Protein 9KHA (pdb70)

Foldseek 3Di:
DEFEEEDAPPCCVLCVVLQVVLCVVQVYHYHYDYDHQDCLVVVCVVCVLPRGQKYKHWLLQVLVCVVVVQFDFDPPVVVVVQVVFFFPLLQLSQDDPHTGGWHFWFKKWKWKKFFQVQDPPVQQQEPVSQLVRAAEEDAQLQDQCQFLVQQLVQLPFDCLPPSLHNLLRGDLLDVQVLQSLVVLQCLLVRNRYDHDDPVCPLQCLLVRNHGMYIDIPVCVVSNCVSPHVVGMDIAGQHWYQTPNRTTGRAGAMITMTMGGGCVNVPPVVSVSVSSVVSRCSCRDLVNSLSCCVPPVGQGRGPVSCPDPVQCVDNNSVRRCVQSNDPSHHDHNRNDPLVVLSRVLVSVSSNCSNVVVDDSVCSSVSRVVSSVSSSD/DEFEEEDAPPCCVLCVVLQVVLVVVAVYHYHYDYDDCVDGQKYKHWLLQVQVCVVVVQFDFDPPVVVVVQVVFFFPLLQLSQDDPHTGGWHFWFKKWKWKKFFQVQDDPVQQQEPVSQLVRAAEEDAQLQHFCQFLVQVLVQLPFDCLPPSLHNLLRGDLLDVQVLQSLVVLQVLLVRNRYDHDHPVCPLQCLLVRNHGMYIDIPVCVVSNCVSPHVVGIDIAGQHWYATPNRTTGRAGAMMTMTMGGRCVVVVPVVSVSVSSVVSRCSCRDLVNSLSCCVPPVGQGRGPVSCPDPVQCVDRNSVRRCVQSNDPSHHDHNRNDPLVVLSRVLVSVSSNCSNVVVDDSVCSSVSRVVSSVSSSD

Secondary structure (DSSP, 8-state):
-EEEEEE-TT-HHHHHHHHHHHHHHH--EEEEEE--GGGHHHHHHH-STT--SEEEEEGGGHHHHHHTTSS-PPPHHHHHHHHHHB-HHHHHHHEETTEE--EEEEEEE-EEEEETTT--GGGSSBHHHHHHHS-EEE-TTTT-HHHHTTHHHHTT--SSTTTT--TT----SSHHHHHHHHHHHHGGG-TTEEE--GGGHHHHHHTTS-SEEEE-GGGHHHHHHHH-GGGEEEE---EEEETTEEEEPPEEEEEEEEEE--GGGTT-HHHHHHHHHHHHHHTSHHHHHHHHHHH-PPPSBHHHHTSHHHHT-HHHHHHHHHHT-TTTEEEPP--TTHHHHHHHHHHHHHHHHHTSS-GGGHHHHHHHHHHHHH-/-EEEEEE-TT-HHHHHHHHHHHHHHSS-EEEEEE------SEEEEEGGGHHHHHHTTSS-PPPHHHHHHHHHHB-HHHHHHHEETTEE--EEEEEEE-EEEEETTT--GGGSSBHHHHHHHS-EEE-TTTT-HHHHTTHHHHTT--SSTTTT--TT-----SHHHHHHHHHHHHHTT-TTEEE--GGGHHHHHHTTS-SEEEE-GGGHHHHHHHH-GGGEEEE---EEEETTEEEEPPEEEEEEEEEE--GGGTT-HHHHHHHHHHHHHHTSHHHHHHHHHHH-PPPSBHHHHTSHHHHT-HHHHHHHHHHT-TTTEEEPP--TTHHHHHHHHHHHHHHHHHTSS-GGGHHHHHHHHHHHHH-

Sequence (738 aa):
KTIKLWVPTGSKKSYADTIAKKFEKDDSGYTVKVVESEDPKAQEKIKKDASTAADVFSLPHDQLGQLVESGTIQEVPEKYNKEEIAATSTDQALIGAQYKGKTYAFPFGIESQVLFYNKSKLAAEDVTSYDTITTKATFGGTFKQANSYATGPLFMSVGNTLFGENGEDVKGTNWGNEKGAAVLKWIADQASNKGFVSLDANNVISKFGDGSVASFESGPWDYEAAQKAIGKENLGVAIYPKVTIGGETVQQKAFLGVKLYAVNQAPAKGDTKRIAASYKLASYLTNAESQENQFKTRNIVPANKEVQSSEAVQSNELAKTVITMGSSSDYTVVMPKLSQMGTFWTESAAILSDAFNGKIKESDYLTKLQQFDKDIAAKTIKLWVPTGSKKSYADTIAKFEKDSGYTVKVVESEDTAADVFSLPHDQLGQLVESGTIQEVPEKYNKEIAATSTDQALIGAQYKGKTYAFPFGIESQVLFYNKSKLAAEDVTSYDTITTKATFGGTFKQANSYATGPLFMSVGNTLFGENGEDVKGTNWGNEKGAAVLKWIADQASNKGFVSLDANNVISKFGDGSVASFESGPWDYEAAQKAIGKENLGVAIYPKVTIGGETVQQKAFLGVKLYAVNQAPAKGDTKRIAASYKLASYLTNAESQENQFKTRNIVPANKEVQSSEAVQSNELAKTVITMGSSSDYTVVMPKLSQMGTFWTESAAILSDAFNGKIKESDYLTKLQQFDKDIAA

Nearest PDB structures (foldseek):
  4uac-assembly1_A  TM=8.247E-01  e=3.970E-28  Agathobacter rectalis DSM 17629
  2zyo-assembly1_A  TM=8.683E-01  e=1.286E-25  Thermoactinomyces vulgaris
  6eg3-assembly1_A  TM=8.532E-01  e=5.539E-21  Escherichia coli O157:H7
  1mdp-assembly2_2  TM=7.257E-01  e=2.912E-22  Escherichia coli
  1elj-assembly1_A  TM=7.142E-01  e=8.173E-21  Pyrococcus furiosus

Solvent-accessible surface area: 31478 Å² total; per-residue (Å²): 167,66,0,43,0,9,0,15,84,59,0,95,187,18,0,52,119,16,11,54,101,0,53,192,90,30,44,16,76,11,117,19,51,66,15,83,17,90,101,3,23,105,74,10,132,144,68,62,104,65,2,0,1,0,0,2,2,30,1,55,32,0,0,57,1,25,106,59,51,23,4,63,89,8,54,106,144,21,41,133,66,5,48,71,59,6,11,114,9,0,32,82,0,0,44,7,118,68,99,3,23,0,1,4,4,0,5,54,0,9,0,0,0,16,8,87,52,38,4,31,68,148,24,6,90,29,4,66,42,0,12,71,74,12,22,11,2,10,30,9,98,149,16,62,6,43,21,15,0,0,2,0,6,9,12,52,9,16,5,0,14,164,100,9,47,71,49,159,16,9,58,0,19,48,131,100,0,15,19,0,0,84,22,2,28,58,7,66,96,39,85,4,15,10,41,2,77,92,140,34,23,46,68,46,0,33,52,15,1,0,4,0,2,31,9,0,39,136,36,58,139,43,0,32,180,31,27,23,157,131,40,12,0,10,19,62,1,2,100,2,44,3,52,69,98,86,34,32,10,39,2,1,0,7,2,61,0,0,0,2,3,54,65,21,6,187,59,68,102,161,54,24,56,5,1,3,55,0,0,13,34,1,14,52,26,97,2,6,85,46,4,21,174,75,57,113,22,11,1,0,6,110,119,1,14,81,36,146,67,1,62,87,59,99,22,2,98,10,0,15,43,0,2,63,33,72,92,48,1,29,17,16,8,14,10,76,42,14,43,44,0,88,92,65,0,25,50,14,1,14,43,1,18,56,58,158,15,142,106,99,35,10,65,76,94,0,95,93,6,27,152,56,1,19,108,145,76,2,54,0,75,0,20,105,57,0,101,172,16,0,44,120,17,11,55,91,0,55,184,88,19,77,28,74,12,125,18,48,68,37,95,78,159,40,0,1,0,22,8,4,34,1,54,75,0,3,108,46,22,121,82,55,47,4,58,92,7,53,107,148,24,41,137,99,8,46,69,49,6,11,114,8,0,32,82,0,0,40,14,118,65,101,3,24,0,3,4,4,0,4,55,0,9,0,0,0,13,8,86,52,39,3,31,68,142,21,5,88,30,3,66,41,0,11,71,75,12,22,11,2,11,28,9,125,157,14,62,6,43,21,15,0,0,2,0,6,9,16,52,10,15,4,0,16,163,97,8,44,69,52,161,16,9,59,1,16,47,134,117,0,15,20,0,0,77,21,2,28,60,8,67,97,41,84,4,15,10,54,2,70,88,147,35,26,47,69,49,0,34,50,14,2,0,3,0,2,29,8,0,38,133,37,62,132,43,0,19,161,31,28,22,144,133,44,11,1,11,20,61,1,2,103,2,44,4,55,70,111,89,33,30,9,40,2,1,0,7,3,65,0,0,0,2,10,56,71,24,5,190,60,52,102,158,27,24,56,7,2,6,58,0,0,24,27,1,14,50,27,102,2,4,76,47,3,18,120,76,58,110,21,12,0,0,6,105,128,6,14,80,39,148,44,1,67,89,58,80,23,2,76,7,0,16,43,0,2,65,34,72,93,48,0,30,17,19,7,16,13,75,43,13,43,47,0,88,89,53,0,24,48,16,2,17,45,1,24,58,33,160,13,131,106,111,52,9,65,91,90,0,89,92,2,30,146,60,1,19,112

Organism: Streptococcus pyogenes serotype M3 (strain ATCC BAA-595 / MGAS315) (NCBI:txid198466)

Radius of gyration: 36.6 Å; Cα contacts (8 Å, |Δi|>4): 1564; chains: 2; bounding box: 61×49×122 Å

B-factor: mean 42.84, std 13.48, range [20.12, 101.12]

InterPro domains:
  IPR006059 Bacterial-type extracellular solute-binding protein [PF13416] (57-355)

Structure (mmCIF, N/CA/C/O backbone):
data_9KHA
#
_entry.id   9KHA
#
_cell.length_a   118.189
_cell.length_b   118.189
_cell.length_c   353.944
_cell.angle_alpha   90.000
_cell.angle_beta   90.000
_cell.angle_gamma   120.000
#
_symmetry.space_group_name_H-M   'H 3 2'
#
loop_
_entity.id
_entity.type
_entity.pdbx_description
1 polymer 'Extracellular solute-binding protein'
2 water water
#
loop_
_atom_site.group_PDB
_atom_site.id
_atom_site.type_symbol
_atom_site.label_atom_id
_atom_site.label_alt_id
_atom_site.label_comp_id
_atom_site.label_asym_id
_atom_site.label_entity_id
_atom_site.label_seq_id
_atom_site.pdbx_PDB_ins_code
_atom_site.Cartn_x
_atom_site.Cartn_y
_atom_site.Cartn_z
_atom_site.occupancy
_atom_site.B_iso_or_equiv
_atom_site.auth_seq_id
_atom_site.auth_comp_id
_atom_site.auth_asym_id
_atom_site.auth_atom_id
_atom_site.pdbx_PDB_model_num
ATOM 1 N N . LYS A 1 13 ? 0.161 -19.157 -27.942 1.000 64.693 39 LYS A N 1
ATOM 2 C CA . LYS A 1 13 ? 0.980 -20.201 -27.269 1.000 63.986 39 LYS A CA 1
ATOM 3 C C . LYS A 1 13 ? 0.733 -20.163 -25.761 1.000 60.758 39 LYS A C 1
ATOM 4 O O . LYS A 1 13 ? 1.676 -20.029 -24.978 1.000 54.787 39 LYS A O 1
ATOM 10 N N . THR A 1 14 ? -0.545 -20.295 -25.377 1.000 61.745 40 THR A N 1
ATOM 11 C CA . THR A 1 14 ? -0.962 -20.361 -23.983 1.000 60.873 40 THR A CA 1
ATOM 12 C C . THR A 1 14 ? -1.714 -21.675 -23.768 1.000 61.057 40 THR A C 1
ATOM 13 O O . THR A 1 14 ? -2.529 -22.080 -24.600 1.000 64.345 40 THR A O 1
ATOM 17 N N . ILE A 1 15 ? -1.453 -22.346 -22.643 1.000 56.317 41 ILE A N 1
ATOM 18 C CA . ILE A 1 15 ? -2.236 -23.515 -22.294 1.000 53.807 41 ILE A CA 1
ATOM 19 C C . ILE A 1 15 ? -2.893 -23.245 -20.948 1.000 52.076 41 ILE A C 1
ATOM 20 O O . ILE A 1 15 ? -2.386 -22.445 -20.164 1.000 51.946 41 ILE A O 1
ATOM 25 N N . LYS A 1 16 ? -4.050 -23.879 -20.727 1.000 49.956 42 LYS A N 1
ATOM 26 C CA . LYS A 1 16 ? -4.779 -23.707 -19.485 1.000 49.918 42 LYS A CA 1
ATOM 27 C C . LYS A 1 16 ? -4.591 -24.939 -18.601 1.000 45.835 42 LYS A C 1
ATOM 28 O O . LYS A 1 16 ? -4.764 -26.072 -19.066 1.000 45.019 42 LYS A O 1
ATOM 34 N N . LEU A 1 17 ? -4.273 -24.673 -17.323 1.000 44.240 43 LEU A N 1
ATOM 35 C CA . LEU A 1 17 ? -4.055 -25.693 -16.312 1.000 44.329 43 LEU A CA 1
ATOM 36 C C . LEU A 1 17 ? -5.057 -25.512 -15.177 1.000 42.689 43 LEU A C 1
ATOM 37 O O . LEU A 1 17 ? -5.198 -24.404 -14.656 1.000 43.171 43 LEU A O 1
ATOM 42 N N . TRP A 1 18 ? -5.712 -26.615 -14.788 1.000 41.413 44 TRP A N 1
ATOM 43 C CA . TRP A 1 18 ? -6.482 -26.671 -13.552 1.000 42.464 44 TRP A CA 1
ATOM 44 C C . TRP A 1 18 ? -5.674 -27.387 -12.468 1.000 42.145 44 TRP A C 1
ATOM 45 O O . TRP A 1 18 ? -5.296 -28.552 -12.644 1.000 40.912 44 TRP A O 1
ATOM 56 N N . VAL A 1 19 ? -5.461 -26.698 -11.337 1.000 40.914 45 VAL A N 1
ATOM 57 C CA . VAL A 1 19 ? -4.737 -27.258 -10.205 1.000 40.614 45 VAL A CA 1
ATOM 58 C C . VAL A 1 19 ? -5.715 -27.379 -9.047 1.000 41.849 45 VAL A C 1
ATOM 59 O O . VAL A 1 19 ? -6.712 -26.675 -9.037 1.000 44.208 45 VAL A O 1
ATOM 63 N N . PRO A 1 20 ? -5.477 -28.276 -8.059 1.000 41.295 46 PRO A N 1
ATOM 64 C CA . PRO A 1 20 ? -6.333 -28.372 -6.875 1.000 43.902 46 PRO A CA 1
ATOM 65 C C . PRO A 1 20 ? -6.429 -27.056 -6.116 1.000 45.667 46 PRO A C 1
ATOM 66 O O . PRO A 1 20 ? -5.533 -26.203 -6.197 1.000 43.995 46 PRO A O 1
ATOM 70 N N . THR A 1 21 ? -7.537 -26.926 -5.374 1.000 48.043 47 THR A N 1
ATOM 71 C CA . THR A 1 21 ? -7.817 -25.725 -4.612 1.000 51.506 47 THR A CA 1
ATOM 72 C C . THR A 1 21 ? -6.672 -25.513 -3.632 1.000 49.847 47 THR A C 1
ATOM 73 O O . THR A 1 21 ? -6.154 -26.481 -3.087 1.000 45.925 47 THR A O 1
ATOM 77 N N . GLY A 1 22 ? -6.273 -24.250 -3.443 1.000 50.143 48 GLY A N 1
ATOM 78 C CA . GLY A 1 22 ? -5.237 -23.894 -2.486 1.000 48.274 48 GLY A CA 1
ATOM 79 C C . GLY A 1 22 ? -3.822 -24.012 -3.053 1.000 48.651 48 GLY A C 1
ATOM 80 O O . GLY A 1 22 ? -2.893 -23.469 -2.455 1.000 48.769 48 GLY A O 1
ATOM 81 N N . SER A 1 23 ? -3.659 -24.652 -4.226 1.000 45.664 49 SER A N 1
ATOM 82 C CA . SER A 1 23 ? -2.356 -25.170 -4.614 1.000 43.723 49 SER A CA 1
ATOM 83 C C . SER A 1 23 ? -1.575 -24.204 -5.503 1.000 45.275 49 SER A C 1
ATOM 84 O O . SER A 1 23 ? -0.369 -24.372 -5.666 1.000 44.220 49 SER A O 1
ATOM 87 N N . LYS A 1 24 ? -2.248 -23.186 -6.053 1.000 46.664 50 LYS A N 1
ATOM 88 C CA . LYS A 1 24 ? -1.656 -22.376 -7.108 1.000 48.327 50 LYS A CA 1
ATOM 89 C C . LYS A 1 24 ? -0.265 -21.867 -6.722 1.000 48.180 50 LYS A C 1
ATOM 90 O O . LYS A 1 24 ? 0.680 -21.982 -7.507 1.000 48.307 50 LYS A O 1
ATOM 96 N N . LYS A 1 25 ? -0.137 -21.271 -5.533 1.000 49.995 51 LYS A N 1
ATOM 97 C CA . LYS A 1 25 ? 1.143 -20.720 -5.118 1.000 53.118 51 LYS A CA 1
ATOM 98 C C . LYS A 1 25 ? 2.177 -21.838 -5.003 1.000 49.223 51 LYS A C 1
ATOM 99 O O . LYS A 1 25 ? 3.327 -21.637 -5.396 1.000 46.837 51 LYS A O 1
ATOM 105 N N . SER A 1 26 ? 1.745 -23.018 -4.523 1.000 44.834 52 SER A N 1
ATOM 106 C CA . SER A 1 26 ? 2.649 -24.150 -4.344 1.000 43.066 52 SER A CA 1
ATOM 107 C C . SER A 1 26 ? 3.343 -24.497 -5.660 1.000 43.357 52 SER A C 1
ATOM 108 O O . SER A 1 26 ? 4.527 -24.851 -5.657 1.000 43.161 52 SER A O 1
ATOM 111 N N . TYR A 1 27 ? 2.621 -24.331 -6.785 1.000 41.372 53 TYR A N 1
ATOM 112 C CA . TYR A 1 27 ? 3.090 -24.771 -8.094 1.000 40.455 53 TYR A CA 1
ATOM 113 C C . TYR A 1 27 ? 3.823 -23.669 -8.865 1.000 42.060 53 TYR A C 1
ATOM 114 O O . TYR A 1 27 ? 4.351 -23.934 -9.947 1.000 41.681 53 TYR A O 1
ATOM 123 N N . ALA A 1 28 ? 3.885 -22.451 -8.312 1.000 43.828 54 ALA A N 1
ATOM 124 C CA . ALA A 1 28 ? 4.356 -21.304 -9.079 1.000 45.857 54 ALA A CA 1
ATOM 125 C C . ALA A 1 28 ? 5.738 -21.573 -9.669 1.000 46.098 54 ALA A C 1
ATOM 126 O O . ALA A 1 28 ? 5.969 -21.340 -10.851 1.000 44.303 54 ALA A O 1
ATOM 128 N N . ASP A 1 29 ? 6.665 -22.064 -8.843 1.000 46.128 55 ASP A N 1
ATOM 129 C CA . ASP A 1 29 ? 8.039 -22.256 -9.284 1.000 47.562 55 ASP A CA 1
ATOM 130 C C . ASP A 1 29 ? 8.105 -23.337 -10.364 1.000 44.237 55 ASP A C 1
ATOM 131 O O . ASP A 1 29 ? 8.857 -23.190 -11.325 1.000 42.405 55 ASP A O 1
ATOM 136 N N . THR A 1 30 ? 7.334 -24.426 -10.183 1.000 42.227 56 THR A N 1
ATOM 137 C CA . THR A 1 30 ? 7.291 -25.508 -11.157 1.000 42.375 56 THR A CA 1
ATOM 138 C C . THR A 1 30 ? 6.838 -24.961 -12.515 1.000 42.010 56 THR A C 1
ATOM 139 O O . THR A 1 30 ? 7.423 -25.251 -13.559 1.000 39.590 56 THR A O 1
ATOM 143 N N . ILE A 1 31 ? 5.773 -24.163 -12.480 1.000 41.656 57 ILE A N 1
ATOM 144 C CA . ILE A 1 31 ? 5.185 -23.593 -13.681 1.000 45.084 57 ILE A CA 1
ATOM 145 C C . ILE A 1 31 ? 6.168 -22.649 -14.387 1.000 45.848 57 ILE A C 1
ATOM 146 O O . ILE A 1 31 ? 6.328 -22.741 -15.605 1.000 43.846 57 ILE A O 1
ATOM 151 N N . ALA A 1 32 ? 6.836 -21.772 -13.622 1.000 45.796 58 ALA A N 1
ATOM 152 C CA . ALA A 1 32 ? 7.833 -20.864 -14.168 1.000 47.529 58 ALA A CA 1
ATOM 153 C C . ALA A 1 32 ? 8.932 -21.650 -14.870 1.000 48.955 58 ALA A C 1
ATOM 154 O O . ALA A 1 32 ? 9.373 -21.251 -15.930 1.000 50.650 58 ALA A O 1
ATOM 156 N N . LYS A 1 33 ? 9.352 -22.776 -14.288 1.000 50.989 59 LYS A N 1
ATOM 157 C CA A LYS A 1 33 ? 10.383 -23.615 -14.880 0.500 53.392 59 LYS A CA 1
ATOM 158 C CA B LYS A 1 33 ? 10.388 -23.601 -14.889 0.500 53.200 59 LYS A CA 1
ATOM 159 C C . LYS A 1 33 ? 9.889 -24.172 -16.218 1.000 52.569 59 LYS A C 1
ATOM 160 O O . LYS A 1 33 ? 10.622 -24.175 -17.211 1.000 52.234 59 LYS A O 1
ATOM 171 N N . PHE A 1 34 ? 8.633 -24.647 -16.250 1.000 49.719 60 PHE A N 1
ATOM 172 C CA . PHE A 1 34 ? 8.046 -25.149 -17.486 1.000 47.733 60 PHE A CA 1
ATOM 173 C C . PHE A 1 34 ? 7.938 -24.034 -18.535 1.000 49.038 60 PHE A C 1
ATOM 174 O O . PHE A 1 34 ? 8.214 -24.268 -19.706 1.000 46.501 60 PHE A O 1
ATOM 182 N N . GLU A 1 35 ? 7.500 -22.841 -18.111 1.000 50.441 61 GLU A N 1
ATOM 183 C CA . GLU A 1 35 ? 7.319 -21.700 -18.997 1.000 54.059 61 GLU A CA 1
ATOM 184 C C . GLU A 1 35 ? 8.648 -21.298 -19.636 1.000 57.316 61 GLU A C 1
ATOM 185 O O . GLU A 1 35 ? 8.697 -21.062 -20.836 1.000 55.260 61 GLU A O 1
ATOM 191 N N . LYS A 1 36 ? 9.716 -21.248 -18.832 1.000 60.597 62 LYS A N 1
ATOM 192 C CA . LYS A 1 36 ? 11.037 -20.874 -19.310 1.000 63.836 62 LYS A CA 1
ATOM 193 C C . LYS A 1 36 ? 11.600 -21.932 -20.262 1.000 61.025 62 LYS A C 1
ATOM 194 O O . LYS A 1 36 ? 12.359 -21.597 -21.163 1.000 66.112 62 LYS A O 1
ATOM 200 N N . ASP A 1 37 ? 11.240 -23.205 -20.079 1.000 58.881 63 ASP A N 1
ATOM 201 C CA A ASP A 1 37 ? 11.825 -24.277 -20.868 0.500 59.766 63 ASP A CA 1
ATOM 202 C CA B ASP A 1 37 ? 11.824 -24.282 -20.862 0.500 57.863 63 ASP A CA 1
ATOM 203 C C . ASP A 1 37 ? 11.046 -24.465 -22.169 1.000 59.538 63 ASP A C 1
ATOM 204 O O . ASP A 1 37 ? 11.625 -24.814 -23.192 1.000 61.030 63 ASP A O 1
ATOM 213 N N . SER A 1 38 ? 9.727 -24.244 -22.137 1.000 58.263 64 SER A N 1
ATOM 214 C CA . SER A 1 38 ? 8.908 -24.531 -23.308 1.000 56.530 64 SER A CA 1
ATOM 215 C C . SER A 1 38 ? 8.629 -23.291 -24.148 1.000 56.708 64 SER A C 1
ATOM 216 O O . SER A 1 38 ? 8.267 -23.433 -25.311 1.000 59.874 64 SER A O 1
ATOM 219 N N . GLY A 1 39 ? 8.666 -22.096 -23.551 1.000 56.667 65 GLY A N 1
ATOM 220 C CA . GLY A 1 39 ? 8.253 -20.900 -24.266 1.000 56.527 65 GLY A CA 1
ATOM 221 C C . GLY A 1 39 ? 6.732 -20.764 -24.373 1.000 57.010 65 GLY A C 1
ATOM 222 O O . GLY A 1 39 ? 6.252 -19.796 -24.951 1.000 55.968 65 GLY A O 1
ATOM 223 N N . TYR A 1 40 ? 5.961 -21.692 -23.783 1.000 54.569 66 TYR A N 1
ATOM 224 C CA . TYR A 1 40 ? 4.527 -21.487 -23.632 1.000 56.457 66 TYR A CA 1
ATOM 225 C C . TYR A 1 40 ? 4.253 -20.696 -22.354 1.000 57.714 66 TYR A C 1
ATOM 226 O O . TYR A 1 40 ? 5.062 -20.707 -21.428 1.000 63.996 66 TYR A O 1
ATOM 235 N N . THR A 1 41 ? 3.112 -20.000 -22.331 1.000 55.524 67 THR A N 1
ATOM 236 C CA . THR A 1 41 ? 2.588 -19.391 -21.121 1.000 55.261 67 THR A CA 1
ATOM 237 C C . THR A 1 41 ? 1.494 -20.304 -20.570 1.000 54.250 67 THR A C 1
ATOM 238 O O . THR A 1 41 ? 0.775 -20.939 -21.339 1.000 56.544 67 THR A O 1
ATOM 242 N N . VAL A 1 42 ? 1.388 -20.380 -19.238 1.000 52.794 68 VAL A N 1
ATOM 243 C CA . VAL A 1 42 ? 0.395 -21.223 -18.591 1.000 51.449 68 VAL A CA 1
ATOM 244 C C . VAL A 1 42 ? -0.596 -20.335 -17.840 1.000 51.372 68 VAL A C 1
ATOM 245 O O . VAL A 1 42 ? -0.191 -19.544 -16.991 1.000 50.084 68 VAL A O 1
ATOM 249 N N . LYS A 1 43 ? -1.894 -20.516 -18.124 1.000 50.819 69 LYS A N 1
ATOM 250 C CA . LYS A 1 43 ? -2.948 -19.886 -17.346 1.000 53.551 69 LYS A CA 1
ATOM 251 C C . LYS A 1 43 ? -3.397 -20.872 -16.271 1.000 50.318 69 LYS A C 1
ATOM 252 O O . LYS A 1 43 ? -3.970 -21.913 -16.584 1.000 48.113 69 LYS A O 1
ATOM 258 N N . VAL A 1 44 ? -3.145 -20.509 -15.008 1.000 48.966 70 VAL A N 1
ATOM 259 C CA . VAL A 1 44 ? -3.317 -21.405 -13.880 1.000 48.757 70 VAL A CA 1
ATOM 260 C C . VAL A 1 44 ? -4.614 -21.030 -13.179 1.000 48.277 70 VAL A C 1
ATOM 261 O O . VAL A 1 44 ? -4.763 -19.887 -12.760 1.000 47.838 70 VAL A O 1
ATOM 265 N N . VAL A 1 45 ? -5.506 -22.014 -13.024 1.000 46.697 71 VAL A N 1
ATOM 266 C CA . VAL A 1 45 ? -6.789 -21.801 -12.379 1.000 48.784 71 VAL A CA 1
ATOM 267 C C . VAL A 1 45 ? -7.027 -22.918 -11.362 1.000 49.229 71 VAL A C 1
ATOM 268 O O . VAL A 1 45 ? -6.881 -24.094 -11.696 1.000 45.462 71 VAL A O 1
ATOM 272 N N . GLU A 1 46 ? -7.409 -22.545 -10.130 1.000 51.853 72 GLU A N 1
ATOM 273 C CA . GLU A 1 46 ? -7.798 -23.512 -9.116 1.000 53.905 72 GLU A CA 1
ATOM 274 C C . GLU A 1 46 ? -9.199 -24.045 -9.435 1.000 54.961 72 GLU A C 1
ATOM 275 O O . GLU A 1 46 ? -10.040 -23.304 -9.932 1.000 56.681 72 GLU A O 1
ATOM 281 N N . SER A 1 47 ? -9.436 -25.336 -9.149 1.000 53.174 73 SER A N 1
ATOM 282 C CA . SER A 1 47 ? -10.635 -26.030 -9.592 1.000 53.379 73 SER A CA 1
ATOM 283 C C . SER A 1 47 ? -10.695 -27.376 -8.877 1.000 54.215 73 SER A C 1
ATOM 284 O O . SER A 1 47 ? -9.681 -28.055 -8.762 1.000 54.632 73 SER A O 1
ATOM 287 N N . GLU A 1 48 ? -11.861 -27.719 -8.325 1.000 58.796 74 GLU A N 1
ATOM 288 C CA . GLU A 1 48 ? -11.984 -28.914 -7.504 1.000 61.250 74 GLU A CA 1
ATOM 289 C C . GLU A 1 48 ? -11.829 -30.150 -8.381 1.000 55.514 74 GLU A C 1
ATOM 290 O O . GLU A 1 48 ? -12.574 -30.311 -9.343 1.000 53.250 74 GLU A O 1
ATOM 296 N N . ASP A 1 49 ? -10.855 -31.000 -8.016 1.000 53.630 75 ASP A N 1
ATOM 297 C CA . ASP A 1 49 ? -10.506 -32.212 -8.749 1.000 56.058 75 ASP A CA 1
ATOM 298 C C . ASP A 1 49 ? -11.743 -33.071 -9.026 1.000 51.454 75 ASP A C 1
ATOM 299 O O . ASP A 1 49 ? -11.966 -33.468 -10.171 1.000 49.815 75 ASP A O 1
ATOM 304 N N . PRO A 1 50 ? -12.585 -33.386 -8.011 1.000 49.387 76 PRO A N 1
ATOM 305 C CA . PRO A 1 50 ? -13.770 -34.226 -8.235 1.000 49.759 76 PRO A CA 1
ATOM 306 C C . PRO A 1 50 ? -14.783 -33.747 -9.280 1.000 48.959 76 PRO A C 1
ATOM 307 O O . PRO A 1 50 ? -15.580 -34.555 -9.766 1.000 43.644 76 PRO A O 1
ATOM 311 N N . LYS A 1 51 ? -14.719 -32.453 -9.643 1.000 49.345 77 LYS A N 1
ATOM 312 C CA . LYS A 1 51 ? -15.693 -31.833 -10.537 1.000 56.419 77 LYS A CA 1
ATOM 313 C C . LYS A 1 51 ? -15.174 -31.695 -11.972 1.000 52.170 77 LYS A C 1
ATOM 314 O O . LYS A 1 51 ? -15.927 -31.274 -12.856 1.000 50.207 77 LYS A O 1
ATOM 320 N N . ALA A 1 52 ? -13.903 -32.068 -12.205 1.000 49.744 78 ALA A N 1
ATOM 321 C CA . ALA A 1 52 ? -13.256 -31.866 -13.498 1.000 50.199 78 ALA A CA 1
ATOM 322 C C . ALA A 1 52 ? -14.055 -32.503 -14.631 1.000 47.941 78 ALA A C 1
ATOM 323 O O . ALA A 1 52 ? -14.140 -31.922 -15.710 1.000 49.139 78 ALA A O 1
ATOM 325 N N . GLN A 1 53 ? -14.606 -33.701 -14.378 1.000 48.856 79 GLN A N 1
ATOM 326 C CA . GLN A 1 53 ? -15.354 -34.449 -15.379 1.000 50.407 79 GLN A CA 1
ATOM 327 C C . GLN A 1 53 ? -16.629 -33.701 -15.759 1.000 48.722 79 GLN A C 1
ATOM 328 O O . GLN A 1 53 ? -16.858 -33.478 -16.946 1.000 50.046 79 GLN A O 1
ATOM 334 N N . GLU A 1 54 ? -17.433 -33.321 -14.752 1.000 50.288 80 GLU A N 1
ATOM 335 C CA . GLU A 1 54 ? -18.636 -32.523 -14.963 1.000 50.608 80 GLU A CA 1
ATOM 336 C C . GLU A 1 54 ? -18.298 -31.240 -15.734 1.000 53.474 80 GLU A C 1
ATOM 337 O O . GLU A 1 54 ? -18.947 -30.921 -16.738 1.000 53.220 80 GLU A O 1
ATOM 343 N N . LYS A 1 55 ? -17.262 -30.516 -15.278 1.000 56.200 81 LYS A N 1
ATOM 344 C CA . LYS A 1 55 ? -16.894 -29.229 -15.865 1.000 57.542 81 LYS A CA 1
ATOM 345 C C . LYS A 1 55 ? -16.564 -29.377 -17.352 1.000 55.462 81 LYS A C 1
ATOM 346 O O . LYS A 1 55 ? -16.939 -28.527 -18.160 1.000 52.712 81 LYS A O 1
ATOM 352 N N . ILE A 1 56 ? -15.852 -30.460 -17.702 1.000 53.725 82 ILE A N 1
ATOM 353 C CA . ILE A 1 56 ? -15.463 -30.710 -19.082 1.000 53.975 82 ILE A CA 1
ATOM 354 C C . ILE A 1 56 ? -16.705 -30.991 -19.934 1.000 53.215 82 ILE A C 1
ATOM 355 O O . ILE A 1 56 ? -16.845 -30.414 -21.014 1.000 55.451 82 ILE A O 1
ATOM 360 N N . LYS A 1 57 ? -17.614 -31.849 -19.447 1.000 51.179 83 LYS A N 1
ATOM 361 C CA . LYS A 1 57 ? -18.829 -32.173 -20.184 1.000 54.122 83 LYS A CA 1
ATOM 362 C C . LYS A 1 57 ? -19.672 -30.919 -20.453 1.000 55.600 83 LYS A C 1
ATOM 363 O O . LYS A 1 57 ? -20.215 -30.779 -21.542 1.000 54.218 83 LYS A O 1
ATOM 369 N N . LYS A 1 58 ? -19.762 -30.012 -19.467 1.000 57.082 84 LYS A N 1
ATOM 370 C CA . LYS A 1 58 ? -20.645 -28.853 -19.524 1.000 61.683 84 LYS A CA 1
ATOM 371 C C . LYS A 1 58 ? -20.166 -27.816 -20.540 1.000 63.953 84 LYS A C 1
ATOM 372 O O . LYS A 1 58 ? -20.992 -27.261 -21.258 1.000 60.881 84 LYS A O 1
ATOM 378 N N . ASP A 1 59 ? -18.854 -27.525 -20.557 1.000 66.470 85 ASP A N 1
ATOM 379 C CA . ASP A 1 59 ? -18.305 -26.470 -21.402 1.000 71.535 85 ASP A CA 1
ATOM 380 C C . ASP A 1 59 ? -16.906 -26.874 -21.877 1.000 70.221 85 ASP A C 1
ATOM 381 O O . ASP A 1 59 ? -15.922 -26.654 -21.175 1.000 72.195 85 ASP A O 1
ATOM 386 N N . ALA A 1 60 ? -16.822 -27.470 -23.073 1.000 68.994 86 ALA A N 1
ATOM 387 C CA . ALA A 1 60 ? -15.568 -28.017 -23.572 1.000 69.898 86 ALA A CA 1
ATOM 388 C C . ALA A 1 60 ? -14.672 -26.922 -24.160 1.000 71.874 86 ALA A C 1
ATOM 389 O O . ALA A 1 60 ? -13.464 -27.131 -24.288 1.000 68.584 86 ALA A O 1
ATOM 391 N N . SER A 1 61 ? -15.269 -25.771 -24.527 1.000 76.363 87 SER A N 1
ATOM 392 C CA . SER A 1 61 ? -14.539 -24.586 -24.973 1.000 77.316 87 SER A CA 1
ATOM 393 C C . SER A 1 61 ? -13.599 -24.084 -23.880 1.000 77.595 87 SER A C 1
ATOM 394 O O . SER A 1 61 ? -12.434 -23.796 -24.125 1.000 85.685 87 SER A O 1
ATOM 397 N N . THR A 1 62 ? -14.145 -23.988 -22.667 1.000 75.937 88 THR A N 1
ATOM 398 C CA . THR A 1 62 ? -13.441 -23.516 -21.486 1.000 71.668 88 THR A CA 1
ATOM 399 C C . THR A 1 62 ? -12.543 -24.608 -20.897 1.000 65.499 88 THR A C 1
ATOM 400 O O . THR A 1 62 ? -11.940 -24.403 -19.844 1.000 65.386 88 THR A O 1
ATOM 404 N N . ALA A 1 63 ? -12.459 -25.785 -21.533 1.000 61.541 89 ALA A N 1
ATOM 405 C CA . ALA A 1 63 ? -11.819 -26.916 -20.865 1.000 58.402 89 ALA A CA 1
ATOM 406 C C . ALA A 1 63 ? -10.300 -26.713 -20.832 1.000 53.542 89 ALA A C 1
ATOM 407 O O . ALA A 1 63 ? -9.712 -26.261 -21.809 1.000 52.781 89 ALA A O 1
ATOM 409 N N . ALA A 1 64 ? -9.678 -27.053 -19.696 1.000 50.524 90 ALA A N 1
ATOM 410 C CA . ALA A 1 64 ? -8.242 -26.912 -19.510 1.000 48.285 90 ALA A CA 1
ATOM 411 C C . ALA A 1 64 ? -7.509 -27.918 -20.389 1.000 45.023 90 ALA A C 1
ATOM 412 O O . ALA A 1 64 ? -8.024 -29.006 -20.664 1.000 45.784 90 ALA A O 1
ATOM 414 N N . ASP A 1 65 ? -6.305 -27.530 -20.824 1.000 43.234 91 ASP A N 1
ATOM 415 C CA . ASP A 1 65 ? -5.419 -28.438 -21.542 1.000 43.027 91 ASP A CA 1
ATOM 416 C C . ASP A 1 65 ? -4.931 -29.544 -20.606 1.000 39.029 91 ASP A C 1
ATOM 417 O O . ASP A 1 65 ? -4.854 -30.698 -21.007 1.000 39.513 91 ASP A O 1
ATOM 422 N N . VAL A 1 66 ? -4.642 -29.173 -19.353 1.000 39.432 92 VAL A N 1
ATOM 423 C CA . VAL A 1 66 ? -4.112 -30.069 -18.331 1.000 37.498 92 VAL A CA 1
ATOM 424 C C . VAL A 1 66 ? -4.905 -29.842 -17.048 1.000 36.222 92 VAL A C 1
ATOM 425 O O . VAL A 1 66 ? -5.174 -28.697 -16.683 1.000 38.496 92 VAL A O 1
ATOM 429 N N . PHE A 1 67 ? -5.263 -30.929 -16.353 1.000 35.571 93 PHE A N 1
ATOM 430 C CA . PHE A 1 67 ? -6.045 -30.800 -15.131 1.000 36.188 93 PHE A CA 1
ATOM 431 C C . PHE A 1 67 ? -5.779 -31.959 -14.172 1.000 36.659 93 PHE A C 1
ATOM 432 O O . PHE A 1 67 ? -5.451 -33.073 -14.596 1.000 38.028 93 PHE A O 1
ATOM 440 N N . SER A 1 68 ? -5.967 -31.690 -12.871 1.000 37.506 94 SER A N 1
ATOM 441 C CA . SER A 1 68 ? -5.896 -32.723 -11.846 1.000 36.911 94 SER A CA 1
ATOM 442 C C . SER A 1 68 ? -7.226 -33.461 -11.757 1.000 37.038 94 SER A C 1
ATOM 443 O O . SER A 1 68 ? -8.286 -32.872 -11.950 1.000 39.941 94 SER A O 1
ATOM 446 N N . LEU A 1 69 ? -7.157 -34.750 -11.423 1.000 36.509 95 LEU A N 1
ATOM 447 C CA . LEU A 1 69 ? -8.344 -35.542 -11.177 1.000 36.439 95 LEU A CA 1
ATOM 448 C C . LEU A 1 69 ? -8.007 -36.687 -10.226 1.000 36.010 95 LEU A C 1
ATOM 449 O O . LEU A 1 69 ? -6.839 -37.073 -10.105 1.000 34.713 95 LEU A O 1
ATOM 454 N N . PRO A 1 70 ? -9.028 -37.289 -9.573 1.000 34.953 96 PRO A N 1
ATOM 455 C CA . PRO A 1 70 ? -8.845 -38.518 -8.804 1.000 34.676 96 PRO A CA 1
ATOM 456 C C . PRO A 1 70 ? -8.942 -39.678 -9.781 1.000 31.537 96 PRO A C 1
ATOM 457 O O . PRO A 1 70 ? -9.772 -39.646 -10.685 1.000 31.482 96 PRO A O 1
ATOM 461 N N . HIS A 1 71 ? -8.063 -40.676 -9.635 1.000 32.463 97 HIS A N 1
ATOM 462 C CA . HIS A 1 71 ? -8.008 -41.757 -10.609 1.000 33.502 97 HIS A CA 1
ATOM 463 C C . HIS A 1 71 ? -9.350 -42.488 -10.725 1.000 34.463 97 HIS A C 1
ATOM 464 O O . HIS A 1 71 ? -9.619 -43.120 -11.741 1.000 35.983 97 HIS A O 1
ATOM 471 N N . ASP A 1 72 ? -10.190 -42.431 -9.689 1.000 34.896 98 ASP A N 1
ATOM 472 C CA . ASP A 1 72 ? -11.439 -43.183 -9.695 1.000 36.955 98 ASP A CA 1
ATOM 473 C C . ASP A 1 72 ? -12.382 -42.706 -10.807 1.000 36.745 98 ASP A C 1
ATOM 474 O O . ASP A 1 72 ? -13.308 -43.433 -11.173 1.000 36.440 98 ASP A O 1
ATOM 479 N N . GLN A 1 73 ? -12.143 -41.508 -11.357 1.000 35.863 99 GLN A N 1
ATOM 480 C CA . GLN A 1 73 ? -12.939 -40.994 -12.469 1.000 39.426 99 GLN A CA 1
ATOM 481 C C . GLN A 1 73 ? -12.269 -41.151 -13.840 1.000 39.130 99 GLN A C 1
ATOM 482 O O . GLN A 1 73 ? -12.857 -40.781 -14.858 1.000 44.220 99 GLN A O 1
ATOM 488 N N . LEU A 1 74 ? -11.056 -41.712 -13.885 1.000 38.183 100 LEU A N 1
ATOM 489 C CA . LEU A 1 74 ? -10.276 -41.785 -15.116 1.000 39.313 100 LEU A CA 1
ATOM 490 C C . LEU A 1 74 ? -10.987 -42.660 -16.146 1.000 38.686 100 LEU A C 1
ATOM 491 O O . LEU A 1 74 ? -10.981 -42.348 -17.329 1.000 38.472 100 LEU A O 1
ATOM 496 N N . GLY A 1 75 ? -11.540 -43.789 -15.697 1.000 39.782 101 GLY A N 1
ATOM 497 C CA . GLY A 1 75 ? -12.254 -44.694 -16.581 1.000 41.462 101 GLY A CA 1
ATOM 498 C C . GLY A 1 75 ? -13.400 -44.012 -17.325 1.000 42.265 101 GLY A C 1
ATOM 499 O O . GLY A 1 75 ? -13.595 -44.262 -18.512 1.000 39.659 101 GLY A O 1
ATOM 500 N N . GLN A 1 76 ? -14.138 -43.139 -16.633 1.000 43.466 102 GLN A N 1
ATOM 501 C CA . GLN A 1 76 ? -15.247 -42.429 -17.258 1.000 47.425 102 GLN A CA 1
ATOM 502 C C . GLN A 1 76 ? -14.719 -41.485 -18.343 1.000 45.658 102 GLN A C 1
ATOM 503 O O . GLN A 1 76 ? -15.294 -41.395 -19.424 1.000 47.935 102 GLN A O 1
ATOM 509 N N . LEU A 1 77 ? -13.634 -40.761 -18.042 1.000 42.305 103 LEU A N 1
ATOM 510 C CA . LEU A 1 77 ? -13.099 -39.759 -18.946 1.000 42.053 103 LEU A CA 1
ATOM 511 C C . LEU A 1 77 ? -12.493 -40.421 -20.169 1.000 43.166 103 LEU A C 1
ATOM 512 O O . LEU A 1 77 ? -12.481 -39.818 -21.237 1.000 46.702 103 LEU A O 1
ATOM 517 N N . VAL A 1 78 ? -11.964 -41.640 -20.016 1.000 42.320 104 VAL A N 1
ATOM 518 C CA . VAL A 1 78 ? -11.439 -42.360 -21.164 1.000 43.478 104 VAL A CA 1
ATOM 519 C C . VAL A 1 78 ? -12.603 -42.769 -22.062 1.000 46.391 104 VAL A C 1
ATOM 520 O O . VAL A 1 78 ? -12.558 -42.604 -23.277 1.000 47.813 104 VAL A O 1
ATOM 524 N N . GLU A 1 79 ? -13.656 -43.295 -21.437 1.000 47.352 105 GLU A N 1
ATOM 525 C CA . GLU A 1 79 ? -14.758 -43.927 -22.138 1.000 49.3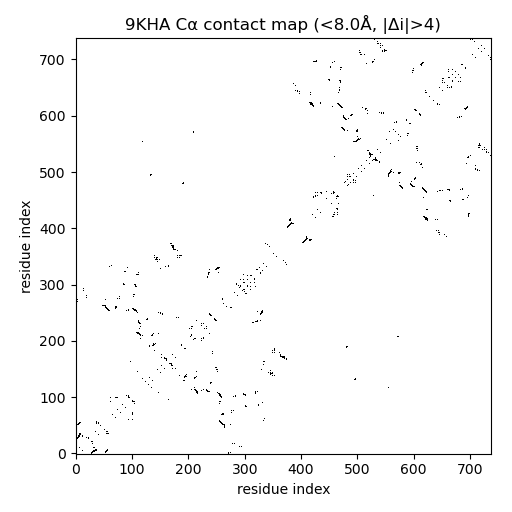22 105 GLU A CA 1
ATOM 526 C C . GLU A 1 79 ? -15.596 -42.909 -22.905 1.000 50.667 105 GLU A C 1
ATOM 527 O O . GLU A 1 79 ? -16.259 -43.272 -23.871 1.000 54.421 105 GLU A O 1
ATOM 533 N N . SER A 1 80 ? -15.597 -41.658 -22.434 1.000 49.321 106 SER A N 1
ATOM 534 C CA . SER A 1 80 ? -16.272 -40.574 -23.128 1.000 52.939 106 SER A CA 1
ATOM 535 C C . SER A 1 80 ? -15.350 -39.921 -24.165 1.000 54.592 106 SER A C 1
ATOM 536 O O . SER A 1 80 ? -15.735 -38.950 -24.798 1.000 57.612 106 SER A O 1
ATOM 539 N N . GLY A 1 81 ? -14.128 -40.434 -24.336 1.000 54.913 107 GLY A N 1
ATOM 540 C CA . GLY A 1 81 ? -13.223 -39.927 -25.361 1.000 53.946 107 GLY A CA 1
ATOM 541 C C . GLY A 1 81 ? -12.527 -38.620 -24.968 1.000 51.436 107 GLY A C 1
ATOM 542 O O . GLY A 1 81 ? -11.881 -37.993 -25.793 1.000 51.615 107 GLY A O 1
ATOM 543 N N . THR A 1 82 ? -12.599 -38.233 -23.697 1.000 50.406 108 THR A N 1
ATOM 544 C CA . THR A 1 82 ? -12.089 -36.941 -23.258 1.000 51.305 108 THR A CA 1
ATOM 545 C C . THR A 1 82 ? -10.577 -37.001 -23.002 1.000 50.904 108 THR A C 1
ATOM 546 O O . THR A 1 82 ? -9.873 -36.015 -23.202 1.000 49.438 108 THR A O 1
ATOM 550 N N . ILE A 1 83 ? -10.072 -38.142 -22.512 1.000 48.687 109 ILE A N 1
ATOM 551 C CA . ILE A 1 83 ? -8.646 -38.294 -22.250 1.000 45.112 109 ILE A CA 1
ATOM 552 C C . ILE A 1 83 ? -8.112 -39.434 -23.105 1.000 46.192 109 ILE A C 1
ATOM 553 O O . ILE A 1 83 ? -8.671 -40.527 -23.098 1.000 50.670 109 ILE A O 1
ATOM 558 N N . GLN A 1 84 ? -7.028 -39.156 -23.835 1.000 47.767 110 GLN A N 1
ATOM 559 C CA . GLN A 1 84 ? -6.462 -40.124 -24.755 1.000 48.561 110 GLN A CA 1
ATOM 560 C C . GLN A 1 84 ? -5.160 -40.682 -24.185 1.000 43.401 110 GLN A C 1
ATOM 561 O O . GLN A 1 84 ? -4.574 -40.115 -23.273 1.000 38.665 110 GLN A O 1
ATOM 567 N N . GLU A 1 85 ? -4.747 -41.822 -24.731 1.000 42.656 111 GLU A N 1
ATOM 568 C CA . GLU A 1 85 ? -3.527 -42.506 -24.340 1.000 42.893 111 GLU A CA 1
ATOM 569 C C . GLU A 1 85 ? -2.359 -41.532 -24.412 1.000 40.824 111 GLU A C 1
ATOM 570 O O . GLU A 1 85 ? -2.240 -40.765 -25.346 1.000 42.526 111 GLU A O 1
ATOM 576 N N . VAL A 1 86 ? -1.505 -41.529 -23.392 1.000 41.954 112 VAL A N 1
ATOM 577 C CA . VAL A 1 86 ? -0.365 -40.628 -23.387 1.000 40.961 112 VAL A CA 1
ATOM 578 C C . VAL A 1 86 ? 0.637 -41.117 -24.432 1.000 39.893 112 VAL A C 1
ATOM 579 O O . VAL A 1 86 ? 0.675 -42.305 -24.741 1.000 40.243 112 VAL A O 1
ATOM 583 N N . PRO A 1 87 ? 1.507 -40.234 -24.967 1.000 39.029 113 PRO A N 1
ATOM 584 C CA . PRO A 1 87 ? 2.620 -40.664 -25.818 1.000 40.906 113 PRO A CA 1
ATOM 585 C C . PRO A 1 87 ? 3.526 -41.666 -25.099 1.000 41.938 113 PRO A C 1
ATOM 586 O O . PRO A 1 87 ? 3.682 -41.595 -23.885 1.000 41.288 113 PRO A O 1
ATOM 590 N N . GLU A 1 88 ? 4.135 -42.577 -25.867 1.000 44.435 114 GLU A N 1
ATOM 591 C CA . GLU A 1 88 ? 4.971 -43.649 -25.345 1.000 48.246 114 GLU A CA 1
ATOM 592 C C . GLU A 1 88 ? 6.134 -43.121 -24.494 1.000 46.935 114 GLU A C 1
ATOM 593 O O . GLU A 1 88 ? 6.503 -43.759 -23.512 1.000 49.371 114 GLU A O 1
ATOM 599 N N . LYS A 1 89 ? 6.701 -41.966 -24.859 1.000 46.934 115 LYS A N 1
ATOM 600 C CA . LYS A 1 89 ? 7.754 -41.311 -24.092 1.000 48.283 115 LYS A CA 1
ATOM 601 C C . LYS A 1 89 ? 7.345 -41.194 -22.623 1.000 45.215 115 LYS A C 1
ATOM 602 O O . LYS A 1 89 ? 8.108 -41.573 -21.731 1.000 43.155 115 LYS A O 1
ATOM 608 N N . TYR A 1 90 ? 6.128 -40.681 -22.387 1.000 41.692 116 TYR A N 1
ATOM 609 C CA . TYR A 1 90 ? 5.634 -40.436 -21.045 1.000 39.904 116 TYR A CA 1
ATOM 610 C C . TYR A 1 90 ? 5.199 -41.747 -20.388 1.000 41.066 116 TYR A C 1
ATOM 611 O O . TYR A 1 90 ? 5.376 -41.940 -19.186 1.000 40.159 116 TYR A O 1
ATOM 620 N N . ASN A 1 91 ? 4.624 -42.663 -21.163 1.000 42.393 117 ASN A N 1
ATOM 621 C CA . ASN A 1 91 ? 4.318 -43.974 -20.625 1.000 43.345 117 ASN A CA 1
ATOM 622 C C . ASN A 1 91 ? 5.558 -44.559 -19.940 1.000 43.898 117 ASN A C 1
ATOM 623 O O . ASN A 1 91 ? 5.482 -45.029 -18.812 1.000 44.049 117 ASN A O 1
ATOM 628 N N . LYS A 1 92 ? 6.718 -44.508 -20.599 1.000 47.870 118 LYS A N 1
ATOM 629 C CA . LYS A 1 92 ? 7.924 -45.104 -20.039 1.000 50.263 118 LYS A CA 1
ATOM 630 C C . LYS A 1 92 ? 8.350 -44.383 -18.759 1.000 43.664 118 LYS A C 1
ATOM 631 O O . LYS A 1 92 ? 8.708 -45.044 -17.797 1.000 41.871 118 LYS A O 1
ATOM 637 N N . GLU A 1 93 ? 8.259 -43.047 -18.740 1.000 42.584 119 GLU A N 1
ATOM 638 C CA A GLU A 1 93 ? 8.702 -42.225 -17.617 0.500 41.224 119 GLU A CA 1
ATOM 639 C CA B GLU A 1 93 ? 8.727 -42.262 -17.608 0.500 41.693 119 GLU A CA 1
ATOM 640 C C . GLU A 1 93 ? 7.814 -42.491 -16.403 1.000 40.190 119 GLU A C 1
ATOM 641 O O . GLU A 1 93 ? 8.295 -42.639 -15.271 1.000 37.536 119 GLU A O 1
ATOM 652 N N . ILE A 1 94 ? 6.500 -42.556 -16.649 1.000 38.641 120 ILE A N 1
ATOM 653 C CA . ILE A 1 94 ? 5.530 -42.780 -15.585 1.000 37.604 120 ILE A CA 1
ATOM 654 C C . ILE A 1 94 ? 5.758 -44.154 -14.955 1.000 36.404 120 ILE A C 1
ATOM 655 O O . ILE A 1 94 ? 5.792 -44.290 -13.734 1.000 36.938 120 ILE A O 1
ATOM 660 N N . ALA A 1 95 ? 5.904 -45.190 -15.782 1.000 38.484 121 ALA A N 1
ATOM 661 C CA . ALA A 1 95 ? 6.075 -46.541 -15.260 1.000 39.236 121 ALA A CA 1
ATOM 662 C C . ALA A 1 95 ? 7.386 -46.643 -14.471 1.000 40.768 121 ALA A C 1
ATOM 663 O O . ALA A 1 95 ? 7.427 -47.243 -13.406 1.000 40.898 121 ALA A O 1
ATOM 665 N N . ALA A 1 96 ? 8.456 -46.024 -14.980 1.000 39.721 122 ALA A N 1
ATOM 666 C CA . ALA A 1 96 ? 9.738 -46.051 -14.295 1.000 42.100 122 ALA A CA 1
ATOM 667 C C . ALA A 1 96 ? 9.701 -45.318 -12.951 1.000 42.063 122 ALA A C 1
ATOM 668 O O . ALA A 1 96 ? 10.345 -45.761 -12.006 1.000 44.304 122 ALA A O 1
ATOM 670 N N . THR A 1 97 ? 8.993 -44.183 -12.853 1.000 39.220 123 THR A N 1
ATOM 671 C CA . THR A 1 97 ? 9.153 -43.314 -11.692 1.000 37.566 123 THR A CA 1
ATOM 672 C C . THR A 1 97 ? 8.070 -43.580 -10.649 1.000 36.270 123 THR A C 1
ATOM 673 O O . THR A 1 97 ? 8.315 -43.356 -9.465 1.000 35.185 123 THR A O 1
ATOM 677 N N . SER A 1 98 ? 6.897 -44.066 -11.077 1.000 35.465 124 SER A N 1
ATOM 678 C CA . SER A 1 98 ? 5.777 -44.274 -10.169 1.000 35.721 124 SER A CA 1
ATOM 679 C C . SER A 1 98 ? 5.817 -45.653 -9.496 1.000 34.165 124 SER A C 1
ATOM 680 O O . SER A 1 98 ? 6.395 -46.596 -10.017 1.000 36.009 124 SER A O 1
ATOM 683 N N . THR A 1 99 ? 5.174 -45.778 -8.333 1.000 33.703 125 THR A N 1
ATOM 684 C CA . THR A 1 99 ? 4.934 -47.095 -7.753 1.000 37.474 125 THR A CA 1
ATOM 685 C C . THR A 1 99 ? 4.030 -47.870 -8.706 1.000 37.196 125 THR A C 1
ATOM 686 O O . THR A 1 99 ? 3.352 -47.269 -9.533 1.000 32.345 125 THR A O 1
ATOM 690 N N . ASP A 1 100 ? 4.039 -49.200 -8.579 1.000 39.379 126 ASP A N 1
ATOM 691 C CA . ASP A 1 100 ? 3.182 -50.053 -9.385 1.000 37.764 126 ASP A CA 1
ATOM 692 C C . ASP A 1 100 ? 1.720 -49.723 -9.110 1.000 33.376 126 ASP A C 1
ATOM 693 O O . ASP A 1 100 ? 0.921 -49.730 -10.041 1.000 30.775 126 ASP A O 1
ATOM 698 N N . GLN A 1 101 ? 1.362 -49.507 -7.834 1.000 32.322 127 GLN A N 1
ATOM 699 C CA . GLN A 1 101 ? -0.020 -49.201 -7.469 1.000 32.324 127 GLN A CA 1
ATOM 700 C C . GLN A 1 101 ? -0.467 -47.881 -8.109 1.000 31.591 127 GLN A C 1
ATOM 701 O O . GLN A 1 101 ? -1.597 -47.796 -8.589 1.000 31.432 127 GLN A O 1
ATOM 707 N N . ALA A 1 102 ? 0.417 -46.863 -8.113 1.000 31.616 128 ALA A N 1
ATOM 708 C CA . ALA A 1 102 ? 0.107 -45.565 -8.688 1.000 32.988 128 ALA A CA 1
ATOM 709 C C . ALA A 1 102 ? -0.144 -45.715 -10.185 1.000 35.533 128 ALA A C 1
ATOM 710 O O . ALA A 1 102 ? -1.085 -45.128 -10.724 1.000 35.555 128 ALA A O 1
ATOM 712 N N . LEU A 1 103 ? 0.689 -46.538 -10.840 1.000 33.923 129 LEU A N 1
ATOM 713 C CA . LEU A 1 103 ? 0.555 -46.776 -12.274 1.000 34.830 129 LEU A CA 1
ATOM 714 C C . LEU A 1 103 ? -0.808 -47.408 -12.574 1.000 34.704 129 LEU A C 1
ATOM 715 O O . LEU A 1 103 ? -1.458 -47.036 -13.541 1.000 35.413 129 LEU A O 1
ATOM 720 N N . ILE A 1 104 ? -1.229 -48.382 -11.756 1.000 33.767 130 ILE A N 1
ATOM 721 C CA . ILE A 1 104 ? -2.529 -49.010 -11.931 1.000 33.751 130 ILE A CA 1
ATOM 722 C C . ILE A 1 104 ? -3.609 -47.927 -11.868 1.000 31.475 130 ILE A C 1
ATOM 723 O O . ILE A 1 104 ? -4.580 -47.987 -12.626 1.000 30.044 130 ILE A O 1
ATOM 728 N N . GLY A 1 105 ? -3.388 -46.911 -11.020 1.000 31.425 131 GLY A N 1
ATOM 729 C CA . GLY A 1 105 ? -4.274 -45.758 -10.933 1.000 31.744 131 GLY A CA 1
ATOM 730 C C . GLY A 1 105 ? -4.365 -45.005 -12.259 1.000 34.836 131 GLY A C 1
ATOM 731 O O . GLY A 1 105 ? -5.447 -44.567 -12.671 1.000 34.504 131 GLY A O 1
ATOM 732 N N . ALA A 1 106 ? -3.225 -44.900 -12.952 1.000 34.664 132 ALA A N 1
ATOM 733 C CA . ALA A 1 106 ? -3.121 -44.105 -14.164 1.000 34.007 132 ALA A CA 1
ATOM 734 C C . ALA A 1 106 ? -3.501 -44.900 -15.413 1.000 34.852 132 ALA A C 1
ATOM 735 O O . ALA A 1 106 ? -3.506 -44.352 -16.521 1.000 34.245 132 ALA A O 1
ATOM 737 N N . GLN A 1 107 ? -3.812 -46.187 -15.253 1.000 36.177 133 GLN A N 1
ATOM 738 C CA . GLN A 1 107 ? -4.068 -47.037 -16.398 1.000 36.148 133 GLN A CA 1
ATOM 739 C C . GLN A 1 107 ? -5.522 -47.486 -16.429 1.000 38.984 133 GLN A C 1
ATOM 740 O O . GLN A 1 107 ? -6.179 -47.591 -15.397 1.000 39.462 133 GLN A O 1
ATOM 746 N N . TYR A 1 108 ? -5.987 -47.782 -17.647 1.000 40.051 134 TYR A N 1
ATOM 747 C CA . TYR A 1 108 ? -7.332 -48.279 -17.887 1.000 40.604 134 TYR A CA 1
ATOM 748 C C . TYR A 1 108 ? -7.279 -49.210 -19.095 1.000 40.918 134 TYR A C 1
ATOM 749 O O . TYR A 1 108 ? -6.826 -48.826 -20.171 1.000 39.485 134 TYR A O 1
ATOM 758 N N . LYS A 1 109 ? -7.702 -50.455 -18.875 1.000 42.978 135 LYS A N 1
ATOM 759 C CA . LYS A 1 109 ? -7.637 -51.505 -19.875 1.000 48.597 135 LYS A CA 1
ATOM 760 C C . LYS A 1 109 ? -6.267 -51.528 -20.554 1.000 48.367 135 LYS A C 1
ATOM 761 O O . LYS A 1 109 ? -6.182 -51.610 -21.774 1.000 49.844 135 LYS A O 1
ATOM 767 N N . GLY A 1 110 ? -5.199 -51.450 -19.751 1.000 48.444 136 GLY A N 1
ATOM 768 C CA . GLY A 1 110 ? -3.851 -51.742 -20.210 1.000 47.368 136 GLY A CA 1
ATOM 769 C C . GLY A 1 110 ? -3.114 -50.527 -20.773 1.000 46.840 136 GLY A C 1
ATOM 770 O O . GLY A 1 110 ? -1.939 -50.636 -21.103 1.000 48.040 136 GLY A O 1
ATOM 771 N N . LYS A 1 111 ? -3.783 -49.374 -20.878 1.000 42.609 137 LYS A N 1
ATOM 772 C CA . LYS A 1 111 ? -3.153 -48.188 -21.436 1.000 42.653 137 LYS A CA 1
ATOM 773 C C . LYS A 1 111 ? -3.012 -47.105 -20.378 1.000 39.364 137 LYS A C 1
ATOM 774 O O . LYS A 1 111 ? -3.861 -46.982 -19.503 1.000 39.016 137 LYS A O 1
ATOM 780 N N . THR A 1 112 ? -1.965 -46.288 -20.519 1.000 37.818 138 THR A N 1
ATOM 781 C CA . THR A 1 112 ? -1.680 -45.210 -19.583 1.000 35.863 138 THR A CA 1
ATOM 782 C C . THR A 1 112 ? -2.297 -43.920 -20.110 1.000 35.301 138 THR A C 1
ATOM 783 O O . THR A 1 112 ? -1.981 -43.524 -21.219 1.000 34.907 138 THR A O 1
ATOM 787 N N . TYR A 1 113 ? -3.127 -43.264 -19.288 1.000 34.666 139 TYR A N 1
ATOM 788 C CA . TYR A 1 113 ? -3.878 -42.083 -19.682 1.000 34.186 139 TYR A CA 1
ATOM 789 C C . TYR A 1 113 ? -3.580 -40.875 -18.802 1.000 34.071 139 TYR A C 1
ATOM 790 O O . TYR A 1 113 ? -4.171 -39.825 -19.020 1.000 34.910 139 TYR A O 1
ATOM 799 N N . ALA A 1 114 ? -2.728 -41.013 -17.780 1.000 33.918 140 ALA A N 1
ATOM 800 C CA . ALA A 1 114 ? -2.504 -39.903 -16.862 1.000 33.980 140 ALA A CA 1
ATOM 801 C C . ALA A 1 114 ? -1.181 -40.056 -16.113 1.000 32.248 140 ALA A C 1
ATOM 802 O O . ALA A 1 114 ? -0.559 -41.116 -16.146 1.000 32.190 140 ALA A O 1
ATOM 804 N N . PHE A 1 115 ? -0.813 -38.979 -15.406 1.000 30.894 141 PHE A N 1
ATOM 805 C CA . PHE A 1 115 ? 0.441 -38.831 -14.694 1.000 29.687 141 PHE A CA 1
ATOM 806 C C . PHE A 1 115 ? 0.198 -38.798 -13.188 1.000 30.190 141 PHE A C 1
ATOM 807 O O . PHE A 1 115 ? -0.354 -37.825 -12.685 1.000 29.809 141 PHE A O 1
ATOM 815 N N . PRO A 1 116 ? 0.550 -39.855 -12.412 1.000 29.362 142 PRO A N 1
ATOM 816 C CA . PRO A 1 116 ? 0.355 -39.828 -10.963 1.000 29.786 142 PRO A CA 1
ATOM 817 C C . PRO A 1 116 ? 1.191 -38.729 -10.319 1.000 31.831 142 PRO A C 1
ATOM 818 O O . PRO A 1 116 ? 2.348 -38.527 -10.712 1.000 34.696 142 PRO A O 1
ATOM 822 N N . PHE A 1 117 ? 0.610 -38.041 -9.323 1.000 30.503 143 PHE A N 1
ATOM 823 C CA . PHE A 1 117 ? 1.383 -37.104 -8.528 1.000 30.994 143 PHE A CA 1
ATOM 824 C C . PHE A 1 117 ? 1.246 -37.370 -7.035 1.000 29.623 143 PHE A C 1
ATOM 825 O O . PHE A 1 117 ? 2.032 -36.831 -6.268 1.000 32.864 143 PHE A O 1
ATOM 833 N N . GLY A 1 118 ? 0.286 -38.194 -6.621 1.000 29.095 144 GLY A N 1
ATOM 834 C CA . GLY A 1 118 ? 0.013 -38.346 -5.202 1.000 28.397 144 GLY A CA 1
ATOM 835 C C . GLY A 1 118 ? -0.794 -39.602 -4.905 1.000 27.635 144 GLY A C 1
ATOM 836 O O . GLY A 1 118 ? -1.395 -40.194 -5.796 1.000 27.892 144 GLY A O 1
ATOM 837 N N . ILE A 1 119 ? -0.748 -40.027 -3.636 1.000 28.501 145 ILE A N 1
ATOM 838 C CA . ILE A 1 119 ? -1.488 -41.184 -3.192 1.000 28.335 145 ILE A CA 1
ATOM 839 C C . ILE A 1 119 ? -2.153 -40.852 -1.866 1.000 27.562 145 ILE A C 1
ATOM 840 O O . ILE A 1 119 ? -1.681 -40.025 -1.092 1.000 27.269 145 ILE A O 1
ATOM 845 N N . GLU A 1 120 ? -3.230 -41.580 -1.589 1.000 30.475 146 GLU A N 1
ATOM 846 C CA . GLU A 1 120 ? -3.847 -41.486 -0.283 1.000 32.655 146 GLU A CA 1
ATOM 847 C C . GLU A 1 120 ? -4.485 -42.821 0.067 1.000 28.936 146 GLU A C 1
ATOM 848 O O . GLU A 1 120 ? -5.086 -43.492 -0.773 1.000 27.995 146 GLU A O 1
ATOM 854 N N . SER A 1 121 ? -4.362 -43.127 1.355 1.000 30.524 147 SER A N 1
ATOM 855 C CA . SER A 1 121 ? -4.842 -44.352 1.959 1.000 30.060 147 SER A CA 1
ATOM 856 C C . SER A 1 121 ? -5.259 -44.024 3.381 1.000 29.470 147 SER A C 1
ATOM 857 O O . SER A 1 121 ? -4.660 -43.153 4.014 1.000 27.003 147 SER A O 1
ATOM 860 N N . GLN A 1 122 ? -6.244 -44.762 3.896 1.000 30.626 148 GLN A N 1
ATOM 861 C CA . GLN A 1 122 ? -6.514 -44.707 5.322 1.000 30.476 148 GLN A CA 1
ATOM 862 C C . GLN A 1 122 ? -5.372 -45.414 6.039 1.000 30.317 148 GLN A C 1
ATOM 863 O O . GLN A 1 122 ? -4.671 -46.229 5.431 1.000 30.865 148 GLN A O 1
ATOM 869 N N . VAL A 1 123 ? -5.232 -45.077 7.328 1.000 29.791 149 VAL A N 1
ATOM 870 C CA . VAL A 1 123 ? -4.244 -45.658 8.226 1.000 27.547 149 VAL A CA 1
ATOM 871 C C . VAL A 1 123 ? -4.938 -45.984 9.549 1.000 29.078 149 VAL A C 1
ATOM 872 O O . VAL A 1 123 ? -6.111 -45.634 9.740 1.000 26.752 149 VAL A O 1
ATOM 876 N N . LEU A 1 124 ? -4.199 -46.627 10.465 1.000 27.196 150 LEU A N 1
ATOM 877 C CA . LEU A 1 124 ? -4.666 -46.815 11.836 1.000 28.290 150 LEU A CA 1
ATOM 878 C C . LEU A 1 124 ? -4.140 -45.684 12.720 1.000 27.942 150 LEU A C 1
ATOM 879 O O . LEU A 1 124 ? -2.935 -45.512 12.848 1.000 27.397 150 LEU A O 1
ATOM 884 N N . PHE A 1 125 ? -5.055 -44.903 13.312 1.000 27.092 151 PHE A N 1
ATOM 885 C CA . PHE A 1 125 ? -4.697 -43.940 14.341 1.000 28.090 151 PHE A CA 1
ATOM 886 C C . PHE A 1 125 ? -4.929 -44.574 15.714 1.000 27.887 151 PHE A C 1
ATOM 887 O O . PHE A 1 125 ? -5.951 -45.225 15.920 1.000 24.804 151 PHE A O 1
ATOM 895 N N . TYR A 1 126 ? -3.998 -44.376 16.663 1.000 26.524 152 TYR A N 1
ATOM 896 C CA . TYR A 1 126 ? -4.216 -44.872 18.010 1.000 28.291 152 TYR A CA 1
ATOM 897 C C . TYR A 1 126 ? -3.668 -43.898 19.042 1.000 31.248 152 TYR A C 1
ATOM 898 O O . TYR A 1 126 ? -2.848 -43.047 18.716 1.000 28.826 152 TYR A O 1
ATOM 907 N N . ASN A 1 127 ? -4.168 -44.060 20.279 1.000 31.022 153 ASN A N 1
ATOM 908 C CA . ASN A 1 127 ? -3.704 -43.336 21.447 1.000 31.491 153 ASN A CA 1
ATOM 909 C C . ASN A 1 127 ? -2.587 -44.120 22.145 1.000 32.343 153 ASN A C 1
ATOM 910 O O . ASN A 1 127 ? -2.812 -45.202 22.683 1.000 33.840 153 ASN A O 1
ATOM 915 N N . LYS A 1 128 ? -1.389 -43.545 22.155 1.000 33.386 154 LYS A N 1
ATOM 916 C CA . LYS A 1 128 ? -0.201 -44.181 22.711 1.000 36.324 154 LYS A CA 1
ATOM 917 C C . LYS A 1 128 ? -0.278 -44.308 24.231 1.000 34.347 154 LYS A C 1
ATOM 918 O O . LYS A 1 128 ? 0.457 -45.085 24.813 1.000 36.410 154 LYS A O 1
ATOM 924 N N . SER A 1 129 ? -1.162 -43.549 24.879 1.000 33.039 155 SER A N 1
ATOM 925 C CA . SER A 1 129 ? -1.380 -43.684 26.300 1.000 32.502 155 SER A CA 1
ATOM 926 C C . SER A 1 129 ? -2.319 -44.860 26.592 1.000 31.197 155 SER A C 1
ATOM 927 O O . SER A 1 129 ? -2.487 -45.195 27.748 1.000 32.199 155 SER A O 1
ATOM 930 N N . LYS A 1 130 ? -2.917 -45.481 25.565 1.000 31.440 156 LYS A N 1
ATOM 931 C CA . LYS A 1 130 ? -3.865 -46.581 25.746 1.000 31.746 156 LYS A CA 1
ATOM 932 C C . LYS A 1 130 ? -3.391 -47.887 25.100 1.000 31.687 156 LYS A C 1
ATOM 933 O O . LYS A 1 130 ? -3.887 -48.951 25.476 1.000 30.982 156 LYS A O 1
ATOM 939 N N . LEU A 1 131 ? -2.556 -47.768 24.049 1.000 32.361 157 LEU A N 1
ATOM 940 C CA . LEU A 1 131 ? -2.060 -48.875 23.240 1.000 31.825 157 LEU A CA 1
ATOM 941 C C . LEU A 1 131 ? -0.573 -48.688 22.949 1.000 31.212 157 LEU A C 1
ATOM 942 O O . LEU A 1 131 ? -0.169 -47.623 22.501 1.000 32.179 157 LEU A O 1
ATOM 947 N N . ALA A 1 132 ? 0.208 -49.745 23.208 1.000 29.857 158 ALA A N 1
ATOM 948 C CA . ALA A 1 132 ? 1.588 -49.871 22.772 1.000 31.964 158 ALA A CA 1
ATOM 949 C C . ALA A 1 132 ? 1.663 -50.280 21.304 1.000 31.211 158 ALA A C 1
ATOM 950 O O . ALA A 1 132 ? 0.804 -50.996 20.795 1.000 30.032 158 ALA A O 1
ATOM 952 N N . ALA A 1 133 ? 2.731 -49.822 20.642 1.000 31.597 159 ALA A N 1
ATOM 953 C CA . ALA A 1 133 ? 2.985 -50.081 19.234 1.000 32.059 159 ALA A CA 1
ATOM 954 C C . ALA A 1 133 ? 2.884 -51.576 18.932 1.000 33.069 159 ALA A C 1
ATOM 955 O O . ALA A 1 133 ? 2.319 -51.981 17.919 1.000 34.964 159 ALA A O 1
ATOM 957 N N . GLU A 1 134 ? 3.460 -52.385 19.825 1.000 34.283 160 GLU A N 1
ATOM 958 C CA . GLU A 1 134 ? 3.463 -53.831 19.721 1.000 38.294 160 GLU A CA 1
ATOM 959 C C . GLU A 1 134 ? 2.056 -54.382 19.567 1.000 34.845 160 GLU A C 1
ATOM 960 O O . GLU A 1 134 ? 1.879 -55.468 19.037 1.000 31.724 160 GLU A O 1
ATOM 966 N N . ASP A 1 135 ? 1.071 -53.671 20.124 1.000 33.517 161 ASP A N 1
ATOM 967 C CA . ASP A 1 135 ? -0.260 -54.233 20.267 1.000 31.810 161 ASP A CA 1
ATOM 968 C C . ASP A 1 135 ? -1.228 -53.765 19.189 1.000 29.091 161 ASP A C 1
ATOM 969 O O . ASP A 1 135 ? -2.399 -54.115 19.279 1.000 30.784 161 ASP A O 1
ATOM 974 N N . VAL A 1 136 ? -0.748 -53.071 18.145 1.000 27.780 162 VAL A N 1
ATOM 975 C CA . VAL A 1 136 ? -1.657 -52.536 17.132 1.000 25.994 162 VAL A CA 1
ATOM 976 C C . VAL A 1 136 ? -1.469 -53.231 15.790 1.000 26.222 162 VAL A C 1
ATOM 977 O O . VAL A 1 136 ? -2.024 -52.759 14.809 1.000 25.984 162 VAL A O 1
ATOM 981 N N . THR A 1 137 ? -0.709 -54.346 15.748 1.000 26.944 163 THR A N 1
ATOM 982 C CA . THR A 1 137 ? -0.498 -55.114 14.527 1.000 25.595 163 THR A CA 1
ATOM 983 C C . THR A 1 137 ? -1.625 -56.115 14.308 1.000 25.555 163 THR A C 1
ATOM 984 O O . THR A 1 137 ? -1.706 -56.680 13.225 1.000 25.986 163 THR A O 1
ATOM 988 N N . SER A 1 138 ? -2.471 -56.333 15.320 1.000 26.444 164 SER A N 1
ATOM 989 C CA . SER A 1 138 ? -3.554 -57.298 15.217 1.000 27.729 164 SER A CA 1
ATOM 990 C C . SER A 1 138 ? -4.864 -56.703 15.734 1.000 26.897 164 SER A C 1
ATOM 991 O O . SER A 1 138 ? -4.902 -56.174 16.840 1.000 26.046 164 SER A O 1
ATOM 994 N N . TYR A 1 139 ? -5.946 -56.849 14.952 1.000 26.303 165 TYR A N 1
ATOM 995 C CA . TYR A 1 139 ? -7.265 -56.379 15.347 1.000 26.542 165 TYR A CA 1
ATOM 996 C C . TYR A 1 139 ? -7.710 -57.097 16.628 1.000 27.545 165 TYR A C 1
ATOM 997 O O . TYR A 1 139 ? -8.290 -56.483 17.524 1.000 26.369 165 TYR A O 1
ATOM 1006 N N . ASP A 1 140 ? -7.455 -58.412 16.704 1.000 26.260 166 ASP A N 1
ATOM 1007 C CA . ASP A 1 140 ? -7.842 -59.197 17.864 1.000 27.789 166 ASP A CA 1
ATOM 1008 C C . ASP A 1 140 ? -7.112 -58.702 19.114 1.000 25.771 166 ASP A C 1
ATOM 1009 O O . ASP A 1 140 ? -7.712 -58.613 20.185 1.000 25.773 166 ASP A O 1
ATOM 1014 N N . THR A 1 141 ? -5.822 -58.380 18.982 1.000 24.473 167 THR A N 1
ATOM 1015 C CA . THR A 1 141 ? -5.067 -57.829 20.092 1.000 26.224 167 THR A CA 1
ATOM 1016 C C . THR A 1 141 ? -5.630 -56.455 20.467 1.000 25.341 167 THR A C 1
ATOM 1017 O O . THR A 1 141 ? -5.825 -56.166 21.645 1.000 27.059 167 THR A O 1
ATOM 1021 N N . ILE A 1 142 ? -5.860 -55.594 19.475 1.000 24.475 168 ILE A N 1
ATOM 1022 C CA . ILE A 1 142 ? -6.364 -54.254 19.756 1.000 25.366 168 ILE A CA 1
ATOM 1023 C C . ILE A 1 142 ? -7.639 -54.338 20.597 1.000 24.018 168 ILE A C 1
ATOM 1024 O O . ILE A 1 142 ? -7.738 -53.650 21.603 1.000 26.389 168 ILE A O 1
ATOM 1029 N N . THR A 1 143 ? -8.590 -55.194 20.206 1.000 23.417 169 THR A N 1
ATOM 1030 C CA . THR A 1 143 ? -9.885 -55.249 20.864 1.000 25.429 169 THR A CA 1
ATOM 1031 C C . THR A 1 143 ? -9.864 -56.137 22.114 1.000 26.380 169 THR A C 1
ATOM 1032 O O . THR A 1 143 ? -10.799 -56.063 22.900 1.000 25.805 169 THR A O 1
ATOM 1036 N N . THR A 1 144 ? -8.793 -56.920 22.335 1.000 26.951 170 THR A N 1
ATOM 1037 C CA . THR A 1 144 ? -8.592 -57.616 23.605 1.000 27.114 170 THR A CA 1
ATOM 1038 C C . THR A 1 144 ? -8.057 -56.625 24.638 1.000 27.976 170 THR A C 1
ATOM 1039 O O . THR A 1 144 ? -8.541 -56.570 25.767 1.000 28.320 170 THR A O 1
ATOM 1043 N N . LYS A 1 145 ? -7.043 -55.841 24.258 1.000 27.979 171 LYS A N 1
ATOM 1044 C CA . LYS A 1 145 ? -6.354 -54.988 25.213 1.000 28.953 171 LYS A CA 1
ATOM 1045 C C . LYS A 1 145 ? -6.945 -53.585 25.315 1.000 29.404 171 LYS A C 1
ATOM 1046 O O . LYS A 1 145 ? -6.766 -52.943 26.338 1.000 32.916 171 LYS A O 1
ATOM 1052 N N . ALA A 1 146 ? -7.601 -53.085 24.268 1.000 28.070 172 ALA A N 1
ATOM 1053 C CA . ALA A 1 146 ? -8.105 -51.718 24.295 1.000 28.619 172 ALA A CA 1
ATOM 1054 C C . ALA A 1 146 ? -9.411 -51.649 23.504 1.000 27.175 172 ALA A C 1
ATOM 1055 O O . ALA A 1 146 ? -10.219 -52.588 23.571 1.000 24.668 172 ALA A O 1
ATOM 1057 N N . THR A 1 147 ? -9.619 -50.555 22.760 1.000 26.495 173 THR A N 1
ATOM 1058 C CA . THR A 1 147 ? -10.802 -50.438 21.928 1.000 25.936 173 THR A CA 1
ATOM 1059 C C . THR A 1 147 ? -10.421 -49.981 20.528 1.000 27.993 173 THR A C 1
ATOM 1060 O O . THR A 1 147 ? -9.423 -49.282 20.314 1.000 29.909 173 THR A O 1
ATOM 1064 N N . PHE A 1 148 ? -11.261 -50.430 19.592 1.000 26.895 174 PHE A N 1
ATOM 1065 C CA . PHE A 1 148 ? -11.293 -49.955 18.226 1.000 26.729 174 PHE A CA 1
ATOM 1066 C C . PHE A 1 148 ? -12.692 -49.403 17.946 1.000 27.231 174 PHE A C 1
ATOM 1067 O O . PHE A 1 148 ? -13.682 -50.051 18.267 1.000 25.646 174 PHE A O 1
ATOM 1075 N N . GLY A 1 149 ? -12.752 -48.209 17.351 1.000 27.774 175 GLY A N 1
ATOM 1076 C CA . GLY A 1 149 ? -14.012 -47.597 16.983 1.000 30.353 175 GLY A CA 1
ATOM 1077 C C . GLY A 1 149 ? -14.194 -47.560 15.465 1.000 28.250 175 GLY A C 1
ATOM 1078 O O . GLY A 1 149 ? -13.251 -47.287 14.723 1.000 28.484 175 GLY A O 1
ATOM 1079 N N . GLY A 1 150 ? -15.427 -47.848 15.027 1.000 28.780 176 GLY A N 1
ATOM 1080 C CA . GLY A 1 150 ? -15.828 -47.771 13.630 1.000 27.824 176 GLY A CA 1
ATOM 1081 C C . GLY A 1 150 ? -17.292 -47.327 13.481 1.000 28.307 176 GLY A C 1
ATOM 1082 O O . GLY A 1 150 ? -18.092 -47.438 14.428 1.000 25.554 176 GLY A O 1
ATOM 1083 N N . THR A 1 151 ? -17.619 -46.823 12.276 1.000 27.690 177 THR A N 1
ATOM 1084 C CA . THR A 1 151 ? -18.986 -46.451 11.927 1.000 30.312 177 THR A CA 1
ATOM 1085 C C . THR A 1 151 ? -19.632 -47.631 11.213 1.000 28.717 177 THR A C 1
ATOM 1086 O O . THR A 1 151 ? -19.653 -47.666 9.987 1.000 29.311 177 THR A O 1
ATOM 1090 N N . PHE A 1 152 ? -20.132 -48.591 12.002 1.000 29.463 178 PHE A N 1
ATOM 1091 C CA . PHE A 1 152 ? -20.698 -49.820 11.482 1.000 28.445 178 PHE A CA 1
ATOM 1092 C C . PHE A 1 152 ? -22.232 -49.755 11.429 1.000 30.535 178 PHE A C 1
ATOM 1093 O O . PHE A 1 152 ? -22.856 -50.500 10.678 1.000 29.988 178 PHE A O 1
ATOM 1101 N N . LYS A 1 153 ? -22.869 -48.930 12.258 1.000 31.131 179 LYS A N 1
ATOM 1102 C CA . LYS A 1 153 ? -24.329 -48.839 12.216 1.000 34.508 179 LYS A CA 1
ATOM 1103 C C . LYS A 1 153 ? -24.760 -48.263 10.868 1.000 32.211 179 LYS A C 1
ATOM 1104 O O . LYS A 1 153 ? -25.702 -48.742 10.256 1.000 32.439 179 LYS A O 1
ATOM 1110 N N . GLN A 1 154 ? -24.057 -47.213 10.435 1.000 32.649 180 GLN A N 1
ATOM 1111 C CA . GLN A 1 154 ? -24.194 -46.653 9.108 1.000 36.443 180 GLN A CA 1
ATOM 1112 C C . GLN A 1 154 ? -22.886 -46.876 8.377 1.000 31.425 180 GLN A C 1
ATOM 1113 O O . GLN A 1 154 ? -22.013 -46.021 8.407 1.000 30.992 180 GLN A O 1
ATOM 1119 N N . ALA A 1 155 ? -22.770 -48.052 7.753 1.000 30.692 181 ALA A N 1
ATOM 1120 C CA . ALA A 1 155 ? -21.506 -48.547 7.258 1.000 29.106 181 ALA A CA 1
ATOM 1121 C C . ALA A 1 155 ? -20.948 -47.588 6.217 1.000 31.272 181 ALA A C 1
ATOM 1122 O O . ALA A 1 155 ? -21.677 -47.056 5.383 1.000 33.054 181 ALA A O 1
ATOM 1124 N N . ASN A 1 156 ? -19.640 -47.386 6.314 1.000 29.692 182 ASN A N 1
ATOM 1125 C CA . ASN A 1 156 ? -18.859 -46.648 5.350 1.000 32.217 182 ASN A CA 1
ATOM 1126 C C . ASN A 1 156 ? -18.147 -47.672 4.473 1.000 32.077 182 ASN A C 1
ATOM 1127 O O . ASN A 1 156 ? -17.209 -48.333 4.930 1.000 28.640 182 ASN A O 1
ATOM 1132 N N . SER A 1 157 ? -18.610 -47.777 3.223 1.000 31.993 183 SER A N 1
ATOM 1133 C CA . SER A 1 157 ? -18.117 -48.735 2.247 1.000 33.954 183 SER A CA 1
ATOM 1134 C C . SER A 1 157 ? -16.665 -48.471 1.870 1.000 30.286 183 SER A C 1
ATOM 1135 O O . SER A 1 157 ? -15.948 -49.407 1.552 1.000 30.359 183 SER A O 1
ATOM 1138 N N . TYR A 1 158 ? -16.261 -47.195 1.851 1.000 29.159 184 TYR A N 1
ATOM 1139 C CA . TYR A 1 158 ? -14.876 -46.829 1.602 1.000 27.567 184 TYR A CA 1
ATOM 1140 C C . TYR A 1 158 ? -13.984 -47.432 2.684 1.000 26.888 184 TYR A C 1
ATOM 1141 O O . TYR A 1 158 ? -12.874 -47.868 2.394 1.000 27.565 184 TYR A O 1
ATOM 1150 N N . ALA A 1 159 ? -14.490 -47.435 3.924 1.000 27.642 185 ALA A N 1
ATOM 1151 C CA . ALA A 1 159 ? -13.769 -47.932 5.085 1.000 27.955 185 ALA A CA 1
ATOM 1152 C C . ALA A 1 159 ? -13.757 -49.463 5.142 1.000 28.512 185 ALA A C 1
ATOM 1153 O O . ALA A 1 159 ? -12.676 -50.044 5.219 1.000 27.106 185 ALA A O 1
ATOM 1155 N N . THR A 1 160 ? -14.928 -50.130 5.085 1.000 28.059 186 THR A N 1
ATOM 1156 C CA . THR A 1 160 ? -14.980 -51.567 5.349 1.000 28.094 186 THR A CA 1
ATOM 1157 C C . THR A 1 160 ? -15.345 -52.412 4.126 1.000 29.180 186 THR A C 1
ATOM 1158 O O . THR A 1 160 ? -15.295 -53.640 4.215 1.000 27.283 186 THR A O 1
ATOM 1162 N N . GLY A 1 161 ? -15.663 -51.787 2.982 1.000 28.682 187 GLY A N 1
ATOM 1163 C CA . GLY A 1 161 ? -15.830 -52.523 1.737 1.000 27.865 187 GLY A CA 1
ATOM 1164 C C . GLY A 1 161 ? -14.621 -53.418 1.450 1.000 27.271 187 GLY A C 1
ATOM 1165 O O . GLY A 1 161 ? -14.784 -54.582 1.072 1.000 28.103 187 GLY A O 1
ATOM 1166 N N . PRO A 1 162 ? -13.374 -52.912 1.605 1.000 27.161 188 PRO A N 1
ATOM 1167 C CA . PRO A 1 162 ? -12.168 -53.728 1.372 1.000 26.895 188 PRO A CA 1
ATOM 1168 C C . PRO A 1 162 ? -11.947 -54.970 2.229 1.000 26.029 188 PRO A C 1
ATOM 1169 O O . PRO A 1 162 ? -11.027 -55.737 1.957 1.000 29.770 188 PRO A O 1
ATOM 1173 N N . LEU A 1 163 ? -12.764 -55.163 3.272 1.000 28.108 189 LEU A N 1
ATOM 1174 C CA . LEU A 1 163 ? -12.713 -56.394 4.049 1.000 27.155 189 LEU A CA 1
ATOM 1175 C C . LEU A 1 163 ? -12.961 -57.586 3.123 1.000 27.739 189 LEU A C 1
ATOM 1176 O O . LEU A 1 163 ? -12.362 -58.641 3.305 1.000 29.953 189 LEU A O 1
ATOM 1181 N N . PHE A 1 164 ? -13.843 -57.420 2.133 1.000 27.941 190 PHE A N 1
ATOM 1182 C CA . PHE A 1 164 ? -14.166 -58.512 1.222 1.000 30.207 190 PHE A CA 1
ATOM 1183 C C . PHE A 1 164 ? -12.954 -58.908 0.388 1.000 31.185 190 PHE A C 1
ATOM 1184 O O . PHE A 1 164 ? -12.801 -60.092 0.080 1.000 31.815 190 PHE A O 1
ATOM 1192 N N . MET A 1 165 ? -12.103 -57.923 0.055 1.000 27.019 191 MET A N 1
ATOM 1193 C CA . MET A 1 165 ? -10.906 -58.180 -0.721 1.000 28.582 191 MET A CA 1
ATOM 1194 C C . MET A 1 165 ? -9.776 -58.665 0.191 1.000 28.086 191 MET A C 1
ATOM 1195 O O . MET A 1 165 ? -8.863 -59.335 -0.277 1.000 30.774 191 MET A O 1
ATOM 1200 N N . SER A 1 166 ? -9.868 -58.340 1.489 1.000 28.768 192 SER A N 1
ATOM 1201 C CA . SER A 1 166 ? -8.910 -58.738 2.503 1.000 26.928 192 SER A CA 1
ATOM 1202 C C . SER A 1 166 ? -8.882 -60.256 2.663 1.000 26.928 192 SER A C 1
ATOM 1203 O O . SER A 1 166 ? -7.814 -60.822 2.880 1.000 27.747 192 SER A O 1
ATOM 1206 N N . VAL A 1 167 ? -10.045 -60.901 2.522 1.000 27.778 193 VAL A N 1
ATOM 1207 C CA . VAL A 1 167 ? -10.156 -62.348 2.610 1.000 30.052 193 VAL A CA 1
ATOM 1208 C C . VAL A 1 167 ? -9.954 -63.031 1.251 1.000 30.512 193 VAL A C 1
ATOM 1209 O O . VAL A 1 167 ? -10.185 -64.224 1.160 1.000 34.465 193 VAL A O 1
ATOM 1213 N N . GLY A 1 168 ? -9.578 -62.310 0.188 1.000 32.528 194 GLY A N 1
ATOM 1214 C CA . GLY A 1 168 ? -9.181 -62.957 -1.063 1.000 31.561 194 GLY A CA 1
ATOM 1215 C C . GLY A 1 168 ? -10.269 -62.939 -2.135 1.000 31.444 194 GLY A C 1
ATOM 1216 O O . GLY A 1 168 ? -10.056 -63.456 -3.221 1.000 33.882 194 GLY A O 1
ATOM 1217 N N . ASN A 1 169 ? -11.425 -62.316 -1.859 1.000 31.231 195 ASN A N 1
ATOM 1218 C CA . ASN A 1 169 ? -12.403 -62.036 -2.902 1.000 31.469 195 ASN A CA 1
ATOM 1219 C C . ASN A 1 169 ? -11.976 -60.779 -3.666 1.000 30.295 195 ASN A C 1
ATOM 1220 O O . ASN A 1 169 ? -11.063 -60.081 -3.238 1.000 30.827 195 ASN A O 1
ATOM 1225 N N . THR A 1 170 ? -12.624 -60.513 -4.805 1.000 32.192 196 THR A N 1
ATOM 1226 C CA . THR A 1 170 ? -12.264 -59.383 -5.645 1.000 32.990 196 THR A CA 1
ATOM 1227 C C . THR A 1 170 ? -13.443 -58.423 -5.792 1.000 34.851 196 THR A C 1
ATOM 1228 O O . THR A 1 170 ? -14.602 -58.806 -5.608 1.000 31.463 196 THR A O 1
ATOM 1232 N N . LEU A 1 171 ? -13.099 -57.186 -6.182 1.000 33.192 197 LEU A N 1
ATOM 1233 C CA . LEU A 1 171 ? -14.042 -56.211 -6.698 1.000 35.365 197 LEU A CA 1
ATOM 1234 C C . LEU A 1 171 ? -13.739 -56.020 -8.185 1.000 36.190 197 LEU A C 1
ATOM 1235 O O . LEU A 1 171 ? -12.730 -55.412 -8.539 1.000 34.380 197 LEU A O 1
ATOM 1240 N N . PHE A 1 172 ? -14.597 -56.616 -9.030 1.000 35.698 198 PHE A N 1
ATOM 1241 C CA . PHE A 1 172 ? -14.435 -56.669 -10.480 1.000 35.426 198 PHE A CA 1
ATOM 1242 C C . PHE A 1 172 ? -13.136 -57.365 -10.892 1.000 36.696 198 PHE A C 1
ATOM 1243 O O . PHE A 1 172 ? -12.401 -56.868 -11.743 1.000 35.527 198 PHE A O 1
ATOM 1251 N N . GLY A 1 173 ? -12.876 -58.544 -10.325 1.000 37.248 199 GLY A N 1
ATOM 1252 C CA . GLY A 1 173 ? -11.717 -59.344 -10.692 1.000 38.041 199 GLY A CA 1
ATOM 1253 C C . GLY A 1 173 ? -10.406 -58.734 -10.191 1.000 39.335 199 GLY A C 1
ATOM 1254 O O . GLY A 1 173 ? -10.356 -57.578 -9.775 1.000 38.784 199 GLY A O 1
ATOM 1255 N N . GLU A 1 174 ? -9.333 -59.527 -10.289 1.000 43.667 200 GLU A N 1
ATOM 1256 C CA . GLU A 1 174 ? -8.017 -59.190 -9.767 1.000 45.601 200 GLU A CA 1
ATOM 1257 C C . GLU A 1 174 ? -7.521 -57.844 -10.285 1.000 43.143 200 GLU A C 1
ATOM 1258 O O . GLU A 1 174 ? -6.808 -57.150 -9.572 1.000 54.215 200 GLU A O 1
ATOM 1264 N N . ASN A 1 175 ? -7.903 -57.466 -11.506 1.000 42.917 201 ASN A N 1
ATOM 1265 C CA . ASN A 1 175 ? -7.442 -56.222 -12.102 1.000 42.869 201 ASN A CA 1
ATOM 1266 C C . ASN A 1 175 ? -8.477 -55.101 -11.962 1.000 40.247 201 ASN A C 1
ATOM 1267 O O . ASN A 1 175 ? -8.229 -53.989 -12.412 1.000 38.516 201 ASN A O 1
ATOM 1272 N N . GLY A 1 176 ? -9.665 -55.403 -11.426 1.000 38.784 202 GLY A N 1
ATOM 1273 C CA . GLY A 1 176 ? -10.659 -54.370 -11.158 1.000 38.914 202 GLY A CA 1
ATOM 1274 C C . GLY A 1 176 ? -11.350 -53.880 -12.426 1.000 40.280 202 GLY A C 1
ATOM 1275 O O . GLY A 1 176 ? -11.950 -52.806 -12.424 1.000 39.055 202 GLY A O 1
ATOM 1276 N N . GLU A 1 177 ? -11.273 -54.676 -13.499 1.000 42.292 203 GLU A N 1
ATOM 1277 C CA . GLU A 1 177 ? -11.785 -54.252 -14.791 1.000 44.373 203 GLU A CA 1
ATOM 1278 C C . GLU A 1 177 ? -12.751 -55.275 -15.381 1.000 44.547 203 GLU A C 1
ATOM 1279 O O . GLU A 1 177 ? -13.262 -55.062 -16.473 1.000 46.126 203 GLU A O 1
ATOM 1285 N N . ASP A 1 178 ? -13.015 -56.374 -14.676 1.000 43.594 204 ASP A N 1
ATOM 1286 C CA . ASP A 1 178 ? -13.982 -57.344 -15.156 1.000 43.270 204 ASP A CA 1
ATOM 1287 C C . ASP A 1 178 ? -15.345 -57.042 -14.541 1.000 41.607 204 ASP A C 1
ATOM 1288 O O . ASP A 1 178 ? -15.548 -57.272 -13.358 1.000 42.649 204 ASP A O 1
ATOM 1293 N 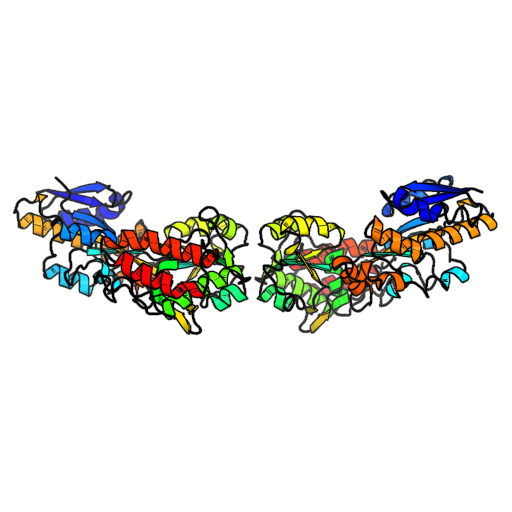N . VAL A 1 179 ? -16.302 -56.592 -15.357 1.000 42.366 205 VAL A N 1
ATOM 1294 C CA . VAL A 1 179 ? -17.603 -56.158 -14.869 1.000 44.737 205 VAL A CA 1
ATOM 1295 C C . VAL A 1 179 ? -18.336 -57.331 -14.201 1.000 44.655 205 VAL A C 1
ATOM 1296 O O . VAL A 1 179 ? -19.242 -57.101 -13.407 1.000 41.023 205 VAL A O 1
ATOM 1300 N N . LYS A 1 180 ? -17.952 -58.578 -14.528 1.000 44.407 206 LYS A N 1
ATOM 1301 C CA . LYS A 1 180 ? -18.605 -59.772 -14.007 1.000 46.785 206 LYS A CA 1
ATOM 1302 C C . LYS A 1 180 ? -17.720 -60.492 -12.985 1.000 45.005 206 LYS A C 1
ATOM 1303 O O . LYS A 1 180 ? -18.053 -61.589 -12.551 1.000 40.112 206 LYS A O 1
ATOM 1309 N N . GLY A 1 181 ? -16.644 -59.842 -12.523 1.000 43.294 207 GLY A N 1
ATOM 1310 C CA . GLY A 1 181 ? -15.645 -60.518 -11.710 1.000 40.555 207 GLY A CA 1
ATOM 1311 C C . GLY A 1 181 ? -15.884 -60.391 -10.206 1.000 39.872 207 GLY A C 1
ATOM 1312 O O . GLY A 1 181 ? -15.264 -61.129 -9.451 1.000 39.712 207 GLY A O 1
ATOM 1313 N N . THR A 1 182 ? -16.747 -59.469 -9.748 1.000 37.457 208 THR A N 1
ATOM 1314 C CA . THR A 1 182 ? -16.993 -59.364 -8.315 1.000 36.418 208 THR A CA 1
ATOM 1315 C C . THR A 1 182 ? -17.565 -60.691 -7.818 1.000 36.443 208 THR A C 1
ATOM 1316 O O . THR A 1 182 ? -18.543 -61.164 -8.380 1.000 34.524 208 THR A O 1
ATOM 1320 N N . ASN A 1 183 ? -16.981 -61.233 -6.733 1.000 35.914 209 ASN A N 1
ATOM 1321 C CA . ASN A 1 183 ? -17.292 -62.577 -6.261 1.000 36.835 209 ASN A CA 1
ATOM 1322 C C . ASN A 1 183 ? -17.326 -62.595 -4.730 1.000 36.549 209 ASN A C 1
ATOM 1323 O O . ASN A 1 183 ? -16.464 -63.195 -4.090 1.000 38.636 209 ASN A O 1
ATOM 1328 N N . TRP A 1 184 ? -18.315 -61.918 -4.126 1.000 35.145 210 TRP A N 1
ATOM 1329 C CA . TRP A 1 184 ? -18.498 -61.926 -2.677 1.000 31.499 210 TRP A CA 1
ATOM 1330 C C . TRP A 1 184 ? -19.433 -63.049 -2.213 1.000 32.058 210 TRP A C 1
ATOM 1331 O O . TRP A 1 184 ? -19.460 -63.391 -1.031 1.000 31.923 210 TRP A O 1
ATOM 1342 N N . GLY A 1 185 ? -20.246 -63.587 -3.119 1.000 31.823 211 GLY A N 1
ATOM 1343 C CA . GLY A 1 185 ? -21.277 -64.542 -2.752 1.000 33.248 211 GLY A CA 1
ATOM 1344 C C . GLY A 1 185 ? -20.673 -65.926 -2.487 1.000 33.706 211 GLY A C 1
ATOM 1345 O O . GLY A 1 185 ? -20.936 -66.865 -3.207 1.000 32.119 211 GLY A O 1
ATOM 1346 N N . ASN A 1 186 ? -19.830 -66.040 -1.465 1.000 33.502 212 ASN A N 1
ATOM 1347 C CA . ASN A 1 186 ? -19.212 -67.312 -1.130 1.000 34.409 212 ASN A CA 1
ATOM 1348 C C . ASN A 1 186 ? -18.998 -67.298 0.370 1.000 34.381 212 ASN A C 1
ATOM 1349 O O . ASN A 1 186 ? -19.319 -66.303 1.016 1.000 34.203 212 ASN A O 1
ATOM 1354 N N . GLU A 1 187 ? -18.439 -68.387 0.907 1.000 37.070 213 GLU A N 1
ATOM 1355 C CA . GLU A 1 187 ? -18.271 -68.544 2.344 1.000 36.888 213 GLU A CA 1
ATOM 1356 C C . GLU A 1 187 ? -17.343 -67.483 2.927 1.000 33.493 213 GLU A C 1
ATOM 1357 O O . GLU A 1 187 ? -17.507 -67.101 4.079 1.000 30.189 213 GLU A O 1
ATOM 1363 N N . LYS A 1 188 ? -16.348 -67.029 2.155 1.000 32.128 214 LYS A N 1
ATOM 1364 C CA . LYS A 1 188 ? -15.442 -65.995 2.624 1.000 33.163 214 LYS A CA 1
ATOM 1365 C C . LYS A 1 188 ? -16.159 -64.652 2.776 1.000 28.813 214 LYS A C 1
ATOM 1366 O O . LYS A 1 188 ? -15.891 -63.921 3.716 1.000 27.273 214 LYS A O 1
ATOM 1372 N N . GLY A 1 189 ? -17.040 -64.324 1.836 1.000 28.783 215 GLY A N 1
ATOM 1373 C CA . GLY A 1 189 ? -17.847 -63.121 1.953 1.000 29.162 215 GLY A CA 1
ATOM 1374 C C . GLY A 1 189 ? -18.773 -63.213 3.152 1.000 27.780 215 GLY A C 1
ATOM 1375 O O . GLY A 1 189 ? -18.851 -62.276 3.936 1.000 28.436 215 GLY A O 1
ATOM 1376 N N . ALA A 1 190 ? -19.416 -64.373 3.319 1.000 28.104 216 ALA A N 1
ATOM 1377 C CA . ALA A 1 190 ? -20.309 -64.624 4.445 1.000 29.083 216 ALA A CA 1
ATOM 1378 C C . ALA A 1 190 ? -19.576 -64.420 5.765 1.000 29.607 216 ALA A C 1
ATOM 1379 O O . ALA A 1 190 ? -20.144 -63.891 6.740 1.000 30.302 216 ALA A O 1
ATOM 1381 N N . ALA A 1 191 ? -18.300 -64.832 5.784 1.000 26.722 217 ALA A N 1
ATOM 1382 C CA . ALA A 1 191 ? -17.499 -64.724 6.984 1.000 26.122 217 ALA A CA 1
ATOM 1383 C C . ALA A 1 191 ? -17.193 -63.256 7.291 1.000 26.188 217 ALA A C 1
ATOM 1384 O O . ALA A 1 191 ? -17.007 -62.896 8.461 1.000 28.824 217 ALA A O 1
ATOM 1386 N N . VAL A 1 192 ? -17.112 -62.412 6.260 1.000 25.865 218 VAL A N 1
ATOM 1387 C CA . VAL A 1 192 ? -16.950 -60.979 6.499 1.000 26.203 218 VAL A CA 1
ATOM 1388 C C . VAL A 1 192 ? -18.193 -60.442 7.217 1.000 24.097 218 VAL A C 1
ATOM 1389 O O . VAL A 1 192 ? -18.054 -59.738 8.222 1.000 22.839 218 VAL A O 1
ATOM 1393 N N . LEU A 1 193 ? -19.384 -60.823 6.749 1.000 24.503 219 LEU A N 1
ATOM 1394 C CA . LEU A 1 193 ? -20.637 -60.389 7.375 1.000 26.186 219 LEU A CA 1
ATOM 1395 C C . LEU A 1 193 ? -20.726 -60.885 8.819 1.000 27.090 219 LEU A C 1
ATOM 1396 O O . LEU A 1 193 ? -21.097 -60.142 9.717 1.000 27.032 219 LEU A O 1
ATOM 1401 N N . LYS A 1 194 ? -20.302 -62.124 9.053 1.000 28.978 220 LYS A N 1
ATOM 1402 C CA . LYS A 1 194 ? -20.240 -62.691 10.392 1.000 30.086 220 LYS A CA 1
ATOM 1403 C C . LYS A 1 194 ? -19.341 -61.862 11.318 1.000 29.735 220 LYS A C 1
ATOM 1404 O O . LYS A 1 194 ? -19.733 -61.556 12.443 1.000 33.877 220 LYS A O 1
ATOM 1410 N N . TRP A 1 195 ? -18.131 -61.523 10.866 1.000 26.080 221 TRP A N 1
ATOM 1411 C CA . TRP A 1 195 ? -17.213 -60.710 11.646 1.000 25.525 221 TRP A CA 1
ATOM 1412 C C . TRP A 1 195 ? -17.832 -59.343 11.937 1.000 26.527 221 TRP A C 1
ATOM 1413 O O . TRP A 1 195 ? -17.725 -58.825 13.047 1.000 23.644 221 TRP A O 1
ATOM 1424 N N . ILE A 1 196 ? -18.495 -58.754 10.939 1.000 28.732 222 ILE A N 1
ATOM 1425 C CA . ILE A 1 196 ? -19.167 -57.479 11.150 1.000 27.562 222 ILE A CA 1
ATOM 1426 C C . ILE A 1 196 ? -20.169 -57.620 12.284 1.000 27.372 222 ILE A C 1
ATOM 1427 O O . ILE A 1 196 ? -20.139 -56.818 13.218 1.000 25.475 222 ILE A O 1
ATOM 1432 N N . ALA A 1 197 ? -21.030 -58.648 12.200 1.000 27.667 223 ALA A N 1
ATOM 1433 C CA . ALA A 1 197 ? -22.080 -58.865 13.189 1.000 26.919 223 ALA A CA 1
ATOM 1434 C C . ALA A 1 197 ? -21.476 -59.126 14.567 1.000 27.561 223 ALA A C 1
ATOM 1435 O O . ALA A 1 197 ? -21.975 -58.615 15.559 1.000 29.084 223 ALA A O 1
ATOM 1437 N N . ASP A 1 198 ? -20.385 -59.902 14.622 1.000 27.962 224 ASP A N 1
ATOM 1438 C CA . ASP A 1 198 ? -19.718 -60.217 15.876 1.000 26.566 224 ASP A CA 1
ATOM 1439 C C . ASP A 1 198 ? -19.182 -58.952 16.558 1.000 26.435 224 ASP A C 1
ATOM 1440 O O . ASP A 1 198 ? -19.011 -58.958 17.775 1.000 26.427 224 ASP A O 1
ATOM 1445 N N . GLN A 1 199 ? -18.845 -57.879 15.811 1.000 26.144 225 GLN A N 1
ATOM 1446 C CA . GLN A 1 199 ? -18.279 -56.699 16.464 1.000 26.081 225 GLN A CA 1
ATOM 1447 C C . GLN A 1 199 ? -19.257 -56.084 17.468 1.000 27.308 225 GLN A C 1
ATOM 1448 O O . GLN A 1 199 ? -18.819 -55.485 18.445 1.000 28.118 225 GLN A O 1
ATOM 1454 N N . ALA A 1 200 ? -20.569 -56.283 17.278 1.000 29.825 226 ALA A N 1
ATOM 1455 C CA . ALA A 1 200 ? -21.562 -55.748 18.203 1.000 31.715 226 ALA A CA 1
ATOM 1456 C C . ALA A 1 200 ? -21.378 -56.334 19.598 1.000 32.844 226 ALA A C 1
ATOM 1457 O O . ALA A 1 200 ? -21.601 -55.636 20.573 1.000 35.326 226 ALA A O 1
ATOM 1459 N N . SER A 1 201 ? -20.932 -57.591 19.716 1.000 33.458 227 SER A N 1
ATOM 1460 C CA . SER A 1 201 ? -20.710 -58.148 21.040 1.000 33.685 227 SER A CA 1
ATOM 1461 C C . SER A 1 201 ? -19.218 -58.271 21.391 1.000 31.618 227 SER A C 1
ATOM 1462 O O . SER A 1 201 ? -18.890 -58.834 22.418 1.000 31.306 227 SER A O 1
ATOM 1465 N N . ASN A 1 202 ? -18.305 -57.734 20.573 1.000 31.451 228 ASN A N 1
ATOM 1466 C CA . ASN A 1 202 ? -16.892 -57.608 20.936 1.000 28.812 228 ASN A CA 1
ATOM 1467 C C . ASN A 1 202 ? -16.727 -56.431 21.909 1.000 27.874 228 ASN A C 1
ATOM 1468 O O . ASN A 1 202 ? -17.002 -55.287 21.548 1.000 29.604 228 ASN A O 1
ATOM 1473 N N . LYS A 1 203 ? -16.266 -56.716 23.140 1.000 27.214 229 LYS A N 1
ATOM 1474 C CA . LYS A 1 203 ? -16.214 -55.714 24.204 1.000 30.055 229 LYS A CA 1
ATOM 1475 C C . LYS A 1 203 ? -15.157 -54.650 23.902 1.000 29.327 229 LYS A C 1
ATOM 1476 O O . LYS A 1 203 ? -15.231 -53.563 24.466 1.000 28.580 229 LYS A O 1
ATOM 1482 N N . GLY A 1 204 ? -14.217 -54.946 22.984 1.000 27.052 230 GLY A N 1
ATOM 1483 C CA . GLY A 1 204 ? -13.225 -53.968 22.561 1.000 28.706 230 GLY A CA 1
ATOM 1484 C C . GLY A 1 204 ? -13.640 -53.181 21.314 1.000 26.771 230 GLY A C 1
ATOM 1485 O O . GLY A 1 204 ? -12.865 -52.369 20.840 1.000 29.183 230 GLY A O 1
ATOM 1486 N N . PHE A 1 205 ? -14.842 -53.418 20.778 1.000 25.724 231 PHE A N 1
ATOM 1487 C CA . PHE A 1 205 ? -15.330 -52.660 19.639 1.000 26.327 231 PHE A CA 1
ATOM 1488 C C . PHE A 1 205 ? -16.316 -51.608 20.134 1.000 27.169 231 PHE A C 1
ATOM 1489 O O . PHE A 1 205 ? -17.215 -51.904 20.929 1.000 25.906 231 PHE A O 1
ATOM 1497 N N . VAL A 1 206 ? -16.158 -50.391 19.608 1.000 27.624 232 VAL A N 1
ATOM 1498 C CA . VAL A 1 206 ? -16.989 -49.260 20.001 1.000 29.139 232 VAL A CA 1
ATOM 1499 C C . VAL A 1 206 ? -17.707 -48.731 18.758 1.000 28.602 232 VAL A C 1
ATOM 1500 O O . VAL A 1 206 ? -17.077 -48.351 17.768 1.000 28.642 232 VAL A O 1
ATOM 1504 N N . SER A 1 207 ? -19.039 -48.768 18.831 1.000 29.266 233 SER A N 1
ATOM 1505 C CA . SER A 1 207 ? -19.922 -48.369 17.752 1.000 32.258 233 SER A CA 1
ATOM 1506 C C . SER A 1 207 ? -19.977 -46.845 17.654 1.000 31.751 233 SER A C 1
ATOM 1507 O O . SER A 1 207 ? -20.458 -46.214 18.581 1.000 31.562 233 SER A O 1
ATOM 1510 N N . LEU A 1 208 ? -19.507 -46.273 16.537 1.000 31.607 234 LEU A N 1
ATOM 1511 C CA . LEU A 1 208 ? -19.406 -44.828 16.372 1.000 31.508 234 LEU A CA 1
ATOM 1512 C C . LEU A 1 208 ? -20.413 -44.317 15.345 1.000 34.659 234 LEU A C 1
ATOM 1513 O O . LEU A 1 208 ? -20.885 -45.074 14.493 1.000 36.677 234 LEU A O 1
ATOM 1518 N N . ASP A 1 209 ? -20.664 -42.997 15.399 1.000 34.756 235 ASP A N 1
ATOM 1519 C CA . ASP A 1 209 ? -21.213 -42.231 14.288 1.000 36.810 235 ASP A CA 1
ATOM 1520 C C . ASP A 1 209 ? -20.109 -41.385 13.668 1.000 36.346 235 ASP A C 1
ATOM 1521 O O . ASP A 1 209 ? -19.071 -41.145 14.285 1.000 35.595 235 ASP A O 1
ATOM 1526 N N . ALA A 1 210 ? -20.350 -40.894 12.456 1.000 35.020 236 ALA A N 1
ATOM 1527 C CA . ALA A 1 210 ? -19.353 -40.091 11.767 1.000 37.801 236 ALA A CA 1
ATOM 1528 C C . ALA A 1 210 ? -18.965 -38.873 12.600 1.000 38.031 236 ALA A C 1
ATOM 1529 O O . ALA A 1 210 ? -17.788 -38.494 12.647 1.000 38.929 236 ALA A O 1
ATOM 1531 N N . ASN A 1 211 ? -19.952 -38.261 13.265 1.000 35.595 237 ASN A N 1
ATOM 1532 C CA . ASN A 1 211 ? -19.697 -37.002 13.946 1.000 38.295 237 ASN A CA 1
ATOM 1533 C C . ASN A 1 211 ? -19.117 -37.195 15.357 1.000 37.898 237 ASN A C 1
ATOM 1534 O O . ASN A 1 211 ? -18.820 -36.196 16.008 1.000 34.418 237 ASN A O 1
ATOM 1539 N N . ASN A 1 212 ? -18.902 -38.439 15.835 1.000 36.685 238 ASN A N 1
ATOM 1540 C CA . ASN A 1 212 ? -18.273 -38.613 17.136 1.000 35.681 238 ASN A CA 1
ATOM 1541 C C . ASN A 1 212 ? -16.990 -39.446 17.078 1.000 36.550 238 ASN A C 1
ATOM 1542 O O . ASN A 1 212 ? -16.522 -39.877 18.122 1.000 39.810 238 ASN A O 1
ATOM 1547 N N . VAL A 1 213 ? -16.399 -39.679 15.903 1.000 35.509 239 VAL A N 1
ATOM 1548 C CA . VAL A 1 213 ? -15.190 -40.482 15.855 1.000 34.754 239 VAL A CA 1
ATOM 1549 C C . VAL A 1 213 ? -14.114 -39.731 16.643 1.000 34.621 239 VAL A C 1
ATOM 1550 O O . VAL A 1 213 ? -13.540 -40.275 17.576 1.000 31.542 239 VAL A O 1
ATOM 1554 N N . ILE A 1 214 ? -13.925 -38.451 16.305 1.000 31.659 240 ILE A N 1
ATOM 1555 C CA . ILE A 1 214 ? -12.845 -37.671 16.860 1.000 32.702 240 ILE A CA 1
ATOM 1556 C C . ILE A 1 214 ? -13.106 -37.389 18.337 1.000 33.965 240 ILE A C 1
ATOM 1557 O O . ILE A 1 214 ? -12.178 -37.464 19.146 1.000 35.184 240 ILE A O 1
ATOM 1562 N N . SER A 1 215 ? -14.352 -37.078 18.707 1.000 34.109 241 SER A N 1
ATOM 1563 C CA . SER A 1 215 ? -14.622 -36.678 20.078 1.000 34.967 241 SER A CA 1
ATOM 1564 C C . SER A 1 215 ? -14.509 -37.875 21.030 1.000 34.788 241 SER A C 1
ATOM 1565 O O . SER A 1 215 ? -14.086 -37.728 22.173 1.000 33.976 241 SER A O 1
ATOM 1568 N N . LYS A 1 216 ? -14.902 -39.067 20.576 1.000 33.561 242 LYS A N 1
ATOM 1569 C CA . LYS A 1 216 ? -14.737 -40.261 21.392 1.000 34.208 242 LYS A CA 1
ATOM 1570 C C . LYS A 1 216 ? -13.267 -40.686 21.438 1.000 31.470 242 LYS A C 1
ATOM 1571 O O . LYS A 1 216 ? -12.829 -41.267 22.418 1.000 33.894 242 LYS A O 1
ATOM 1577 N N . PHE A 1 217 ? -12.488 -40.366 20.410 1.000 31.715 243 PHE A N 1
ATOM 1578 C CA . PHE A 1 217 ? -11.049 -40.531 20.493 1.000 31.716 243 PHE A CA 1
ATOM 1579 C C . PHE A 1 217 ? -10.506 -39.578 21.551 1.000 33.097 243 PHE A C 1
ATOM 1580 O O . PHE A 1 217 ? -9.735 -40.009 22.417 1.000 31.833 243 PHE A O 1
ATOM 1588 N N . GLY A 1 218 ? -10.951 -38.310 21.512 1.000 34.224 244 GLY A N 1
ATOM 1589 C CA . GLY A 1 218 ? -10.511 -37.300 22.472 1.000 34.585 244 GLY A CA 1
ATOM 1590 C C . GLY A 1 218 ? -10.870 -37.653 23.920 1.000 35.530 244 GLY A C 1
ATOM 1591 O O . GLY A 1 218 ? -10.102 -37.375 24.828 1.000 37.505 244 GLY A O 1
ATOM 1592 N N . ASP A 1 219 ? -12.036 -38.262 24.159 1.000 33.910 245 ASP A N 1
ATOM 1593 C CA . ASP A 1 219 ? -12.476 -38.506 25.522 1.000 37.051 245 ASP A CA 1
ATOM 1594 C C . ASP A 1 219 ? -11.905 -39.833 26.044 1.000 36.491 245 ASP A C 1
ATOM 1595 O O . ASP A 1 219 ? -12.106 -40.181 27.201 1.000 35.166 245 ASP A O 1
ATOM 1600 N N . GLY A 1 220 ? -11.212 -40.596 25.195 1.000 34.329 246 GLY A N 1
ATOM 1601 C CA . GLY A 1 220 ? -10.529 -41.790 25.665 1.000 34.936 246 GLY A CA 1
ATOM 1602 C C . GLY A 1 220 ? -11.378 -43.064 25.604 1.000 34.017 246 GLY A C 1
ATOM 1603 O O . GLY A 1 220 ? -10.888 -44.113 25.992 1.000 35.270 246 GLY A O 1
ATOM 1604 N N . SER A 1 221 ? -12.612 -42.995 25.093 1.000 32.129 247 SER A N 1
ATOM 1605 C CA . SER A 1 221 ? -13.479 -44.165 24.994 1.000 31.407 247 SER A CA 1
ATOM 1606 C C . SER A 1 221 ? -13.133 -45.005 23.768 1.000 29.691 247 SER A C 1
ATOM 1607 O O . SER A 1 221 ? -13.502 -46.170 23.665 1.000 33.914 247 SER A O 1
ATOM 1610 N N . VAL A 1 222 ? -12.421 -44.409 22.812 1.000 28.698 248 VAL A N 1
ATOM 1611 C CA . VAL A 1 222 ? -11.936 -45.110 21.643 1.000 27.615 248 VAL A CA 1
ATOM 1612 C C . VAL A 1 222 ? -10.417 -44.977 21.606 1.000 29.398 248 VAL A C 1
ATOM 1613 O O . VAL A 1 222 ? -9.897 -43.859 21.524 1.000 26.316 248 VAL A O 1
ATOM 1617 N N . ALA A 1 223 ? -9.721 -46.126 21.643 1.000 29.631 249 ALA A N 1
ATOM 1618 C CA . ALA A 1 223 ? -8.262 -46.137 21.718 1.000 29.662 249 ALA A CA 1
ATOM 1619 C C . ALA A 1 223 ? -7.646 -46.037 20.327 1.000 27.264 249 ALA A C 1
ATOM 1620 O O . ALA A 1 223 ? -6.501 -45.624 20.175 1.000 30.543 249 ALA A O 1
ATOM 1622 N N . SER A 1 224 ? -8.413 -46.448 19.317 1.000 26.032 250 SER A N 1
ATOM 1623 C CA . SER A 1 224 ? -7.917 -46.590 17.964 1.000 26.039 250 SER A CA 1
ATOM 1624 C C . SER A 1 224 ? -9.079 -46.527 16.981 1.000 26.988 250 SER A C 1
ATOM 1625 O O . SER A 1 224 ? -10.215 -46.858 17.311 1.000 28.484 250 SER A O 1
ATOM 1628 N N . PHE A 1 225 ? -8.761 -46.124 15.749 1.000 27.420 251 PHE A N 1
ATOM 1629 C CA . PHE A 1 225 ? -9.735 -46.051 14.678 1.000 25.681 251 PHE A CA 1
ATOM 1630 C C . PHE A 1 225 ? -8.954 -45.877 13.388 1.000 25.003 251 PHE A C 1
ATOM 1631 O O . PHE A 1 225 ? -7.758 -45.585 13.421 1.000 25.082 251 PHE A O 1
ATOM 1639 N N . GLU A 1 226 ? -9.646 -46.106 12.269 1.000 26.958 252 GLU A N 1
ATOM 1640 C CA . GLU A 1 226 ? -9.076 -45.976 10.939 1.000 25.127 252 GLU A CA 1
ATOM 1641 C C . GLU A 1 226 ? -9.691 -44.772 10.227 1.000 27.222 252 GLU A C 1
ATOM 1642 O O . GLU A 1 226 ? -10.917 -44.611 10.188 1.000 26.773 252 GLU A O 1
ATOM 1648 N N . SER A 1 227 ? -8.808 -43.944 9.662 1.000 29.610 253 SER A N 1
ATOM 1649 C CA . SER A 1 227 ? -9.189 -42.827 8.820 1.000 31.346 253 SER A CA 1
ATOM 1650 C C . SER A 1 227 ? -7.992 -42.371 7.998 1.000 33.078 253 SER A C 1
ATOM 1651 O O . SER A 1 227 ? -6.897 -42.942 8.087 1.000 32.985 253 SER A O 1
ATOM 1654 N N . GLY A 1 228 ? -8.228 -41.335 7.187 1.000 34.268 254 GLY A N 1
ATOM 1655 C CA . GLY A 1 228 ? -7.230 -40.862 6.244 1.000 32.847 254 GLY A CA 1
ATOM 1656 C C . GLY A 1 228 ? -6.476 -39.657 6.780 1.000 32.004 254 GLY A C 1
ATOM 1657 O O . GLY A 1 228 ? -6.781 -39.143 7.852 1.000 31.612 254 GLY A O 1
ATOM 1658 N N . PRO A 1 229 ? -5.473 -39.178 6.018 1.000 32.521 255 PRO A N 1
ATOM 1659 C CA . PRO A 1 229 ? -4.702 -37.991 6.385 1.000 32.999 255 PRO A CA 1
ATOM 1660 C C . PRO A 1 229 ? -5.545 -36.760 6.677 1.000 32.411 255 PRO A C 1
ATOM 1661 O O . PRO A 1 229 ? -5.109 -35.893 7.420 1.000 30.899 255 PRO A O 1
ATOM 1665 N N . TRP A 1 230 ? -6.756 -36.713 6.133 1.000 31.932 256 TRP A N 1
ATOM 1666 C CA . TRP A 1 230 ? -7.644 -35.579 6.347 1.000 34.449 256 TRP A CA 1
ATOM 1667 C C . TRP A 1 230 ? -8.066 -35.448 7.807 1.000 36.349 256 TRP A C 1
ATOM 1668 O O . TRP A 1 230 ? -8.515 -34.372 8.204 1.000 35.983 256 TRP A O 1
ATOM 1679 N N . ASP A 1 231 ? -7.948 -36.527 8.607 1.000 35.873 257 ASP A N 1
ATOM 1680 C CA . ASP A 1 231 ? -8.333 -36.479 10.016 1.000 35.908 257 ASP A CA 1
ATOM 1681 C C . ASP A 1 231 ? -7.117 -36.389 10.943 1.000 34.874 257 ASP A C 1
ATOM 1682 O O . ASP A 1 231 ? -7.269 -36.446 12.161 1.000 34.236 257 ASP A O 1
ATOM 1687 N N . TYR A 1 232 ? -5.914 -36.262 10.375 1.000 34.841 258 TYR A N 1
ATOM 1688 C CA . TYR A 1 232 ? -4.691 -36.324 11.161 1.000 35.626 258 TYR A CA 1
ATOM 1689 C C . TYR A 1 232 ? -4.654 -35.171 12.153 1.000 36.504 258 TYR A C 1
ATOM 1690 O O . TYR A 1 232 ? -4.382 -35.390 13.336 1.000 36.107 258 TYR A O 1
ATOM 1699 N N . GLU A 1 233 ? -4.941 -33.952 11.681 1.000 39.862 259 GLU A N 1
ATOM 1700 C CA . GLU A 1 233 ? -4.855 -32.769 12.528 1.000 40.337 259 GLU A CA 1
ATOM 1701 C C . GLU A 1 233 ? -5.877 -32.849 13.661 1.000 38.300 259 GLU A C 1
ATOM 1702 O O . GLU A 1 233 ? -5.535 -32.572 14.809 1.000 39.728 259 GLU A O 1
ATOM 1708 N N . ALA A 1 234 ? -7.130 -33.202 13.345 1.000 35.546 260 ALA A N 1
ATOM 1709 C CA . ALA A 1 234 ? -8.145 -33.358 14.382 1.000 35.092 260 ALA A CA 1
ATOM 1710 C C . ALA A 1 234 ? -7.763 -34.449 15.402 1.000 33.837 260 ALA A C 1
ATOM 1711 O O . ALA A 1 234 ? -7.981 -34.285 16.593 1.000 35.095 260 ALA A O 1
ATOM 1713 N N . ALA A 1 235 ? -7.153 -35.554 14.970 1.000 34.011 261 ALA A N 1
ATOM 1714 C CA . ALA A 1 235 ? -6.759 -36.615 15.899 1.000 32.933 261 ALA A CA 1
ATOM 1715 C C . ALA A 1 235 ? -5.682 -36.119 16.864 1.000 34.776 261 ALA A C 1
ATOM 1716 O O . ALA A 1 235 ? -5.783 -36.274 18.083 1.000 33.547 261 ALA A O 1
ATOM 1718 N N . GLN A 1 236 ? -4.667 -35.485 16.291 1.000 36.639 262 GLN A N 1
ATOM 1719 C CA . GLN A 1 236 ? -3.613 -34.809 17.026 1.000 42.050 262 GLN A CA 1
ATOM 1720 C C . GLN A 1 236 ? -4.160 -33.870 18.102 1.000 46.867 262 GLN A C 1
ATOM 1721 O O . GLN A 1 236 ? -3.676 -33.829 19.241 1.000 45.331 262 GLN A O 1
ATOM 1727 N N . LYS A 1 237 ? -5.161 -33.069 17.729 1.000 46.249 263 LYS A N 1
ATOM 1728 C CA . LYS A 1 237 ? -5.705 -32.076 18.640 1.000 47.632 263 LYS A CA 1
ATOM 1729 C C . LYS A 1 237 ? -6.572 -32.765 19.694 1.000 42.765 263 LYS A C 1
ATOM 1730 O O . LYS A 1 237 ? -6.683 -32.296 20.810 1.000 44.631 263 LYS A O 1
ATOM 1736 N N . ALA A 1 238 ? -7.216 -33.871 19.334 1.000 39.862 264 ALA A N 1
ATOM 1737 C CA . ALA A 1 238 ? -8.123 -34.543 20.249 1.000 38.280 264 ALA A CA 1
ATOM 1738 C C . ALA A 1 238 ? -7.381 -35.080 21.474 1.000 36.943 264 ALA A C 1
ATOM 1739 O O . ALA A 1 238 ? -7.887 -34.967 22.577 1.000 35.229 264 ALA A O 1
ATOM 1741 N N . ILE A 1 239 ? -6.182 -35.649 21.292 1.000 37.223 265 ILE A N 1
ATOM 1742 C CA . ILE A 1 239 ? -5.473 -36.305 22.389 1.000 38.618 265 ILE A CA 1
ATOM 1743 C C . ILE A 1 239 ? -4.076 -35.716 22.617 1.000 40.866 265 ILE A C 1
ATOM 1744 O O . ILE A 1 239 ? -3.433 -36.068 23.602 1.000 44.863 265 ILE A O 1
ATOM 1749 N N . GLY A 1 240 ? -3.610 -34.814 21.746 1.000 41.251 266 GLY A N 1
ATOM 1750 C CA . GLY A 1 240 ? -2.294 -34.209 21.907 1.000 43.238 266 GLY A CA 1
ATOM 1751 C C . GLY A 1 240 ? -1.299 -34.877 20.962 1.000 42.452 266 GLY A C 1
ATOM 1752 O O . GLY A 1 240 ? -1.316 -36.092 20.809 1.000 41.907 266 GLY A O 1
ATOM 1753 N N . LYS A 1 241 ? -0.453 -34.070 20.332 1.000 43.566 267 LYS A N 1
ATOM 1754 C CA . LYS A 1 241 ? 0.433 -34.528 19.274 1.000 47.793 267 LYS A CA 1
ATOM 1755 C C . LYS A 1 241 ? 1.275 -35.702 19.757 1.000 44.263 267 LYS A C 1
ATOM 1756 O O . LYS A 1 241 ? 1.466 -36.660 19.020 1.000 40.390 267 LYS A O 1
ATOM 1762 N N . GLU A 1 242 ? 1.768 -35.614 20.995 1.000 43.743 268 GLU A N 1
ATOM 1763 C CA . GLU A 1 242 ? 2.742 -36.565 21.504 1.000 50.161 268 GLU A CA 1
ATOM 1764 C C . GLU A 1 242 ? 2.090 -37.919 21.798 1.000 47.447 268 GLU A C 1
ATOM 1765 O O . GLU A 1 242 ? 2.809 -38.893 21.967 1.000 48.315 268 GLU A O 1
ATOM 1771 N N . ASN A 1 243 ? 0.751 -37.975 21.858 1.000 41.573 269 ASN A N 1
ATOM 1772 C CA . ASN A 1 243 ? 0.039 -39.195 22.184 1.000 39.906 269 ASN A CA 1
ATOM 1773 C C . ASN A 1 243 ? -0.493 -39.906 20.948 1.000 37.571 269 ASN A C 1
ATOM 1774 O O . ASN A 1 243 ? -0.930 -41.060 21.058 1.000 32.587 269 ASN A O 1
ATOM 1779 N N . LEU A 1 244 ? -0.443 -39.232 19.787 1.000 38.254 270 LEU A N 1
ATOM 1780 C CA . LEU A 1 244 ? -0.986 -39.785 18.551 1.000 35.966 270 LEU A CA 1
ATOM 1781 C C . LEU A 1 244 ? 0.018 -40.751 17.924 1.000 36.567 270 LEU A C 1
ATOM 1782 O O . LEU A 1 244 ? 1.131 -40.371 17.562 1.000 35.758 270 LEU A O 1
ATOM 1787 N N . GLY A 1 245 ? -0.432 -41.989 17.736 1.000 34.542 271 GLY A N 1
ATOM 1788 C CA . GLY A 1 245 ? 0.306 -42.984 16.988 1.000 34.177 271 GLY A CA 1
ATOM 1789 C C . GLY A 1 245 ? -0.343 -43.190 15.626 1.000 31.252 271 GLY A C 1
ATOM 1790 O O . GLY A 1 245 ? -1.561 -43.058 15.480 1.000 29.315 271 GLY A O 1
ATOM 1791 N N . VAL A 1 246 ? 0.503 -43.523 14.649 1.000 29.846 272 VAL A N 1
ATOM 1792 C CA . VAL A 1 246 ? 0.064 -43.820 13.297 1.000 29.798 272 VAL A CA 1
ATOM 1793 C C . VAL A 1 246 ? 0.700 -45.138 12.881 1.000 30.276 272 VAL A C 1
ATOM 1794 O O . VAL A 1 246 ? 1.912 -45.331 13.019 1.000 30.332 272 VAL A O 1
ATOM 1798 N N . ALA A 1 247 ? -0.133 -46.056 12.396 1.000 29.561 273 ALA A N 1
ATOM 1799 C CA . ALA A 1 247 ? 0.371 -47.337 11.952 1.000 30.724 273 ALA A CA 1
ATOM 1800 C C . ALA A 1 247 ? -0.406 -47.772 10.723 1.000 30.413 273 ALA A C 1
ATOM 1801 O O . ALA A 1 247 ? -1.448 -47.207 10.389 1.000 26.493 273 ALA A O 1
ATOM 1803 N N . ILE A 1 248 ? 0.164 -48.762 10.033 1.000 30.371 274 ILE A N 1
ATOM 1804 C CA . ILE A 1 248 ? -0.502 -49.415 8.931 1.000 27.651 274 ILE A CA 1
ATOM 1805 C C . ILE A 1 248 ? -1.729 -50.129 9.494 1.000 27.597 274 ILE A C 1
ATOM 1806 O O . ILE A 1 248 ? -1.800 -50.394 10.684 1.000 26.326 274 ILE A O 1
ATOM 1811 N N . TYR A 1 249 ? -2.668 -50.466 8.617 1.000 25.573 275 TYR A N 1
ATOM 1812 C CA . TYR A 1 249 ? -3.777 -51.327 8.984 1.000 28.660 275 TYR A CA 1
ATOM 1813 C C . TYR A 1 249 ? -3.245 -52.617 9.622 1.000 28.060 275 TYR A C 1
ATOM 1814 O O . TYR A 1 249 ? -2.258 -53.199 9.180 1.000 26.088 275 TYR A O 1
ATOM 1823 N N . PRO A 1 250 ? -3.948 -53.135 10.646 1.000 27.554 276 PRO A N 1
ATOM 1824 C CA . PRO A 1 250 ? -3.550 -54.367 11.314 1.000 26.572 276 PRO A CA 1
ATOM 1825 C C . PRO A 1 250 ? -3.971 -55.572 10.495 1.000 27.341 276 PRO A C 1
ATOM 1826 O O . PRO A 1 250 ? -4.667 -55.422 9.500 1.000 29.041 276 PRO A O 1
ATOM 1830 N N . LYS A 1 251 ? -3.578 -56.756 10.969 1.000 27.799 277 LYS A N 1
ATOM 1831 C CA . LYS A 1 251 ? -4.201 -58.002 10.560 1.000 29.165 277 LYS A CA 1
ATOM 1832 C C . LYS A 1 251 ? -5.549 -58.119 11.238 1.000 26.604 277 LYS A C 1
ATOM 1833 O O . LYS A 1 251 ? -5.763 -57.516 12.272 1.000 27.890 277 LYS A O 1
ATOM 1839 N N . VAL A 1 252 ? -6.426 -58.913 10.641 1.000 27.436 278 VAL A N 1
ATOM 1840 C CA . VAL A 1 252 ? -7.752 -59.166 11.171 1.000 26.868 278 VAL A CA 1
ATOM 1841 C C . VAL A 1 252 ? -8.067 -60.633 10.928 1.000 26.399 278 VAL A C 1
ATOM 1842 O O . VAL A 1 252 ? -7.636 -61.214 9.945 1.000 27.011 278 VAL A O 1
ATOM 1846 N N . THR A 1 253 ? -8.784 -61.242 11.864 1.000 29.744 279 THR A N 1
ATOM 1847 C CA . THR A 1 253 ? -9.079 -62.656 11.793 1.000 27.113 279 THR A CA 1
ATOM 1848 C C . THR A 1 253 ? -10.551 -62.786 11.421 1.000 26.329 279 THR A C 1
ATOM 1849 O O . THR A 1 253 ? -11.423 -62.396 12.196 1.000 25.521 279 THR A O 1
ATOM 1853 N N . ILE A 1 254 ? -10.793 -63.280 10.203 1.000 24.864 280 ILE A N 1
ATOM 1854 C CA . ILE A 1 254 ? -12.132 -63.403 9.643 1.000 29.697 280 ILE A CA 1
ATOM 1855 C C . ILE A 1 254 ? -12.289 -64.829 9.143 1.000 28.210 280 ILE A C 1
ATOM 1856 O O . ILE A 1 254 ? -11.432 -65.306 8.425 1.000 28.399 280 ILE A O 1
ATOM 1861 N N . GLY A 1 255 ? -13.372 -65.488 9.548 1.000 30.656 281 GLY A N 1
ATOM 1862 C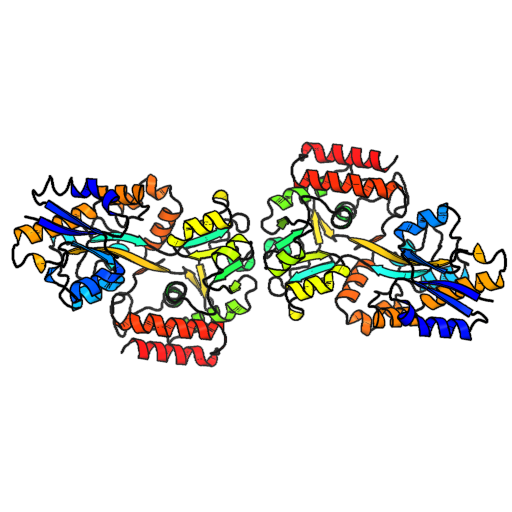 CA . GLY A 1 255 ? -13.635 -66.862 9.153 1.000 34.759 281 GLY A CA 1
ATOM 1863 C C . GLY A 1 255 ? -12.479 -67.774 9.546 1.000 38.094 281 GLY A C 1
ATOM 1864 O O . GLY A 1 255 ? -12.103 -68.651 8.785 1.000 37.508 281 GLY A O 1
ATOM 1865 N N . GLY A 1 256 ? -11.875 -67.482 10.702 1.000 39.703 282 GLY A N 1
ATOM 1866 C CA . GLY A 1 256 ? -10.787 -68.268 11.244 1.000 41.092 282 GLY A CA 1
ATOM 1867 C C . GLY A 1 256 ? -9.466 -68.073 10.502 1.000 41.983 282 GLY A C 1
ATOM 1868 O O . GLY A 1 256 ? -8.537 -68.829 10.735 1.000 48.264 282 GLY A O 1
ATOM 1869 N N . GLU A 1 257 ? -9.365 -67.083 9.613 1.000 39.442 283 GLU A N 1
ATOM 1870 C CA . GLU A 1 257 ? -8.114 -66.855 8.904 1.000 35.950 283 GLU A CA 1
ATOM 1871 C C . GLU A 1 257 ? -7.611 -65.479 9.279 1.000 33.117 283 GLU A C 1
ATOM 1872 O O . GLU A 1 257 ? -8.379 -64.527 9.257 1.000 30.921 283 GLU A O 1
ATOM 1878 N N . THR A 1 258 ? -6.320 -65.387 9.599 1.000 32.267 284 THR A N 1
ATOM 1879 C CA . THR A 1 258 ? -5.720 -64.102 9.915 1.000 31.204 284 THR A CA 1
ATOM 1880 C C . THR A 1 258 ? -5.142 -63.539 8.624 1.000 31.623 284 THR A C 1
ATOM 1881 O O . THR A 1 258 ? -4.260 -64.147 8.035 1.000 32.975 284 THR A O 1
ATOM 1885 N N . VAL A 1 259 ? -5.652 -62.380 8.196 1.000 30.911 285 VAL A N 1
ATOM 1886 C CA . VAL A 1 259 ? -5.295 -61.790 6.919 1.000 29.733 285 VAL A CA 1
ATOM 1887 C C . VAL A 1 259 ? -4.951 -60.321 7.150 1.000 30.317 285 VAL A C 1
ATOM 1888 O O . VAL A 1 259 ? -5.410 -59.717 8.116 1.000 31.559 285 VAL A O 1
ATOM 1892 N N . GLN A 1 260 ? -4.159 -59.754 6.245 1.000 27.866 286 GLN A N 1
ATOM 1893 C CA . GLN A 1 260 ? -3.940 -58.320 6.215 1.000 29.750 286 GLN A CA 1
ATOM 1894 C C . GLN A 1 260 ? -5.260 -57.591 5.930 1.000 27.468 286 GLN A C 1
ATOM 1895 O O . GLN A 1 260 ? -5.979 -57.953 5.013 1.000 26.991 286 GLN A O 1
ATOM 1901 N N . GLN A 1 261 ? -5.608 -56.618 6.776 1.000 28.816 287 GLN A N 1
ATOM 1902 C CA . GLN A 1 261 ? -6.754 -55.757 6.512 1.000 29.182 287 GLN A CA 1
ATOM 1903 C C . GLN A 1 261 ? -6.331 -54.773 5.424 1.000 26.984 287 GLN A C 1
ATOM 1904 O O . GLN A 1 261 ? -5.319 -54.101 5.576 1.000 25.870 287 GLN A O 1
ATOM 1910 N N . LYS A 1 262 ? -7.101 -54.720 4.331 1.000 26.586 288 LYS A N 1
ATOM 1911 C CA . LYS A 1 262 ? -6.836 -53.786 3.247 1.000 28.042 288 LYS A CA 1
ATOM 1912 C C . LYS A 1 262 ? -7.673 -52.509 3.352 1.000 27.589 288 LYS A C 1
ATOM 1913 O O . LYS A 1 262 ? -8.780 -52.508 3.897 1.000 26.130 288 LYS A O 1
ATOM 1919 N N . ALA A 1 263 ? -7.144 -51.446 2.727 1.000 28.295 289 ALA A N 1
ATOM 1920 C CA . ALA A 1 263 ? -7.896 -50.242 2.407 1.000 26.357 289 ALA A CA 1
ATOM 1921 C C . ALA A 1 263 ? -7.888 -50.008 0.896 1.000 26.695 289 ALA A C 1
ATOM 1922 O O . ALA A 1 263 ? -7.219 -50.709 0.136 1.000 25.668 289 ALA A O 1
ATOM 1924 N N . PHE A 1 264 ? -8.679 -49.018 0.474 1.000 25.502 290 PHE A N 1
ATOM 1925 C CA . PHE A 1 264 ? -8.623 -48.551 -0.892 1.000 27.198 290 PHE A CA 1
ATOM 1926 C C . PHE A 1 264 ? -7.406 -47.634 -1.013 1.000 26.639 290 PHE A C 1
ATOM 1927 O O . PHE A 1 264 ? -7.051 -46.947 -0.057 1.000 26.625 290 PHE A O 1
ATOM 1935 N N . LEU A 1 265 ? -6.813 -47.604 -2.209 1.000 27.137 291 LEU A N 1
ATOM 1936 C CA . LEU A 1 265 ? -5.865 -46.572 -2.574 1.000 26.407 291 LEU A CA 1
ATOM 1937 C C . LEU A 1 265 ? -6.557 -45.601 -3.524 1.000 28.136 291 LEU A C 1
ATOM 1938 O O . LEU A 1 265 ? -7.275 -46.006 -4.440 1.000 29.861 291 LEU A O 1
ATOM 1943 N N . GLY A 1 266 ? -6.311 -44.315 -3.276 1.000 28.862 292 GLY A N 1
ATOM 1944 C CA . GLY A 1 266 ? -6.613 -43.259 -4.226 1.000 29.486 292 GLY A CA 1
ATOM 1945 C C . GLY A 1 266 ? -5.313 -42.720 -4.815 1.000 30.286 292 GLY A C 1
ATOM 1946 O O . GLY A 1 266 ? -4.355 -42.464 -4.079 1.000 28.170 292 GLY A O 1
ATOM 1947 N N . VAL A 1 267 ? -5.292 -42.587 -6.150 1.000 30.465 293 VAL A N 1
ATOM 1948 C CA . VAL A 1 267 ? -4.160 -42.021 -6.855 1.000 31.043 293 VAL A CA 1
ATOM 1949 C C . VAL A 1 267 ? -4.594 -40.688 -7.453 1.000 31.665 293 VAL A C 1
ATOM 1950 O O . VAL A 1 267 ? -5.637 -40.603 -8.102 1.000 33.550 293 VAL A O 1
ATOM 1954 N N . LYS A 1 268 ? -3.813 -39.651 -7.155 1.000 31.371 294 LYS A N 1
ATOM 1955 C CA . LYS A 1 268 ? -4.055 -38.313 -7.675 1.000 33.641 294 LYS A CA 1
ATOM 1956 C C . LYS A 1 268 ? -3.274 -38.160 -8.977 1.000 31.165 294 LYS A C 1
ATOM 1957 O O . LYS A 1 268 ? -2.100 -38.544 -9.044 1.000 28.603 294 LYS A O 1
ATOM 1963 N N . LEU A 1 269 ? -3.958 -37.636 -10.001 1.000 30.087 295 LEU A N 1
ATOM 1964 C CA . LEU A 1 269 ? -3.470 -37.617 -11.371 1.000 32.219 295 LEU A CA 1
ATOM 1965 C C . LEU A 1 269 ? -3.501 -36.200 -11.937 1.000 32.753 295 LEU A C 1
ATOM 1966 O O . LEU A 1 269 ? -4.375 -35.425 -11.574 1.000 32.635 295 LEU A O 1
ATOM 1971 N N . TYR A 1 270 ? -2.580 -35.903 -12.864 1.000 33.533 296 TYR A N 1
ATOM 1972 C CA . TYR A 1 270 ? -2.821 -34.914 -13.907 1.000 33.808 296 TYR A CA 1
ATOM 1973 C C . TYR A 1 270 ? -3.044 -35.648 -15.220 1.000 33.077 296 TYR A C 1
ATOM 1974 O O . TYR A 1 270 ? -2.381 -36.641 -15.492 1.000 34.758 296 TYR A O 1
ATOM 1983 N N . ALA A 1 271 ? -3.973 -35.143 -16.039 1.000 34.344 297 ALA A N 1
ATOM 1984 C CA . ALA A 1 271 ? -4.235 -35.667 -17.377 1.000 35.100 297 ALA A CA 1
ATOM 1985 C C . ALA A 1 271 ? -4.281 -34.522 -18.389 1.000 36.338 297 ALA A C 1
ATOM 1986 O O . ALA A 1 271 ? -4.403 -33.355 -18.019 1.000 36.927 297 ALA A O 1
ATOM 1988 N N . VAL A 1 272 ? -4.088 -34.880 -19.666 1.000 38.602 298 VAL A N 1
ATOM 1989 C CA . VAL A 1 272 ? -4.152 -33.946 -20.781 1.000 40.290 298 VAL A CA 1
ATOM 1990 C C . VAL A 1 272 ? -5.465 -34.174 -21.524 1.000 41.992 298 VAL A C 1
ATOM 1991 O O . VAL A 1 272 ? -5.827 -35.310 -21.842 1.000 42.321 298 VAL A O 1
ATOM 1995 N N . ASN A 1 273 ? -6.137 -33.058 -21.817 1.000 44.438 299 ASN A N 1
ATOM 1996 C CA . ASN A 1 273 ? -7.262 -33.002 -22.737 1.000 45.708 299 ASN A CA 1
ATOM 1997 C C . ASN A 1 273 ? -6.797 -32.264 -23.988 1.000 46.745 299 ASN A C 1
ATOM 1998 O O . ASN A 1 273 ? -6.557 -31.063 -23.938 1.000 45.166 299 ASN A O 1
ATOM 2003 N N . GLN A 1 274 ? -6.665 -33.006 -25.091 1.000 47.287 300 GLN A N 1
ATOM 2004 C CA . GLN A 1 274 ? -6.134 -32.498 -26.337 1.000 50.477 300 GLN A CA 1
ATOM 2005 C C . GLN A 1 274 ? -7.154 -31.613 -27.052 1.000 52.164 300 GLN A C 1
ATOM 2006 O O . GLN A 1 274 ? -6.762 -30.782 -27.861 1.000 51.940 300 GLN A O 1
ATOM 2012 N N . ALA A 1 275 ? -8.451 -31.791 -26.756 1.000 53.489 301 ALA A N 1
ATOM 2013 C CA . ALA A 1 275 ? -9.512 -31.172 -27.544 1.000 55.508 301 ALA A CA 1
ATOM 2014 C C . ALA A 1 275 ? -9.304 -29.662 -27.667 1.000 55.561 301 ALA A C 1
ATOM 2015 O O . ALA A 1 275 ? -9.394 -29.134 -28.768 1.000 59.448 301 ALA A O 1
ATOM 2017 N N . PRO A 1 276 ? -9.003 -28.896 -26.593 1.000 54.782 302 PRO A N 1
ATOM 2018 C CA . PRO A 1 276 ? -8.819 -27.446 -26.732 1.000 55.725 302 PRO A CA 1
ATOM 2019 C C . PRO A 1 276 ? -7.655 -26.980 -27.603 1.000 57.118 302 PRO A C 1
ATOM 2020 O O . PRO A 1 276 ? -7.564 -25.800 -27.910 1.000 62.170 302 PRO A O 1
ATOM 2024 N N . ALA A 1 277 ? -6.802 -27.901 -28.065 1.000 56.762 303 ALA A N 1
ATOM 2025 C CA . ALA A 1 277 ? -5.677 -27.537 -28.917 1.000 56.487 303 ALA A CA 1
ATOM 2026 C C . ALA A 1 277 ? -6.038 -27.610 -30.407 1.000 57.462 303 ALA A C 1
ATOM 2027 O O . ALA A 1 277 ? -5.292 -27.109 -31.250 1.000 55.249 303 ALA A O 1
ATOM 2029 N N . LYS A 1 278 ? -7.163 -28.267 -30.731 1.000 58.428 304 LYS A N 1
ATOM 2030 C CA . LYS A 1 278 ? -7.772 -28.204 -32.052 1.000 62.121 304 LYS A CA 1
ATOM 2031 C C . LYS A 1 278 ? -6.786 -28.590 -33.154 1.000 60.747 304 LYS A C 1
ATOM 2032 O O . LYS A 1 278 ? -6.776 -27.978 -34.217 1.000 62.672 304 LYS A O 1
ATOM 2038 N N . GLY A 1 279 ? -5.956 -29.602 -32.891 1.000 57.613 305 GLY A N 1
ATOM 2039 C CA . GLY A 1 279 ? -5.046 -30.158 -33.880 1.000 57.878 305 GLY A CA 1
ATOM 2040 C C . GLY A 1 279 ? -3.623 -29.602 -33.788 1.000 55.679 305 GLY A C 1
ATOM 2041 O O . GLY A 1 279 ? -2.737 -30.081 -34.486 1.000 54.060 305 GLY A O 1
ATOM 2042 N N . ASP A 1 280 ? -3.412 -28.587 -32.947 1.000 54.090 306 ASP A N 1
ATOM 2043 C CA . ASP A 1 280 ? -2.107 -27.969 -32.789 1.000 53.529 306 ASP A CA 1
ATOM 2044 C C . ASP A 1 280 ? -1.212 -28.922 -31.993 1.000 52.823 306 ASP A C 1
ATOM 2045 O O . ASP A 1 280 ? -1.286 -28.964 -30.762 1.000 52.860 306 ASP A O 1
ATOM 2050 N N . THR A 1 281 ? -0.369 -29.680 -32.709 1.000 53.581 307 THR A N 1
ATOM 2051 C CA . THR A 1 281 ? 0.397 -30.762 -32.112 1.000 56.591 307 THR A CA 1
ATOM 2052 C C . THR A 1 281 ? 1.561 -30.223 -31.280 1.000 57.481 307 THR A C 1
ATOM 2053 O O . THR A 1 281 ? 1.995 -30.894 -30.347 1.000 62.402 307 THR A O 1
ATOM 2057 N N . LYS A 1 282 ? 2.038 -29.019 -31.591 1.000 59.092 308 LYS A N 1
ATOM 2058 C CA . LYS A 1 282 ? 3.080 -28.385 -30.795 1.000 59.780 308 LYS A CA 1
ATOM 2059 C C . LYS A 1 282 ? 2.560 -28.124 -29.379 1.000 57.099 308 LYS A C 1
ATOM 2060 O O . LYS A 1 282 ? 3.274 -28.327 -28.392 1.000 57.342 308 LYS A O 1
ATOM 2066 N N . ARG A 1 283 ? 1.297 -27.687 -29.304 1.000 53.996 309 ARG A N 1
ATOM 2067 C CA . ARG A 1 283 ? 0.630 -27.334 -28.059 1.000 51.403 309 ARG A CA 1
ATOM 2068 C C . ARG A 1 283 ? 0.221 -28.580 -27.275 1.000 48.828 309 ARG A C 1
ATOM 2069 O O . ARG A 1 283 ? 0.283 -28.583 -26.047 1.000 47.376 309 ARG A O 1
ATOM 2077 N N . ILE A 1 284 ? -0.221 -29.623 -27.981 1.000 47.161 310 ILE A N 1
ATOM 2078 C CA . ILE A 1 284 ? -0.477 -30.901 -27.336 1.000 46.218 310 ILE A CA 1
ATOM 2079 C C . ILE A 1 284 ? 0.813 -31.405 -26.692 1.000 45.077 310 ILE A C 1
ATOM 2080 O O . ILE A 1 284 ? 0.785 -31.791 -25.534 1.000 44.763 310 ILE A O 1
ATOM 2085 N N . ALA A 1 285 ? 1.939 -31.367 -27.424 1.000 45.628 311 ALA A N 1
ATOM 2086 C CA . ALA A 1 285 ? 3.225 -31.792 -26.881 1.000 43.951 311 ALA A CA 1
ATOM 2087 C C . ALA A 1 285 ? 3.572 -30.982 -25.636 1.000 41.570 311 ALA A C 1
ATOM 2088 O O . ALA A 1 285 ? 4.111 -31.537 -24.679 1.000 38.012 311 ALA A O 1
ATOM 2090 N N . ALA A 1 286 ? 3.272 -29.672 -25.675 1.000 41.588 312 ALA A N 1
ATOM 2091 C CA . ALA A 1 286 ? 3.537 -28.780 -24.555 1.000 41.040 312 ALA A CA 1
ATOM 2092 C C . ALA A 1 286 ? 2.698 -29.169 -23.344 1.000 40.587 312 ALA A C 1
ATOM 2093 O O . ALA A 1 286 ? 3.141 -29.008 -22.212 1.000 41.595 312 ALA A O 1
ATOM 2095 N N . SER A 1 287 ? 1.473 -29.635 -23.594 1.000 41.215 313 SER A N 1
ATOM 2096 C CA . SER A 1 287 ? 0.557 -30.028 -22.534 1.000 40.528 313 SER A CA 1
ATOM 2097 C C . SER A 1 287 ? 1.089 -31.252 -21.791 1.000 38.023 313 SER A C 1
ATOM 2098 O O . SER A 1 287 ? 1.110 -31.252 -20.574 1.000 36.423 313 SER A O 1
ATOM 2101 N N . TYR A 1 288 ? 1.530 -32.282 -22.521 1.000 39.590 314 TYR A N 1
ATOM 2102 C CA . TYR A 1 288 ? 2.153 -33.446 -21.914 1.000 39.219 314 TYR A CA 1
ATOM 2103 C C . TYR A 1 288 ? 3.418 -33.036 -21.153 1.000 41.817 314 TYR A C 1
ATOM 2104 O O . TYR A 1 288 ? 3.660 -33.498 -20.029 1.000 41.503 314 TYR A O 1
ATOM 2113 N N . LYS A 1 289 ? 4.203 -32.135 -21.738 1.000 41.283 315 LYS A N 1
ATOM 2114 C CA . LYS A 1 289 ? 5.394 -31.648 -21.063 1.000 44.083 315 LYS A CA 1
ATOM 2115 C C . LYS A 1 289 ? 5.033 -30.980 -19.732 1.000 43.183 315 LYS A C 1
ATOM 2116 O O . LYS A 1 289 ? 5.727 -31.184 -18.737 1.000 43.186 315 LYS A O 1
ATOM 2122 N N . LEU A 1 290 ? 3.954 -30.181 -19.703 1.000 41.656 316 LEU A N 1
ATOM 2123 C CA . LEU A 1 290 ? 3.519 -29.544 -18.466 1.000 40.563 316 LEU A CA 1
ATOM 2124 C C . LEU A 1 290 ? 3.152 -30.599 -17.417 1.000 38.586 316 LEU A C 1
ATOM 2125 O O . LEU A 1 290 ? 3.611 -30.511 -16.280 1.000 37.005 316 LEU A O 1
ATOM 2130 N N . ALA A 1 291 ? 2.335 -31.591 -17.807 1.000 36.996 317 ALA A N 1
ATOM 2131 C CA . ALA A 1 291 ? 1.926 -32.662 -16.916 1.000 37.202 317 ALA A CA 1
ATOM 2132 C C . ALA A 1 291 ? 3.149 -33.375 -16.347 1.000 36.527 317 ALA A C 1
ATOM 2133 O O . ALA A 1 291 ? 3.182 -33.679 -15.157 1.000 35.297 317 ALA A O 1
ATOM 2135 N N . SER A 1 292 ? 4.137 -33.644 -17.208 1.000 37.539 318 SER A N 1
ATOM 2136 C CA . SER A 1 292 ? 5.388 -34.256 -16.792 1.000 39.305 318 SER A CA 1
ATOM 2137 C C . SER A 1 292 ? 6.079 -33.384 -15.744 1.000 38.592 318 SER A C 1
ATOM 2138 O O . SER A 1 292 ? 6.551 -33.892 -14.729 1.000 35.094 318 SER A O 1
ATOM 2141 N N . TYR A 1 293 ? 6.149 -32.071 -15.999 1.000 38.239 319 TYR A N 1
ATOM 2142 C CA . TYR A 1 293 ? 6.803 -31.167 -15.063 1.000 39.072 319 TYR A CA 1
ATOM 2143 C C . TYR A 1 293 ? 6.087 -31.153 -13.705 1.000 36.468 319 TYR A C 1
ATOM 2144 O O . TYR A 1 293 ? 6.739 -31.091 -12.663 1.000 35.890 319 TYR A O 1
ATOM 2153 N N . LEU A 1 294 ? 4.747 -31.162 -13.730 1.000 35.793 320 LEU A N 1
ATOM 2154 C CA . LEU A 1 294 ? 3.929 -31.008 -12.530 1.000 35.485 320 LEU A CA 1
ATOM 2155 C C . LEU A 1 294 ? 4.103 -32.210 -11.605 1.000 33.142 320 LEU A C 1
ATOM 2156 O O . LEU A 1 294 ? 3.843 -32.107 -10.408 1.000 32.434 320 LEU A O 1
ATOM 2161 N N . THR A 1 295 ? 4.520 -33.342 -12.188 1.000 33.560 321 THR A N 1
ATOM 2162 C CA . THR A 1 295 ? 4.524 -34.618 -11.501 1.000 33.149 321 THR A CA 1
ATOM 2163 C C . THR A 1 295 ? 5.923 -35.247 -11.456 1.000 34.906 321 THR A C 1
ATOM 2164 O O . THR A 1 295 ? 6.032 -36.417 -11.100 1.000 33.965 321 THR A O 1
ATOM 2168 N N . ASN A 1 296 ? 6.995 -34.485 -11.743 1.000 33.494 322 ASN A N 1
ATOM 2169 C CA . ASN A 1 296 ? 8.335 -35.054 -11.662 1.000 33.843 322 ASN A CA 1
ATOM 2170 C C . ASN A 1 296 ? 8.815 -35.048 -10.207 1.000 33.948 322 ASN A C 1
ATOM 2171 O O . ASN A 1 296 ? 8.143 -34.528 -9.310 1.000 33.693 322 ASN A O 1
ATOM 2176 N N . ALA A 1 297 ? 9.974 -35.682 -9.971 1.000 34.287 323 ALA A N 1
ATOM 2177 C CA . ALA A 1 297 ? 10.534 -35.818 -8.630 1.000 33.756 323 ALA A CA 1
ATOM 2178 C C . ALA A 1 297 ? 10.584 -34.466 -7.917 1.000 33.360 323 ALA A C 1
ATOM 2179 O O . ALA A 1 297 ? 10.144 -34.350 -6.779 1.000 33.490 323 ALA A O 1
ATOM 2181 N N . GLU A 1 298 ? 11.110 -33.448 -8.607 1.000 35.421 324 GLU A N 1
ATOM 2182 C CA . GLU A 1 298 ? 11.347 -32.127 -8.031 1.000 38.906 324 GLU A CA 1
ATOM 2183 C C . GLU A 1 298 ? 10.036 -31.502 -7.542 1.000 37.089 324 GLU A C 1
ATOM 2184 O O . GLU A 1 298 ? 9.969 -30.995 -6.422 1.000 37.566 324 GLU A O 1
ATOM 2190 N N . SER A 1 299 ? 9.000 -31.542 -8.392 1.000 37.284 325 SER A N 1
ATOM 2191 C CA . SER A 1 299 ? 7.689 -31.001 -8.070 1.000 36.737 325 SER A CA 1
ATOM 2192 C C . SER A 1 299 ? 7.032 -31.783 -6.926 1.000 36.457 325 SER A C 1
ATOM 2193 O O . SER A 1 299 ? 6.440 -31.180 -6.026 1.000 37.082 325 SER A O 1
ATOM 2196 N N . GLN A 1 300 ? 7.111 -33.121 -6.965 1.000 33.869 326 GLN A N 1
ATOM 2197 C CA . GLN A 1 300 ? 6.541 -33.945 -5.900 1.000 33.631 326 GLN A CA 1
ATOM 2198 C C . GLN A 1 300 ? 7.251 -33.679 -4.565 1.000 32.846 326 GLN A C 1
ATOM 2199 O O . GLN A 1 300 ? 6.614 -33.638 -3.516 1.000 34.086 326 GLN A O 1
ATOM 2205 N N . GLU A 1 301 ? 8.579 -33.509 -4.591 1.000 34.636 327 GLU A N 1
ATOM 2206 C CA . GLU A 1 301 ? 9.311 -33.103 -3.396 1.000 36.204 327 GLU A CA 1
ATOM 2207 C C . GLU A 1 301 ? 8.764 -31.782 -2.850 1.000 32.583 327 GLU A C 1
ATOM 2208 O O . GLU A 1 301 ? 8.485 -31.656 -1.667 1.000 29.756 327 GLU A O 1
ATOM 2214 N N . ASN A 1 302 ? 8.629 -30.788 -3.732 1.000 33.692 328 ASN A N 1
ATOM 2215 C CA . ASN A 1 302 ? 8.072 -29.492 -3.365 1.000 34.287 328 ASN A CA 1
ATOM 2216 C C . ASN A 1 302 ? 6.619 -29.616 -2.897 1.000 33.856 328 ASN A C 1
ATOM 2217 O O . ASN A 1 302 ? 6.215 -28.919 -1.973 1.000 36.362 328 ASN A O 1
ATOM 2222 N N . GLN A 1 303 ? 5.824 -30.493 -3.517 1.000 33.586 329 GLN A N 1
ATOM 2223 C CA . GLN A 1 303 ? 4.420 -30.631 -3.130 1.000 34.536 329 GLN A CA 1
ATOM 2224 C C . GLN A 1 303 ? 4.269 -31.310 -1.764 1.000 36.224 329 GLN A C 1
ATOM 2225 O O . GLN A 1 303 ? 3.340 -30.996 -1.009 1.000 34.477 329 GLN A O 1
ATOM 2231 N N . PHE A 1 304 ? 5.169 -32.250 -1.432 1.000 35.178 330 PHE A N 1
ATOM 2232 C CA . PHE A 1 304 ? 5.171 -32.822 -0.094 1.000 33.968 330 PHE A CA 1
ATOM 2233 C C . PHE A 1 304 ? 5.540 -31.738 0.923 1.000 34.238 330 PHE A C 1
ATOM 2234 O O . PHE A 1 304 ? 4.860 -31.559 1.926 1.000 33.988 330 PHE A O 1
ATOM 2242 N N . LYS A 1 305 ? 6.612 -30.999 0.651 1.000 36.724 331 LYS A N 1
ATOM 2243 C CA . LYS A 1 305 ? 7.091 -29.982 1.572 1.000 40.393 331 LYS A CA 1
ATOM 2244 C C . LYS A 1 305 ? 6.051 -28.870 1.787 1.000 42.597 331 LYS A C 1
ATOM 2245 O O . LYS A 1 305 ? 5.880 -28.421 2.918 1.000 40.060 331 LYS A O 1
ATOM 2251 N N . THR A 1 306 ? 5.353 -28.408 0.734 1.000 40.473 332 THR A N 1
ATOM 2252 C CA . THR A 1 306 ? 4.509 -27.226 0.876 1.000 42.912 332 THR A CA 1
ATOM 2253 C C . THR A 1 306 ? 3.090 -27.616 1.277 1.000 40.974 332 THR A C 1
ATOM 2254 O O . THR A 1 306 ? 2.450 -26.881 2.017 1.000 44.112 332 THR A O 1
ATOM 2258 N N . ARG A 1 307 ? 2.573 -28.732 0.761 1.000 39.604 333 ARG A N 1
ATOM 2259 C CA . ARG A 1 307 ? 1.175 -29.078 0.967 1.000 39.165 333 ARG A CA 1
ATOM 2260 C C . ARG A 1 307 ? 1.004 -30.514 1.451 1.000 38.317 333 ARG A C 1
ATOM 2261 O O . ARG A 1 307 ? -0.110 -31.028 1.454 1.000 36.685 333 ARG A O 1
ATOM 2269 N N . ASN A 1 308 ? 2.096 -31.149 1.906 1.000 38.305 334 ASN A N 1
ATOM 2270 C CA . ASN A 1 308 ? 2.023 -32.466 2.524 1.000 39.320 334 ASN A CA 1
ATOM 2271 C C . ASN A 1 308 ? 1.334 -33.473 1.605 1.000 35.776 334 ASN A C 1
ATOM 2272 O O . ASN A 1 308 ? 0.681 -34.388 2.099 1.000 32.996 334 ASN A O 1
ATOM 2277 N N . ILE A 1 309 ? 1.534 -33.345 0.290 1.000 33.546 335 ILE A N 1
ATOM 2278 C CA . ILE A 1 309 ? 1.041 -34.338 -0.642 1.000 32.181 335 ILE A CA 1
ATOM 2279 C C . ILE A 1 309 ? 1.973 -35.539 -0.565 1.000 31.661 335 ILE A C 1
ATOM 2280 O O . ILE A 1 309 ? 3.183 -35.401 -0.688 1.000 31.713 335 ILE A O 1
ATOM 2285 N N . VAL A 1 310 ? 1.389 -36.714 -0.372 1.000 30.223 336 VAL A N 1
ATOM 2286 C CA . VAL A 1 310 ? 2.160 -37.929 -0.254 1.000 30.394 336 VAL A CA 1
ATOM 2287 C C . VAL A 1 310 ? 2.486 -38.347 -1.674 1.000 29.152 336 VAL A C 1
ATOM 2288 O O . VAL A 1 310 ? 1.589 -38.58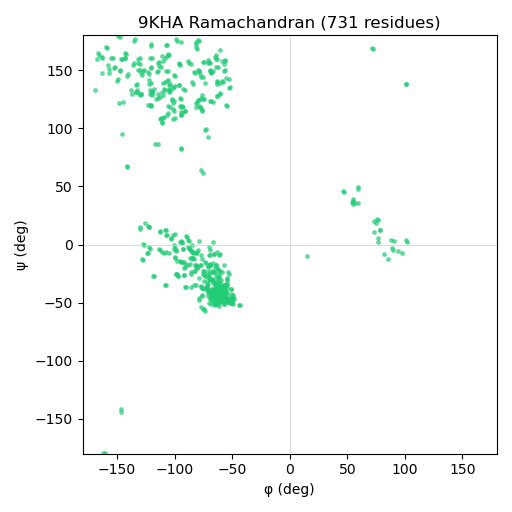9 -2.456 1.000 29.121 336 VAL A O 1
ATOM 2292 N N . PRO A 1 311 ? 3.782 -38.418 -2.036 1.000 29.847 337 PRO A N 1
ATOM 2293 C CA . PRO A 1 311 ? 4.183 -38.672 -3.419 1.000 28.730 337 PRO A CA 1
ATOM 2294 C C . PRO A 1 311 ? 3.866 -40.066 -3.960 1.000 27.470 337 PRO A C 1
ATOM 2295 O O . PRO A 1 311 ? 3.852 -41.038 -3.207 1.000 26.718 337 PRO A O 1
ATOM 2299 N N . ALA A 1 312 ? 3.591 -40.115 -5.275 1.000 26.600 338 ALA A N 1
ATOM 2300 C CA . ALA A 1 312 ? 3.533 -41.339 -6.058 1.000 29.575 338 ALA A CA 1
ATOM 2301 C C . ALA A 1 312 ? 4.921 -41.747 -6.584 1.000 29.653 338 ALA A C 1
ATOM 2302 O O . ALA A 1 312 ? 5.121 -42.882 -7.015 1.000 28.795 338 ALA A O 1
ATOM 2304 N N . ASN A 1 313 ? 5.869 -40.807 -6.569 1.000 28.561 339 ASN A N 1
ATOM 2305 C CA . ASN A 1 313 ? 7.196 -41.018 -7.119 1.000 30.740 339 ASN A CA 1
ATOM 2306 C C . ASN A 1 313 ? 8.032 -41.811 -6.110 1.000 29.473 339 ASN A C 1
ATOM 2307 O O . ASN A 1 313 ? 8.218 -41.384 -4.968 1.000 26.979 339 ASN A O 1
ATOM 2312 N N . LYS A 1 314 ? 8.572 -42.946 -6.550 1.000 31.481 340 LYS A N 1
ATOM 2313 C CA . LYS A 1 314 ? 9.272 -43.854 -5.647 1.000 37.108 340 LYS A CA 1
ATOM 2314 C C . LYS A 1 314 ? 10.470 -43.187 -4.970 1.000 35.505 340 LYS A C 1
ATOM 2315 O O . LYS A 1 314 ? 10.700 -43.412 -3.785 1.000 38.481 340 LYS A O 1
ATOM 2321 N N . GLU A 1 315 ? 11.224 -42.386 -5.726 1.000 36.238 341 GLU A N 1
ATOM 2322 C CA . GLU A 1 315 ? 12.438 -41.743 -5.244 1.000 40.438 341 GLU A CA 1
ATOM 2323 C C . GLU A 1 315 ? 12.099 -40.722 -4.154 1.000 39.741 341 GLU A C 1
ATOM 2324 O O . GLU A 1 315 ? 12.794 -40.650 -3.144 1.000 38.138 341 GLU A O 1
ATOM 2330 N N . VAL A 1 316 ? 11.025 -39.940 -4.339 1.000 35.969 342 VAL A N 1
ATOM 2331 C CA . VAL A 1 316 ? 10.643 -38.948 -3.342 1.000 33.685 342 VAL A CA 1
ATOM 2332 C C . VAL A 1 316 ? 10.071 -39.664 -2.112 1.000 30.357 342 VAL A C 1
ATOM 2333 O O . VAL A 1 316 ? 10.314 -39.260 -0.975 1.000 29.353 342 VAL A O 1
ATOM 2337 N N . GLN A 1 317 ? 9.330 -40.751 -2.345 1.000 29.966 343 GLN A N 1
ATOM 2338 C CA . GLN A 1 317 ? 8.796 -41.601 -1.283 1.000 29.464 343 GLN A CA 1
ATOM 2339 C C . GLN A 1 317 ? 9.888 -42.029 -0.295 1.000 30.038 343 GLN A C 1
ATOM 2340 O O . GLN A 1 317 ? 9.647 -42.078 0.906 1.000 28.770 343 GLN A O 1
ATOM 2346 N N . SER A 1 318 ? 11.098 -42.311 -0.784 1.000 31.329 344 SER A N 1
ATOM 2347 C CA . SER A 1 318 ? 12.151 -42.798 0.082 1.000 32.508 344 SER A CA 1
ATOM 2348 C C . SER A 1 318 ? 13.059 -41.667 0.578 1.000 33.399 344 SER A C 1
ATOM 2349 O O . SER A 1 318 ? 14.021 -41.940 1.281 1.000 32.684 344 SER A O 1
ATOM 2352 N N . SER A 1 319 ? 12.771 -40.405 0.219 1.000 32.849 345 SER A N 1
ATOM 2353 C CA . SER A 1 319 ? 13.549 -39.275 0.702 1.000 33.031 345 SER A CA 1
ATOM 2354 C C . SER A 1 319 ? 13.431 -39.195 2.221 1.000 33.345 345 SER A C 1
ATOM 2355 O O . SER A 1 319 ? 12.428 -39.615 2.814 1.000 33.814 345 SER A O 1
ATOM 2358 N N . GLU A 1 320 ? 14.464 -38.622 2.834 1.000 34.427 346 GLU A N 1
ATOM 2359 C CA . GLU A 1 320 ? 14.519 -38.466 4.275 1.000 38.159 346 GLU A CA 1
ATOM 2360 C C . GLU A 1 320 ? 13.336 -37.650 4.794 1.000 34.788 346 GLU A C 1
ATOM 2361 O O . GLU A 1 320 ? 12.776 -37.992 5.828 1.000 36.691 346 GLU A O 1
ATOM 2367 N N . ALA A 1 321 ? 12.998 -36.540 4.127 1.000 34.108 347 ALA A N 1
ATOM 2368 C CA . ALA A 1 321 ? 11.896 -35.699 4.589 1.000 32.889 347 ALA A CA 1
ATOM 2369 C C . ALA A 1 321 ? 10.595 -36.505 4.647 1.000 30.730 347 ALA A C 1
ATOM 2370 O O . ALA A 1 321 ? 9.839 -36.392 5.599 1.000 31.845 347 ALA A O 1
ATOM 2372 N N . VAL A 1 322 ? 10.329 -37.330 3.638 1.000 28.891 348 VAL A N 1
ATOM 2373 C CA . VAL A 1 322 ? 9.093 -38.092 3.597 1.000 29.334 348 VAL A CA 1
ATOM 2374 C C . VAL A 1 322 ? 9.168 -39.268 4.577 1.000 31.035 348 VAL A C 1
ATOM 2375 O O . VAL A 1 322 ? 8.217 -39.515 5.315 1.000 29.586 348 VAL A O 1
ATOM 2379 N N . GLN A 1 323 ? 10.301 -39.991 4.602 1.000 32.592 349 GLN A N 1
ATOM 2380 C CA . GLN A 1 323 ? 10.401 -41.198 5.416 1.000 31.980 349 GLN A CA 1
ATOM 2381 C C . GLN A 1 323 ? 10.447 -40.853 6.905 1.000 32.931 349 GLN A C 1
ATOM 2382 O O . GLN A 1 323 ? 10.097 -41.703 7.717 1.000 32.656 349 GLN A O 1
ATOM 2388 N N . SER A 1 324 ? 10.800 -39.596 7.231 1.000 32.570 350 SER A N 1
ATOM 2389 C CA . SER A 1 324 ? 10.826 -39.100 8.604 1.000 35.993 350 SER A CA 1
ATOM 2390 C C . SER A 1 324 ? 9.458 -38.631 9.080 1.000 34.720 350 SER A C 1
ATOM 2391 O O . SER A 1 324 ? 9.329 -38.231 10.224 1.000 34.583 350 SER A O 1
ATOM 2394 N N . ASN A 1 325 ? 8.476 -38.586 8.183 1.000 34.540 351 ASN A N 1
ATOM 2395 C CA . ASN A 1 325 ? 7.136 -38.157 8.527 1.000 35.082 351 ASN A CA 1
ATOM 2396 C C . ASN A 1 325 ? 6.282 -39.415 8.686 1.000 36.522 351 ASN A C 1
ATOM 2397 O O . ASN A 1 325 ? 6.071 -40.145 7.720 1.000 34.578 351 ASN A O 1
ATOM 2402 N N . GLU A 1 326 ? 5.782 -39.647 9.901 1.000 38.071 352 GLU A N 1
ATOM 2403 C CA . GLU A 1 326 ? 5.192 -40.929 10.246 1.000 43.323 352 GLU A CA 1
ATOM 2404 C C . GLU A 1 326 ? 3.889 -41.152 9.463 1.000 37.813 352 GLU A C 1
ATOM 2405 O O . GLU A 1 326 ? 3.632 -42.263 9.008 1.000 34.518 352 GLU A O 1
ATOM 2411 N N . LEU A 1 327 ? 3.082 -40.103 9.264 1.000 34.984 353 LEU A N 1
ATOM 2412 C CA . LEU A 1 327 ? 1.869 -40.214 8.460 1.000 32.536 353 LEU A CA 1
ATOM 2413 C C . LEU A 1 327 ? 2.198 -40.598 7.015 1.000 29.969 353 LEU A C 1
ATOM 2414 O O . LEU A 1 327 ? 1.650 -41.564 6.485 1.000 28.941 353 LEU A O 1
ATOM 2419 N N . ALA A 1 328 ? 3.098 -39.838 6.377 1.000 28.446 354 ALA A N 1
ATOM 2420 C CA . ALA A 1 328 ? 3.433 -40.060 4.977 1.000 28.102 354 ALA A CA 1
ATOM 2421 C C . ALA A 1 328 ? 4.021 -41.458 4.778 1.000 28.957 354 ALA A C 1
ATOM 2422 O O . ALA A 1 328 ? 3.677 -42.150 3.820 1.000 29.245 354 ALA A O 1
ATOM 2424 N N . LYS A 1 329 ? 4.930 -41.853 5.674 1.000 30.220 355 LYS A N 1
ATOM 2425 C CA . LYS A 1 329 ? 5.594 -43.141 5.599 1.000 31.042 355 LYS A CA 1
ATOM 2426 C C . LYS A 1 329 ? 4.562 -44.263 5.654 1.000 29.305 355 LYS A C 1
ATOM 2427 O O . LYS A 1 329 ? 4.693 -45.241 4.919 1.000 27.108 355 LYS A O 1
ATOM 2433 N N . THR A 1 330 ? 3.550 -44.092 6.520 1.000 27.514 356 THR A N 1
ATOM 2434 C CA . THR A 1 330 ? 2.514 -45.092 6.708 1.000 29.048 356 THR A CA 1
ATOM 2435 C C . THR A 1 330 ? 1.634 -45.193 5.459 1.000 28.942 356 THR A C 1
ATOM 2436 O O . THR A 1 330 ? 1.330 -46.291 5.002 1.000 31.251 356 THR A O 1
ATOM 2440 N N . VAL A 1 331 ? 1.219 -44.049 4.905 1.000 30.340 357 VAL A N 1
ATOM 2441 C CA . VAL A 1 331 ? 0.391 -44.044 3.701 1.000 29.548 357 VAL A CA 1
ATOM 2442 C C . VAL A 1 331 ? 1.164 -44.739 2.584 1.000 27.303 357 VAL A C 1
ATOM 2443 O O . VAL A 1 331 ? 0.599 -45.511 1.811 1.000 26.515 357 VAL A O 1
ATOM 2447 N N . ILE A 1 332 ? 2.471 -44.476 2.527 1.000 27.224 358 ILE A N 1
ATOM 2448 C CA . ILE A 1 332 ? 3.294 -45.062 1.488 1.000 26.542 358 ILE A CA 1
ATOM 2449 C C . ILE A 1 332 ? 3.351 -46.585 1.644 1.000 26.366 358 ILE A C 1
ATOM 2450 O O . ILE A 1 332 ? 3.238 -47.286 0.642 1.000 28.256 358 ILE A O 1
ATOM 2455 N N . THR A 1 333 ? 3.524 -47.092 2.870 1.000 25.457 359 THR A N 1
ATOM 2456 C CA . THR A 1 333 ? 3.541 -48.535 3.081 1.000 26.889 359 THR A CA 1
ATOM 2457 C C . THR A 1 333 ? 2.216 -49.114 2.597 1.000 26.476 359 THR A C 1
ATOM 2458 O O . THR A 1 333 ? 2.211 -50.100 1.864 1.000 25.571 359 THR A O 1
ATOM 2462 N N . MET A 1 334 ? 1.100 -48.465 2.961 1.000 25.446 360 MET A N 1
ATOM 2463 C CA . MET A 1 334 ? -0.203 -48.950 2.536 1.000 25.061 360 MET A CA 1
ATOM 2464 C C . MET A 1 334 ? -0.306 -48.959 1.012 1.000 25.846 360 MET A C 1
ATOM 2465 O O . MET A 1 334 ? -0.813 -49.903 0.427 1.000 25.839 360 MET A O 1
ATOM 2470 N N . GLY A 1 335 ? 0.192 -47.911 0.348 1.000 26.393 361 GLY A N 1
ATOM 2471 C CA . GLY A 1 335 ? 0.140 -47.862 -1.103 1.000 26.810 361 GLY A CA 1
ATOM 2472 C C . GLY A 1 335 ? 1.221 -48.685 -1.801 1.000 29.589 361 GLY A C 1
ATOM 2473 O O . GLY A 1 335 ? 1.190 -48.764 -3.020 1.000 36.076 361 GLY A O 1
ATOM 2474 N N . SER A 1 336 ? 2.160 -49.284 -1.052 1.000 28.004 362 SER A N 1
ATOM 2475 C CA . SER A 1 336 ? 3.343 -49.903 -1.639 1.000 32.315 362 SER A CA 1
ATOM 2476 C C . SER A 1 336 ? 3.000 -51.227 -2.313 1.000 29.541 362 SER A C 1
ATOM 2477 O O . SER A 1 336 ? 3.770 -51.696 -3.136 1.000 28.494 362 SER A O 1
ATOM 2480 N N . SER A 1 337 ? 1.896 -51.855 -1.915 1.000 27.233 363 SER A N 1
ATOM 2481 C CA . SER A 1 337 ? 1.640 -53.220 -2.331 1.000 29.986 363 SER A CA 1
ATOM 2482 C C . SER A 1 337 ? 0.153 -53.540 -2.263 1.000 27.799 363 SER A C 1
ATOM 2483 O O . SER A 1 337 ? -0.560 -53.040 -1.394 1.000 27.370 363 SER A O 1
ATOM 2486 N N . SER A 1 338 ? -0.283 -54.408 -3.180 1.000 28.863 364 SER A N 1
ATOM 2487 C CA . SER A 1 338 ? -1.663 -54.874 -3.194 1.000 30.175 364 SER A CA 1
ATOM 2488 C C . SER A 1 338 ? -1.947 -55.789 -2.005 1.000 29.192 364 SER A C 1
ATOM 2489 O O . SER A 1 338 ? -3.108 -56.148 -1.777 1.000 30.063 364 SER A O 1
ATOM 2492 N N . ASP A 1 339 ? -0.908 -56.179 -1.249 1.000 28.496 365 ASP A N 1
ATOM 2493 C CA . ASP A 1 339 ? -1.158 -56.809 0.040 1.000 29.687 365 ASP A CA 1
ATOM 2494 C C . ASP A 1 339 ? -1.937 -55.871 0.971 1.000 29.295 365 ASP A C 1
ATOM 2495 O O . ASP A 1 339 ? -2.670 -56.362 1.828 1.000 27.759 365 ASP A O 1
ATOM 2500 N N . TYR A 1 340 ? -1.748 -54.546 0.839 1.000 28.565 366 TYR A N 1
ATOM 2501 C CA . TYR A 1 340 ? -2.368 -53.577 1.747 1.000 28.786 366 TYR A CA 1
ATOM 2502 C C . TYR A 1 340 ? -3.500 -52.776 1.109 1.000 27.683 366 TYR A C 1
ATOM 2503 O O . TYR A 1 340 ? -4.416 -52.367 1.821 1.000 26.834 366 TYR A O 1
ATOM 2512 N N . THR A 1 341 ? -3.393 -52.445 -0.184 1.000 28.167 367 THR A N 1
ATOM 2513 C CA . THR A 1 341 ? -4.395 -51.585 -0.796 1.000 29.451 367 THR A CA 1
ATOM 2514 C C . THR A 1 341 ? -4.938 -52.198 -2.080 1.000 29.599 367 THR A C 1
ATOM 2515 O O . THR A 1 341 ? -4.240 -52.888 -2.825 1.000 28.631 367 THR A O 1
ATOM 2519 N N . VAL A 1 342 ? -6.235 -51.924 -2.280 1.000 28.228 368 VAL A N 1
ATOM 2520 C CA . VAL A 1 342 ? -6.900 -52.166 -3.543 1.000 27.991 368 VAL A CA 1
ATOM 2521 C C . VAL A 1 342 ? -7.071 -50.817 -4.240 1.000 29.519 368 VAL A C 1
ATOM 2522 O O . VAL A 1 342 ? -7.705 -49.905 -3.708 1.000 29.000 368 VAL A O 1
ATOM 2526 N N . VAL A 1 343 ? -6.465 -50.676 -5.417 1.000 29.480 369 VAL A N 1
ATOM 2527 C CA . VAL A 1 343 ? -6.657 -49.463 -6.192 1.000 32.194 369 VAL A CA 1
ATOM 2528 C C . VAL A 1 343 ? -8.124 -49.431 -6.643 1.000 31.429 369 VAL A C 1
ATOM 2529 O O . VAL A 1 343 ? -8.648 -50.371 -7.265 1.000 30.291 369 VAL A O 1
ATOM 2533 N N . MET A 1 344 ? -8.785 -48.348 -6.257 1.000 29.292 370 MET A N 1
ATOM 2534 C CA . MET A 1 344 ? -10.218 -48.203 -6.419 1.000 33.964 370 MET A CA 1
ATOM 2535 C C . MET A 1 344 ? -10.533 -48.423 -7.895 1.000 33.478 370 MET A C 1
ATOM 2536 O O . MET A 1 344 ? -9.958 -47.762 -8.752 1.000 33.534 370 MET A O 1
ATOM 2541 N N . PRO A 1 345 ? -11.361 -49.435 -8.244 1.000 33.667 371 PRO A N 1
ATOM 2542 C CA . PRO A 1 345 ? -11.754 -49.670 -9.633 1.000 34.210 371 PRO A CA 1
ATOM 2543 C C . PRO A 1 345 ? -12.411 -48.456 -10.288 1.000 33.956 371 PRO A C 1
ATOM 2544 O O . PRO A 1 345 ? -12.923 -47.577 -9.597 1.000 33.246 371 PRO A O 1
ATOM 2548 N N . LYS A 1 346 ? -12.370 -48.440 -11.632 1.000 34.548 372 LYS A N 1
ATOM 2549 C CA . LYS A 1 346 ? -12.777 -47.299 -12.428 1.000 34.612 372 LYS A CA 1
ATOM 2550 C C . LYS A 1 346 ? -14.110 -47.540 -13.146 1.000 37.079 372 LYS A C 1
ATOM 2551 O O . LYS A 1 346 ? -14.625 -46.626 -13.781 1.000 37.012 372 LYS A O 1
ATOM 2557 N N . LEU A 1 347 ? -14.656 -48.759 -13.082 1.000 36.600 373 LEU A N 1
ATOM 2558 C CA . LEU A 1 347 ? -15.859 -49.106 -13.836 1.000 38.060 373 LEU A CA 1
ATOM 2559 C C . LEU A 1 347 ? -17.050 -48.337 -13.272 1.000 36.680 373 LEU A C 1
ATOM 2560 O O . LEU A 1 347 ? -17.107 -48.080 -12.082 1.000 35.662 373 LEU A O 1
ATOM 2565 N N . SER A 1 348 ? -18.012 -47.999 -14.132 1.000 39.276 374 SER A N 1
ATOM 2566 C CA . SER A 1 348 ? -19.196 -47.256 -13.727 1.000 41.667 374 SER A CA 1
ATOM 2567 C C . SER A 1 348 ? -20.059 -48.066 -12.757 1.000 40.883 374 SER A C 1
ATOM 2568 O O . SER A 1 348 ? -20.781 -47.469 -11.966 1.000 42.739 374 SER A O 1
ATOM 2571 N N . GLN A 1 349 ? -19.951 -49.410 -12.779 1.000 41.355 375 GLN A N 1
ATOM 2572 C CA . GLN A 1 349 ? -20.699 -50.262 -11.865 1.000 39.484 375 GLN A CA 1
ATOM 2573 C C . GLN A 1 349 ? -20.272 -50.061 -10.404 1.000 37.920 375 GLN A C 1
ATOM 2574 O O . GLN A 1 349 ? -20.898 -50.612 -9.507 1.000 35.493 375 GLN A O 1
ATOM 2580 N N . MET A 1 350 ? -19.195 -49.294 -10.157 1.000 38.881 376 MET A N 1
ATOM 2581 C CA . MET A 1 350 ? -18.812 -48.888 -8.814 1.000 35.961 376 MET A CA 1
ATOM 2582 C C . MET A 1 350 ? -19.979 -48.193 -8.113 1.000 35.543 376 MET A C 1
ATOM 2583 O O . MET A 1 350 ? -20.127 -48.315 -6.895 1.000 35.043 376 MET A O 1
ATOM 2588 N N . GLY A 1 351 ? -20.798 -47.461 -8.874 1.000 38.772 377 GLY A N 1
ATOM 2589 C CA . GLY A 1 351 ? -22.017 -46.862 -8.343 1.000 38.316 377 GLY A CA 1
ATOM 2590 C C . GLY A 1 351 ? -22.798 -47.836 -7.467 1.000 38.712 377 GLY A C 1
ATOM 2591 O O . GLY A 1 351 ? -23.118 -47.508 -6.330 1.000 39.693 377 GLY A O 1
ATOM 2592 N N . THR A 1 352 ? -23.078 -49.034 -7.993 1.000 39.622 378 THR A N 1
ATOM 2593 C CA . THR A 1 352 ? -23.828 -50.063 -7.272 1.000 40.437 378 THR A CA 1
ATOM 2594 C C . THR A 1 352 ? -23.053 -50.507 -6.039 1.000 37.134 378 THR A C 1
ATOM 2595 O O . THR A 1 352 ? -23.654 -50.775 -5.006 1.000 37.277 378 THR A O 1
ATOM 2599 N N . PHE A 1 353 ? -21.736 -50.683 -6.196 1.000 36.797 379 PHE A N 1
ATOM 2600 C CA . PHE A 1 353 ? -20.891 -51.101 -5.091 1.000 36.330 379 PHE A CA 1
ATOM 2601 C C . PHE A 1 353 ? -21.084 -50.170 -3.898 1.000 36.640 379 PHE A C 1
ATOM 2602 O O . PHE A 1 353 ? -21.260 -50.633 -2.779 1.000 39.633 379 PHE A O 1
ATOM 2610 N N . TRP A 1 354 ? -21.019 -48.857 -4.126 1.000 41.040 380 TRP A N 1
ATOM 2611 C CA . TRP A 1 354 ? -21.102 -47.897 -3.030 1.000 41.852 380 TRP A CA 1
ATOM 2612 C C . TRP A 1 354 ? -22.413 -48.069 -2.275 1.000 43.143 380 TRP A C 1
ATOM 2613 O O . TRP A 1 354 ? -22.422 -48.068 -1.052 1.000 50.963 380 TRP A O 1
ATOM 2624 N N . THR A 1 355 ? -23.511 -48.228 -3.015 1.000 42.620 381 THR A N 1
ATOM 2625 C CA . THR A 1 355 ? -24.849 -48.241 -2.441 1.000 44.978 381 THR A CA 1
ATOM 2626 C C . THR A 1 355 ? -25.105 -49.564 -1.724 1.000 43.612 381 THR A C 1
ATOM 2627 O O . THR A 1 355 ? -25.489 -49.586 -0.560 1.000 44.914 381 THR A O 1
ATOM 2631 N N . GLU A 1 356 ? -24.932 -50.661 -2.463 1.000 44.085 382 GLU A N 1
ATOM 2632 C CA . GLU A 1 356 ? -25.325 -51.985 -2.006 1.000 42.011 382 GLU A CA 1
ATOM 2633 C C . GLU A 1 356 ? -24.373 -52.487 -0.924 1.000 36.939 382 GLU A C 1
ATOM 2634 O O . GLU A 1 356 ? -24.832 -53.112 0.016 1.000 35.868 382 GLU A O 1
ATOM 2640 N N . SER A 1 357 ? -23.068 -52.212 -1.027 1.000 34.284 383 SER A N 1
ATOM 2641 C CA . SER A 1 357 ? -22.136 -52.724 -0.025 1.000 33.153 383 SER A CA 1
ATOM 2642 C C . SER A 1 357 ? -22.407 -52.083 1.332 1.000 33.902 383 SER A C 1
ATOM 2643 O O . SER A 1 357 ? -22.433 -52.779 2.351 1.000 32.730 383 SER A O 1
ATOM 2646 N N . ALA A 1 358 ? -22.678 -50.767 1.328 1.000 35.387 384 ALA A N 1
ATOM 2647 C CA . ALA A 1 358 ? -22.990 -50.028 2.546 1.000 33.728 384 ALA A CA 1
ATOM 2648 C C . ALA A 1 358 ? -24.218 -50.610 3.234 1.000 32.933 384 ALA A C 1
ATOM 2649 O O . ALA A 1 358 ? -24.220 -50.783 4.452 1.000 34.397 384 ALA A O 1
ATOM 2651 N N . ALA A 1 359 ? -25.261 -50.912 2.453 1.000 33.082 385 ALA A N 1
ATOM 2652 C CA . ALA A 1 359 ? -26.506 -51.413 3.030 1.000 34.013 385 ALA A CA 1
ATOM 2653 C C . ALA A 1 359 ? -26.314 -52.799 3.644 1.000 33.702 385 ALA A C 1
ATOM 2654 O O . ALA A 1 359 ? -26.809 -53.056 4.727 1.000 36.287 385 ALA A O 1
ATOM 2656 N N . ILE A 1 360 ? -25.572 -53.689 2.973 1.000 35.686 386 ILE A N 1
ATOM 2657 C CA . ILE A 1 360 ? -25.398 -55.051 3.460 1.000 37.317 386 ILE A CA 1
ATOM 2658 C C . ILE A 1 360 ? -24.505 -55.039 4.696 1.000 32.385 386 ILE A C 1
ATOM 2659 O O . ILE A 1 360 ? -24.773 -55.750 5.664 1.000 34.234 386 ILE A O 1
ATOM 2664 N N . LEU A 1 361 ? -23.437 -54.245 4.671 1.000 33.381 387 LEU A N 1
ATOM 2665 C CA . LEU A 1 361 ? -22.559 -54.121 5.833 1.000 30.728 387 LEU A CA 1
ATOM 2666 C C . LEU A 1 361 ? -23.333 -53.567 7.030 1.000 31.706 387 LEU A C 1
ATOM 2667 O O . LEU A 1 361 ? -23.144 -54.037 8.157 1.000 31.391 387 LEU A O 1
ATOM 2672 N N . SER A 1 362 ? -24.201 -52.567 6.784 1.000 30.310 388 SER A N 1
ATOM 2673 C CA . SER A 1 362 ? -25.038 -52.010 7.842 1.000 29.633 388 SER A CA 1
ATOM 2674 C C . SER A 1 362 ? -25.971 -53.074 8.392 1.000 30.861 388 SER A C 1
ATOM 2675 O O . SER A 1 362 ? -26.031 -53.274 9.593 1.000 33.150 388 SER A O 1
ATOM 2678 N N . ASP A 1 363 ? -26.678 -53.774 7.505 1.000 31.414 389 ASP A N 1
ATOM 2679 C CA . ASP A 1 363 ? -27.649 -54.779 7.912 1.000 32.770 389 ASP A CA 1
ATOM 2680 C C . ASP A 1 363 ? -26.998 -55.910 8.699 1.000 33.707 389 ASP A C 1
ATOM 2681 O O . ASP A 1 363 ? -27.623 -56.423 9.616 1.000 35.713 389 ASP A O 1
ATOM 2686 N N . ALA A 1 364 ? -25.771 -56.321 8.336 1.000 32.168 390 ALA A N 1
ATOM 2687 C CA . ALA A 1 364 ? -25.099 -57.369 9.089 1.000 31.658 390 ALA A CA 1
ATOM 2688 C C . ALA A 1 364 ? -24.810 -56.885 10.514 1.000 30.563 390 ALA A C 1
ATOM 2689 O O . ALA A 1 364 ? -25.049 -57.598 11.488 1.000 28.592 390 ALA A O 1
ATOM 2691 N N . PHE A 1 365 ? -24.324 -55.648 10.659 1.000 30.640 391 PHE A N 1
ATOM 2692 C CA . PHE A 1 365 ? -23.991 -55.137 11.989 1.000 31.713 391 PHE A CA 1
ATOM 2693 C C . PHE A 1 365 ? -25.255 -54.956 12.843 1.000 32.623 391 PHE A C 1
ATOM 2694 O O . PHE A 1 365 ? -25.253 -55.236 14.031 1.000 31.635 391 PHE A O 1
ATOM 2702 N N . ASN A 1 366 ? -26.335 -54.472 12.238 1.000 34.150 392 ASN A N 1
ATOM 2703 C CA . ASN A 1 366 ? -27.548 -54.132 12.962 1.000 37.051 392 ASN A CA 1
ATOM 2704 C C . ASN A 1 366 ? -28.432 -55.358 13.158 1.000 37.649 392 ASN A C 1
ATOM 2705 O O . ASN A 1 366 ? -29.428 -55.270 13.844 1.000 39.926 392 ASN A O 1
ATOM 2710 N N . GLY A 1 367 ? -28.082 -56.497 12.563 1.000 40.852 393 GLY A N 1
ATOM 2711 C CA . GLY A 1 367 ? -28.879 -57.704 12.712 1.000 40.509 393 GLY A CA 1
ATOM 2712 C C . GLY A 1 367 ? -30.163 -57.668 11.882 1.000 44.829 393 GLY A C 1
ATOM 2713 O O . GLY A 1 367 ? -31.117 -58.376 12.184 1.000 45.402 393 GLY A O 1
ATOM 2714 N N . LYS A 1 368 ? -30.202 -56.847 10.829 1.000 47.290 394 LYS A N 1
ATOM 2715 C CA . LYS A 1 368 ? -31.381 -56.781 9.978 1.000 47.250 394 LYS A CA 1
ATOM 2716 C C . LYS A 1 368 ? -31.327 -57.935 8.978 1.000 46.184 394 LYS A C 1
ATOM 2717 O O . LYS A 1 368 ? -32.335 -58.290 8.391 1.000 45.851 394 LYS A O 1
ATOM 2723 N N . ILE A 1 369 ? -30.146 -58.536 8.799 1.000 47.187 395 ILE A N 1
ATOM 2724 C CA . ILE A 1 369 ? -30.042 -59.845 8.172 1.000 45.218 395 ILE A CA 1
ATOM 2725 C C . ILE A 1 369 ? -29.335 -60.784 9.137 1.000 41.583 395 ILE A C 1
ATOM 2726 O O . ILE A 1 369 ? -28.484 -60.359 9.904 1.000 42.186 395 ILE A O 1
ATOM 2731 N N . LYS A 1 370 ? -29.705 -62.061 9.063 1.000 41.885 396 LYS A N 1
ATOM 2732 C CA . LYS A 1 370 ? -29.173 -63.077 9.954 1.000 42.633 396 LYS A CA 1
ATOM 2733 C C . LYS A 1 370 ? -28.214 -63.972 9.171 1.000 39.457 396 LYS A C 1
ATOM 2734 O O . LYS A 1 370 ? -28.095 -63.864 7.952 1.000 37.844 396 LYS A O 1
ATOM 2740 N N . GLU A 1 371 ? -27.523 -64.849 9.896 1.000 39.585 397 GLU A N 1
ATOM 2741 C CA . GLU A 1 371 ? -26.452 -65.655 9.333 1.000 43.805 397 GLU A CA 1
ATOM 2742 C C . GLU A 1 371 ? -26.958 -66.481 8.149 1.000 37.094 397 GLU A C 1
ATOM 2743 O O . GLU A 1 371 ? -26.300 -66.533 7.112 1.000 35.846 397 GLU A O 1
ATOM 2749 N N . SER A 1 372 ? -28.172 -67.032 8.285 1.000 34.071 398 SER A N 1
ATOM 2750 C CA . SER A 1 372 ? -28.756 -67.911 7.293 1.000 36.391 398 SER A CA 1
ATOM 2751 C C . SER A 1 372 ? -29.124 -67.164 6.005 1.000 37.857 398 SER A C 1
ATOM 2752 O O . SER A 1 372 ? -29.527 -67.801 5.036 1.000 38.204 398 SER A O 1
ATOM 2755 N N . ASP A 1 373 ? -28.963 -65.831 5.989 1.000 37.294 399 ASP A N 1
ATOM 2756 C CA . ASP A 1 373 ? -29.224 -65.007 4.818 1.000 39.621 399 ASP A CA 1
ATOM 2757 C C . ASP A 1 373 ? -27.938 -64.464 4.199 1.000 34.710 399 ASP A C 1
ATOM 2758 O O . ASP A 1 373 ? -28.002 -63.871 3.136 1.000 33.204 399 ASP A O 1
ATOM 2763 N N . TYR A 1 374 ? -26.782 -64.654 4.842 1.000 33.431 400 TYR A N 1
ATOM 2764 C CA . TYR A 1 374 ? -25.556 -64.004 4.390 1.000 32.454 400 TYR A CA 1
ATOM 2765 C C . TYR A 1 374 ? -25.219 -64.391 2.955 1.000 33.290 400 TYR A C 1
ATOM 2766 O O . TYR A 1 374 ? -24.941 -63.534 2.117 1.000 34.140 400 TYR A O 1
ATOM 2775 N N . LEU A 1 375 ? -25.266 -65.692 2.659 1.000 33.424 401 LEU A N 1
ATOM 2776 C CA . LEU A 1 375 ? -24.812 -66.182 1.366 1.000 33.676 401 LEU A CA 1
ATOM 2777 C C . LEU A 1 375 ? -25.761 -65.697 0.261 1.000 33.322 401 LEU A C 1
ATOM 2778 O O . LEU A 1 375 ? -25.302 -65.189 -0.758 1.000 31.810 401 LEU A O 1
ATOM 2783 N N . THR A 1 376 ? -27.084 -65.806 0.473 1.000 34.954 402 THR A N 1
ATOM 2784 C CA . THR A 1 376 ? -28.045 -65.438 -0.561 1.000 35.419 402 THR A CA 1
ATOM 2785 C C . THR A 1 376 ? -27.942 -63.936 -0.853 1.000 34.129 402 THR A C 1
ATOM 2786 O O . THR A 1 376 ? -27.962 -63.537 -2.006 1.000 31.808 402 THR A O 1
ATOM 2790 N N . LYS A 1 377 ? -27.729 -63.106 0.173 1.000 36.034 403 LYS A N 1
ATOM 2791 C CA . LYS A 1 377 ? -27.618 -61.663 -0.016 1.000 36.413 403 LYS A CA 1
ATOM 2792 C C . LYS A 1 377 ? -26.355 -61.318 -0.795 1.000 35.793 403 LYS A C 1
ATOM 2793 O O . LYS A 1 377 ? -26.372 -60.383 -1.590 1.000 34.985 403 LYS A O 1
ATOM 2799 N N . LEU A 1 378 ? -25.245 -62.025 -0.514 1.000 34.569 404 LEU A N 1
ATOM 2800 C CA . LEU A 1 378 ? -23.993 -61.758 -1.205 1.000 33.548 404 LEU A CA 1
ATOM 2801 C C . LEU A 1 378 ? -24.029 -62.241 -2.651 1.000 33.532 404 LEU A C 1
ATOM 2802 O O . LEU A 1 378 ? -23.466 -61.591 -3.533 1.000 34.275 404 LEU A O 1
ATOM 2807 N N . GLN A 1 379 ? -24.685 -63.373 -2.892 1.000 35.318 405 GLN A N 1
ATOM 2808 C CA . GLN A 1 379 ? -24.890 -63.865 -4.245 1.000 38.442 405 GLN A CA 1
ATOM 2809 C C . GLN A 1 379 ? -25.732 -62.868 -5.046 1.000 41.131 405 GLN A C 1
ATOM 2810 O O . GLN A 1 379 ? -25.471 -62.652 -6.227 1.000 41.285 405 GLN A O 1
ATOM 2816 N N . GLN A 1 380 ? -26.770 -62.300 -4.413 1.000 40.047 406 GLN A N 1
ATOM 2817 C CA . GLN A 1 380 ? -27.594 -61.300 -5.067 1.000 42.110 406 GLN A CA 1
ATOM 2818 C C . GLN A 1 380 ? -26.760 -60.044 -5.344 1.000 40.252 406 GLN A C 1
ATOM 2819 O O . GLN A 1 380 ? -26.858 -59.465 -6.420 1.000 39.662 406 GLN A O 1
ATOM 2825 N N . PHE A 1 381 ? -25.912 -59.658 -4.392 1.000 37.094 407 PHE A N 1
ATOM 2826 C CA . PHE A 1 381 ? -24.989 -58.552 -4.584 1.000 39.090 407 PHE A CA 1
ATOM 2827 C C . PHE A 1 381 ? -24.145 -58.785 -5.833 1.000 41.338 407 PHE A C 1
ATOM 2828 O O . PHE A 1 381 ? -23.972 -57.877 -6.645 1.000 40.252 407 PHE A O 1
ATOM 2836 N N . ASP A 1 382 ? -23.594 -59.997 -5.971 1.000 41.099 408 ASP A N 1
ATOM 2837 C CA . ASP A 1 382 ? -22.746 -60.314 -7.113 1.000 42.832 408 ASP A CA 1
ATOM 2838 C C . ASP A 1 382 ? -23.503 -60.144 -8.436 1.000 43.113 408 ASP A C 1
ATOM 2839 O O . ASP A 1 382 ? -22.918 -59.716 -9.430 1.000 41.033 408 ASP A O 1
ATOM 2844 N N . LYS A 1 383 ? -24.788 -60.508 -8.448 1.000 42.961 409 LYS A N 1
ATOM 2845 C CA . LYS A 1 383 ? -25.609 -60.376 -9.638 1.000 47.361 409 LYS A CA 1
ATOM 2846 C C . LYS A 1 383 ? -25.890 -58.902 -9.922 1.000 44.367 409 LYS A C 1
ATOM 2847 O O . LYS A 1 383 ? -25.690 -58.457 -11.041 1.000 44.502 409 LYS A O 1
ATOM 2853 N N . ASP A 1 384 ? -26.354 -58.167 -8.908 1.000 42.871 410 ASP A N 1
ATOM 2854 C CA . ASP A 1 384 ? -26.735 -56.768 -9.043 1.000 44.371 410 ASP A CA 1
ATOM 2855 C C . ASP A 1 384 ? -25.595 -55.947 -9.637 1.000 46.380 410 ASP A C 1
ATOM 2856 O O . ASP A 1 384 ? -25.804 -55.197 -10.583 1.000 46.553 410 ASP A O 1
ATOM 2861 N N . ILE A 1 385 ? -24.383 -56.123 -9.096 1.000 48.909 411 ILE A N 1
ATOM 2862 C CA . ILE A 1 385 ? -23.257 -55.276 -9.451 1.000 50.253 411 ILE A CA 1
ATOM 2863 C C . ILE A 1 385 ? -22.781 -55.600 -10.868 1.000 52.246 411 ILE A C 1
ATOM 2864 O O . ILE A 1 385 ? -22.210 -54.736 -11.519 1.000 54.665 411 ILE A O 1
ATOM 2869 N N . ALA A 1 386 ? -23.054 -56.821 -11.361 1.000 54.583 412 ALA A N 1
ATOM 2870 C CA . ALA A 1 386 ? -22.580 -57.276 -12.668 1.000 54.856 412 ALA A CA 1
ATOM 2871 C C . ALA A 1 386 ? -23.402 -56.721 -13.838 1.000 57.409 412 ALA A C 1
ATOM 2872 O O . ALA A 1 386 ? -22.944 -56.795 -14.970 1.000 59.134 412 ALA A O 1
ATOM 2874 N N . ALA A 1 387 ? -24.619 -56.212 -13.588 1.000 63.656 413 ALA A N 1
ATOM 2875 C CA . ALA A 1 387 ? -25.355 -55.387 -14.545 1.000 68.566 413 ALA A CA 1
ATOM 2876 C C . ALA A 1 387 ? -24.439 -54.370 -15.239 1.000 71.515 413 ALA A C 1
ATOM 2877 O O . ALA A 1 387 ? -24.842 -53.927 -16.336 1.000 88.570 413 ALA A O 1
ATOM 2879 N N . LYS B 1 13 ? -43.485 -45.850 81.473 1.000 88.505 39 LYS B N 1
ATOM 2880 C CA . LYS B 1 13 ? -42.661 -44.656 81.139 1.000 89.081 39 LYS B CA 1
ATOM 2881 C C . LYS B 1 13 ? -42.395 -44.597 79.628 1.000 83.231 39 LYS B C 1
ATOM 2882 O O . LYS B 1 13 ? -42.867 -45.443 78.867 1.000 77.728 39 LYS B O 1
ATOM 2888 N N . THR B 1 14 ? -41.668 -43.549 79.204 1.000 78.845 40 THR B N 1
ATOM 2889 C CA . THR B 1 14 ? -41.359 -43.293 7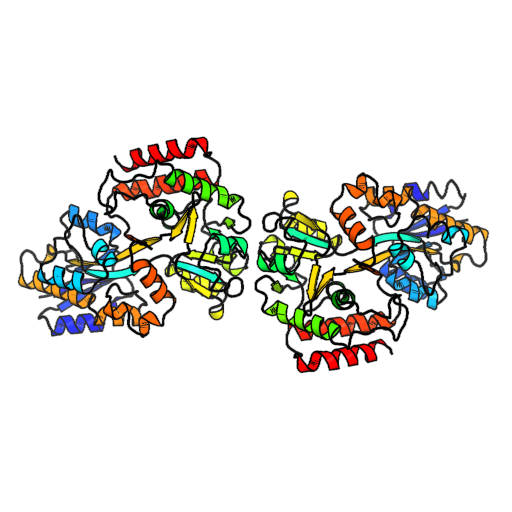7.808 1.000 75.965 40 THR B CA 1
ATOM 2890 C C . THR B 1 14 ? -39.839 -43.247 77.641 1.000 73.372 40 THR B C 1
ATOM 2891 O O . THR B 1 14 ? -39.125 -42.729 78.491 1.000 74.575 40 THR B O 1
ATOM 2895 N N . ILE B 1 15 ? -39.340 -43.794 76.534 1.000 69.771 41 ILE B N 1
ATOM 2896 C CA . ILE B 1 15 ? -37.928 -43.671 76.216 1.000 67.669 41 ILE B CA 1
ATOM 2897 C C . ILE B 1 15 ? -37.818 -42.958 74.876 1.000 65.704 41 ILE B C 1
ATOM 2898 O O . ILE B 1 15 ? -38.750 -42.995 74.077 1.000 66.401 41 ILE B O 1
ATOM 2903 N N . LYS B 1 16 ? -36.698 -42.258 74.677 1.000 64.569 42 LYS B N 1
ATOM 2904 C CA . LYS B 1 16 ? -36.478 -41.502 73.456 1.000 67.811 42 LYS B CA 1
ATOM 2905 C C . LYS B 1 16 ? -35.476 -42.239 72.569 1.000 63.257 42 LYS B C 1
ATOM 2906 O O . LYS B 1 16 ? -34.413 -42.642 73.035 1.000 58.969 42 LYS B O 1
ATOM 2912 N N . LEU B 1 17 ? -35.834 -42.385 71.286 1.000 62.156 43 LEU B N 1
ATOM 2913 C CA . LEU B 1 17 ? -35.031 -43.064 70.284 1.000 59.038 43 LEU B CA 1
ATOM 2914 C C . LEU B 1 17 ? -34.686 -42.094 69.158 1.000 60.885 43 LEU B C 1
ATOM 2915 O O . LEU B 1 17 ? -35.577 -41.413 68.648 1.000 61.488 43 LEU B O 1
ATOM 2920 N N . TRP B 1 18 ? -33.398 -42.062 68.769 1.000 59.663 44 TRP B N 1
ATOM 2921 C CA . TRP B 1 18 ? -32.958 -41.397 67.551 1.000 60.734 44 TRP B CA 1
ATOM 2922 C C . TRP B 1 18 ? -32.713 -42.432 66.461 1.000 62.022 44 TRP B C 1
ATOM 2923 O O . TRP B 1 18 ? -31.874 -43.314 66.632 1.000 63.902 44 TRP B O 1
ATOM 2934 N N . VAL B 1 19 ? -33.421 -42.286 65.332 1.000 64.173 45 VAL B N 1
ATOM 2935 C CA . VAL B 1 19 ? -33.241 -43.158 64.182 1.000 64.502 45 VAL B CA 1
ATOM 2936 C C . VAL B 1 19 ? -32.662 -42.325 63.043 1.000 66.522 45 VAL B C 1
ATOM 2937 O O . VAL B 1 19 ? -32.798 -41.105 63.047 1.000 70.264 45 VAL B O 1
ATOM 2941 N N . PRO B 1 20 ? -31.984 -42.945 62.049 1.000 67.430 46 PRO B N 1
ATOM 2942 C CA . PRO B 1 20 ? -31.498 -42.212 60.879 1.000 69.149 46 PRO B CA 1
ATOM 2943 C C . PRO B 1 20 ? -32.622 -41.527 60.107 1.000 70.851 46 PRO B C 1
ATOM 2944 O O . PRO B 1 20 ? -33.786 -41.928 60.187 1.000 70.388 46 PRO B O 1
ATOM 2948 N N . THR B 1 21 ? -32.228 -40.503 59.342 1.000 70.715 47 THR B N 1
ATOM 2949 C CA . THR B 1 21 ? -33.153 -39.693 58.575 1.000 69.852 47 THR B CA 1
ATOM 2950 C C . THR B 1 21 ? -33.916 -40.606 57.627 1.000 65.892 47 THR B C 1
ATOM 2951 O O . THR B 1 21 ? -33.334 -41.528 57.068 1.000 62.896 47 THR B O 1
ATOM 2955 N N . GLY B 1 22 ? -35.218 -40.339 57.479 1.000 64.311 48 GLY B N 1
ATOM 2956 C CA . GLY B 1 22 ? -36.061 -41.053 56.538 1.000 63.877 48 GLY B CA 1
ATOM 2957 C C . GLY B 1 22 ? -36.564 -42.395 57.065 1.000 65.987 48 GLY B C 1
ATOM 2958 O O . GLY B 1 22 ? -37.408 -43.016 56.424 1.000 66.587 48 GLY B O 1
ATOM 2959 N N . SER B 1 23 ? -36.061 -42.841 58.226 1.000 66.981 49 SER B N 1
ATOM 2960 C CA . SER B 1 23 ? -36.190 -44.243 58.599 1.000 64.641 49 SER B CA 1
ATOM 2961 C C . SER B 1 23 ? -37.411 -44.471 59.485 1.000 64.048 49 SER B C 1
ATOM 2962 O O . SER B 1 23 ? -37.845 -45.615 59.611 1.000 58.134 49 SER B O 1
ATOM 2965 N N . LYS B 1 24 ? -37.986 -43.394 60.048 1.000 63.707 50 LYS B N 1
ATOM 2966 C CA . LYS B 1 24 ? -39.005 -43.540 61.075 1.000 63.828 50 LYS B CA 1
ATOM 2967 C C . LYS B 1 24 ? -40.103 -44.502 60.621 1.000 65.171 50 LYS B C 1
ATOM 2968 O O . LYS B 1 24 ? -40.468 -45.401 61.369 1.000 64.330 50 LYS B O 1
ATOM 2974 N N . LYS B 1 25 ? -40.653 -44.303 59.420 1.000 67.766 51 LYS B N 1
ATOM 2975 C CA . LYS B 1 25 ? -41.734 -45.154 58.941 1.000 71.484 51 LYS B CA 1
ATOM 2976 C C . LYS B 1 25 ? -41.252 -46.603 58.839 1.000 65.048 51 LYS B C 1
ATOM 2977 O O . LYS B 1 25 ? -41.986 -47.525 59.204 1.000 64.114 51 LYS B O 1
ATOM 2983 N N . SER B 1 26 ? -40.006 -46.792 58.388 1.000 59.589 52 SER B N 1
ATOM 2984 C CA . SER B 1 26 ? -39.452 -48.128 58.223 1.000 56.194 52 SER B CA 1
ATOM 2985 C C . SER B 1 26 ? -39.515 -48.911 59.533 1.000 54.629 52 SER B C 1
ATOM 2986 O O . SER B 1 26 ? -39.795 -50.109 59.518 1.000 50.360 52 SER B O 1
ATOM 2989 N N . TYR B 1 27 ? -39.321 -48.209 60.660 1.000 57.403 53 TYR B N 1
ATOM 2990 C CA . TYR B 1 27 ? -39.195 -48.825 61.975 1.000 57.991 53 TYR B CA 1
ATOM 2991 C C . TYR B 1 27 ? -40.536 -48.920 62.717 1.000 58.454 53 TYR B C 1
ATOM 2992 O O . TYR B 1 27 ? -40.593 -49.510 63.799 1.000 57.528 53 TYR B O 1
ATOM 3001 N N . ALA B 1 28 ? -41.622 -48.380 62.142 1.000 58.168 54 ALA B N 1
ATOM 3002 C CA . ALA B 1 28 ? -42.873 -48.249 62.875 1.000 60.583 54 ALA B CA 1
ATOM 3003 C C . ALA B 1 28 ? -43.310 -49.594 63.452 1.000 60.829 54 ALA B C 1
ATOM 3004 O O . ALA B 1 28 ? -43.626 -49.682 64.634 1.000 59.392 54 ALA B O 1
ATOM 3006 N N . ASP B 1 29 ? -43.324 -50.641 62.618 1.000 60.406 55 ASP B N 1
ATOM 3007 C CA . ASP B 1 29 ? -43.822 -51.939 63.053 1.000 61.637 55 ASP B CA 1
ATOM 3008 C C . ASP B 1 29 ? -42.923 -52.525 64.141 1.000 59.594 55 ASP B C 1
ATOM 3009 O O . ASP B 1 29 ? -43.438 -53.110 65.093 1.000 58.012 55 ASP B O 1
ATOM 3014 N N . THR B 1 30 ? -41.596 -52.367 63.990 1.000 58.386 56 THR B N 1
ATOM 3015 C CA . THR B 1 30 ? -40.635 -52.840 64.979 1.000 58.708 56 THR B CA 1
ATOM 3016 C C . THR B 1 30 ? -40.938 -52.203 66.336 1.000 60.919 56 THR B C 1
ATOM 3017 O O . THR B 1 30 ? -41.002 -52.882 67.359 1.000 58.012 56 THR B O 1
ATOM 3021 N N . ILE B 1 31 ? -41.118 -50.883 66.318 1.000 62.533 57 ILE B N 1
ATOM 3022 C CA . ILE B 1 31 ? -41.345 -50.101 67.521 1.000 63.078 57 ILE B CA 1
ATOM 3023 C C . ILE B 1 31 ? -42.663 -50.499 68.188 1.000 63.163 57 ILE B C 1
ATOM 3024 O O . ILE B 1 31 ? -42.694 -50.680 69.404 1.000 62.446 57 ILE B O 1
ATOM 3029 N N . ALA B 1 32 ? -43.738 -50.652 67.400 1.000 64.927 58 ALA B N 1
ATOM 3030 C CA . ALA B 1 32 ? -45.029 -51.079 67.926 1.000 65.963 58 ALA B CA 1
ATOM 3031 C C . ALA B 1 32 ? -44.892 -52.427 68.626 1.000 65.719 58 ALA B C 1
ATOM 3032 O O . ALA B 1 32 ? -45.472 -52.629 69.682 1.000 67.411 58 ALA B O 1
ATOM 3034 N N . LYS B 1 33 ? -44.107 -53.336 68.042 1.000 67.714 59 LYS B N 1
ATOM 3035 C CA . LYS B 1 33 ? -43.897 -54.649 68.632 1.000 69.484 59 LYS B CA 1
ATOM 3036 C C . LYS B 1 33 ? -43.171 -54.507 69.972 1.000 65.406 59 LYS B C 1
ATOM 3037 O O . LYS B 1 33 ? -43.547 -55.156 70.945 1.000 64.704 59 LYS B O 1
ATOM 3043 N N . PHE B 1 34 ? -42.147 -53.647 70.021 1.000 61.047 60 PHE B N 1
ATOM 3044 C CA . PHE B 1 34 ? -41.423 -53.379 71.253 1.000 58.676 60 PHE B CA 1
ATOM 3045 C C . PHE B 1 34 ? -42.355 -52.762 72.301 1.000 61.434 60 PHE B C 1
ATOM 3046 O O . PHE B 1 34 ? -42.296 -53.150 73.466 1.000 60.212 60 PHE B O 1
ATOM 3054 N N . GLU B 1 35 ? -43.179 -51.784 71.891 1.000 62.802 61 GLU B N 1
ATOM 3055 C CA . GLU B 1 35 ? -44.085 -51.083 72.789 1.000 65.635 61 GLU B CA 1
ATOM 3056 C C . GLU B 1 35 ? -45.081 -52.059 73.409 1.000 68.778 61 GLU B C 1
ATOM 3057 O O . GLU B 1 35 ? -45.311 -52.015 74.611 1.000 69.875 61 GLU B O 1
ATOM 3063 N N . LYS B 1 36 ? -45.655 -52.941 72.586 1.000 71.041 62 LYS B N 1
ATOM 3064 C CA . LYS B 1 36 ? -46.653 -53.884 73.058 1.000 75.569 62 LYS B CA 1
ATOM 3065 C C . LYS B 1 36 ? -46.028 -54.947 73.962 1.000 73.994 62 LYS B C 1
ATOM 3066 O O . LYS B 1 36 ? -46.696 -55.467 74.845 1.000 73.860 62 LYS B O 1
ATOM 3072 N N . ASP B 1 37 ? -44.751 -55.275 73.757 1.000 75.711 63 ASP B N 1
ATOM 3073 C CA . ASP B 1 37 ? -44.103 -56.332 74.520 1.000 77.182 63 ASP B CA 1
ATOM 3074 C C . ASP B 1 37 ? -43.548 -55.777 75.830 1.000 75.640 63 ASP B C 1
ATOM 3075 O O . ASP B 1 37 ? -43.545 -56.465 76.844 1.000 80.371 63 ASP B O 1
ATOM 3080 N N . SER B 1 38 ? -43.035 -54.546 75.804 1.000 70.959 64 SER B N 1
ATOM 3081 C CA . SER B 1 38 ? -42.576 -53.892 77.011 1.000 68.856 64 SER B CA 1
ATOM 3082 C C . SER B 1 38 ? -43.746 -53.044 77.494 1.000 73.477 64 SER B C 1
ATOM 3083 O O . SER B 1 38 ? -44.767 -52.964 76.818 1.000 76.960 64 SER B O 1
ATOM 3086 N N . GLY B 1 39 ? -43.622 -52.424 78.661 1.000 72.914 65 GLY B N 1
ATOM 3087 C CA . GLY B 1 39 ? -44.667 -51.513 79.100 1.000 74.946 65 GLY B CA 1
ATOM 3088 C C . GLY B 1 39 ? -44.589 -50.163 78.383 1.000 72.677 65 GLY B C 1
ATOM 3089 O O . GLY B 1 39 ? -45.485 -49.337 78.548 1.000 74.703 65 GLY B O 1
ATOM 3090 N N . TYR B 1 40 ? -43.504 -49.936 77.627 1.000 67.830 66 TYR B N 1
ATOM 3091 C CA . TYR B 1 40 ? -42.969 -48.591 77.458 1.000 67.001 66 TYR B CA 1
ATOM 3092 C C . TYR B 1 40 ? -43.522 -47.968 76.185 1.000 66.525 66 TYR B C 1
ATOM 3093 O O . TYR B 1 40 ? -43.902 -48.667 75.255 1.000 67.999 66 TYR B O 1
ATOM 3102 N N . THR B 1 41 ? -43.553 -46.634 76.171 1.000 66.924 67 THR B N 1
ATOM 3103 C CA . THR B 1 41 ? -43.846 -45.859 74.975 1.000 68.271 67 THR B CA 1
ATOM 3104 C C . THR B 1 41 ? -42.515 -45.360 74.414 1.000 67.267 67 THR B C 1
ATOM 3105 O O . THR B 1 41 ? -41.604 -45.085 75.188 1.000 67.368 67 THR B O 1
ATOM 3109 N N . VAL B 1 42 ? -42.395 -45.267 73.083 1.000 66.473 68 VAL B N 1
ATOM 3110 C CA . VAL B 1 42 ? -41.160 -44.811 72.459 1.000 65.950 68 VAL B CA 1
ATOM 3111 C C . VAL B 1 42 ? -41.436 -43.504 71.723 1.000 67.206 68 VAL B C 1
ATOM 3112 O O . VAL B 1 42 ? -42.307 -43.464 70.863 1.000 65.265 68 VAL B O 1
ATOM 3116 N N . LYS B 1 43 ? -40.656 -42.460 72.037 1.000 69.501 69 LYS B N 1
ATOM 3117 C CA . LYS B 1 43 ? -40.670 -41.228 71.267 1.000 72.309 69 LYS B CA 1
ATOM 3118 C C . LYS B 1 43 ? -39.561 -41.298 70.214 1.000 69.011 69 LYS B C 1
ATOM 3119 O O . LYS B 1 43 ? -38.379 -41.276 70.552 1.000 64.675 69 LYS B O 1
ATOM 3125 N N . VAL B 1 44 ? -39.968 -41.358 68.939 1.000 68.953 70 VAL B N 1
ATOM 3126 C CA . VAL B 1 44 ? -39.069 -41.623 67.832 1.000 67.220 70 VAL B CA 1
ATOM 3127 C C . VAL B 1 44 ? -38.780 -40.303 67.130 1.000 69.147 70 VAL B C 1
ATOM 3128 O O . VAL B 1 44 ? -39.704 -39.642 66.659 1.000 67.947 70 VAL B O 1
ATOM 3132 N N . VAL B 1 45 ? -37.490 -39.972 67.010 1.000 70.880 71 VAL B N 1
ATOM 3133 C CA . VAL B 1 45 ? -37.056 -38.728 66.397 1.000 74.062 71 VAL B CA 1
ATOM 3134 C C . VAL B 1 45 ? -35.930 -39.015 65.404 1.000 72.706 71 VAL B C 1
ATOM 3135 O O . VAL B 1 45 ? -35.007 -39.752 65.716 1.000 72.366 71 VAL B O 1
ATOM 3139 N N . GLU B 1 46 ? -36.024 -38.440 64.196 1.000 75.249 72 GLU B N 1
ATOM 3140 C CA . GLU B 1 46 ? -34.980 -38.564 63.187 1.000 77.572 72 GLU B CA 1
ATOM 3141 C C . GLU B 1 46 ? -33.828 -37.624 63.547 1.000 80.655 72 GLU B C 1
ATOM 3142 O O . GLU B 1 46 ? -34.061 -36.548 64.091 1.000 87.182 72 GLU B O 1
ATOM 3148 N N . SER B 1 47 ? -32.589 -38.053 63.267 1.000 81.137 73 SER B N 1
ATOM 3149 C CA . SER B 1 47 ? -31.397 -37.338 63.712 1.000 82.149 73 SER B CA 1
ATOM 3150 C C . SER B 1 47 ? -30.146 -37.864 63.008 1.000 83.026 73 SER B C 1
ATOM 3151 O O . SER B 1 47 ? -30.133 -39.011 62.565 1.000 81.311 73 SER B O 1
ATOM 3154 N N . GLU B 1 48 ? -29.079 -37.041 62.992 1.000 85.053 74 GLU B N 1
ATOM 3155 C CA . GLU B 1 48 ? -27.899 -37.273 62.165 1.000 86.229 74 GLU B CA 1
ATOM 3156 C C . GLU B 1 48 ? -26.745 -37.865 62.983 1.000 89.712 74 GLU B C 1
ATOM 3157 O O . GLU B 1 48 ? -26.401 -37.377 64.062 1.000 94.897 74 GLU B O 1
ATOM 3159 N N . ASP B 1 49 ? -26.113 -38.897 62.404 1.000 93.589 75 ASP B N 1
ATOM 3160 C CA . ASP B 1 49 ? -25.234 -39.818 63.112 1.000 87.942 75 ASP B CA 1
ATOM 3161 C C . ASP B 1 49 ? -23.925 -39.124 63.508 1.000 86.467 75 ASP B C 1
ATOM 3162 O O . ASP B 1 49 ? -23.391 -38.382 62.659 1.000 88.529 75 ASP B O 1
ATOM 3167 N N . THR B 1 62 ? -31.124 -35.281 78.596 1.000 84.172 88 THR B N 1
ATOM 3168 C CA . THR B 1 62 ? -32.141 -34.920 77.573 1.000 86.012 88 THR B CA 1
ATOM 3169 C C . THR B 1 62 ? -31.793 -35.546 76.217 1.000 82.978 88 THR B C 1
ATOM 3170 O O . THR B 1 62 ? -32.599 -35.498 75.291 1.000 83.050 88 THR B O 1
ATOM 3174 N N . ALA B 1 63 ? -30.588 -36.115 76.079 1.000 78.824 89 ALA B N 1
ATOM 3175 C CA . ALA B 1 63 ? -30.263 -36.931 74.922 1.000 74.562 89 ALA B CA 1
ATOM 3176 C C . ALA B 1 63 ? -31.198 -38.142 74.852 1.000 73.118 89 ALA B C 1
ATOM 3177 O O . ALA B 1 63 ? -31.920 -38.442 75.807 1.000 72.474 89 ALA B O 1
ATOM 3179 N N . ALA B 1 64 ? -31.177 -38.833 73.708 1.000 68.157 90 ALA B N 1
ATOM 3180 C CA . ALA B 1 64 ? -32.001 -40.019 73.510 1.000 66.889 90 ALA B CA 1
ATOM 3181 C C . ALA B 1 64 ? -31.498 -41.167 74.381 1.000 61.897 90 ALA B C 1
ATOM 3182 O O . ALA B 1 64 ? -30.310 -41.243 74.674 1.000 59.671 90 ALA B O 1
ATOM 3184 N N . ASP B 1 65 ? -32.420 -42.046 74.794 1.000 59.576 91 ASP B N 1
ATOM 3185 C CA . ASP B 1 65 ? -32.059 -43.272 75.495 1.000 57.014 91 ASP B CA 1
ATOM 3186 C C . ASP B 1 65 ? -31.304 -44.215 74.554 1.000 53.933 91 ASP B C 1
ATOM 3187 O O . ASP B 1 65 ? -30.331 -44.847 74.960 1.000 52.157 91 ASP B O 1
ATOM 3192 N N . VAL B 1 66 ? -31.761 -44.282 73.297 1.000 52.774 92 VAL B N 1
ATOM 3193 C CA . VAL B 1 66 ? -31.204 -45.166 72.281 1.000 52.059 92 VAL B CA 1
ATOM 3194 C C . VAL B 1 66 ? -30.990 -44.347 71.009 1.000 53.288 92 VAL B C 1
ATOM 3195 O O . VAL B 1 66 ? -31.856 -43.548 70.654 1.000 54.014 92 VAL B O 1
ATOM 3199 N N . PHE B 1 67 ? -29.854 -44.549 70.325 1.000 51.114 93 PHE B N 1
ATOM 3200 C CA . PHE B 1 67 ? -29.557 -43.778 69.128 1.000 51.044 93 PHE B CA 1
ATOM 3201 C C . PHE B 1 67 ? -28.643 -44.546 68.169 1.000 50.335 93 PHE B C 1
ATOM 3202 O O . PHE B 1 67 ? -27.839 -45.380 68.595 1.000 49.600 93 PHE B O 1
ATOM 3210 N N . SER B 1 68 ? -28.768 -44.231 66.869 1.000 51.633 94 SER B N 1
ATOM 3211 C CA . SER B 1 68 ? -27.898 -44.786 65.841 1.000 51.813 94 SER B CA 1
ATOM 3212 C C . SER B 1 68 ? -26.600 -43.996 65.769 1.000 48.361 94 SER B C 1
ATOM 3213 O O . SER B 1 68 ? -26.577 -42.799 66.009 1.000 48.189 94 SER B O 1
ATOM 3216 N N . LEU B 1 69 ? -25.518 -44.687 65.413 1.000 48.057 95 LEU B N 1
ATOM 3217 C CA . LEU B 1 69 ? -24.240 -44.036 65.175 1.000 47.279 95 LEU B CA 1
ATOM 3218 C C . LEU B 1 69 ? -23.403 -44.901 64.238 1.000 49.596 95 LEU B C 1
ATOM 3219 O O . LEU B 1 69 ? -23.644 -46.109 64.118 1.000 45.221 95 LEU B O 1
ATOM 3224 N N . PRO B 1 70 ? -22.369 -44.313 63.584 1.000 50.977 96 PRO B N 1
ATOM 3225 C CA . PRO B 1 70 ? -21.394 -45.080 62.819 1.000 48.807 96 PRO B CA 1
ATOM 3226 C C . PRO B 1 70 ? -20.334 -45.548 63.808 1.000 45.705 96 PRO B C 1
ATOM 3227 O O . PRO B 1 70 ? -19.963 -44.806 64.700 1.000 44.554 96 PRO B O 1
ATOM 3231 N N . HIS B 1 71 ? -19.866 -46.789 63.655 1.000 43.801 97 HIS B N 1
ATOM 3232 C CA . HIS B 1 71 ? -18.966 -47.375 64.631 1.000 43.083 97 HIS B CA 1
ATOM 3233 C C . HIS B 1 71 ? -17.679 -46.569 64.763 1.000 42.669 97 HIS B C 1
ATOM 3234 O O . HIS B 1 71 ? -17.006 -46.652 65.785 1.000 42.863 97 HIS B O 1
ATOM 3241 N N . ASP B 1 72 ? -17.315 -45.792 63.738 1.000 44.927 98 ASP B N 1
ATOM 3242 C CA . ASP B 1 72 ? -16.053 -45.057 63.764 1.000 47.498 98 ASP B CA 1
ATOM 3243 C C . ASP B 1 72 ? -16.038 -44.014 64.884 1.000 47.446 98 ASP B C 1
ATOM 3244 O O . ASP B 1 72 ? -14.965 -43.559 65.274 1.000 48.004 98 ASP B O 1
ATOM 3249 N N . GLN B 1 73 ? -17.214 -43.658 65.427 1.000 46.041 99 GLN B N 1
ATOM 3250 C CA . GLN B 1 73 ? -17.299 -42.688 66.513 1.000 51.345 99 GLN B CA 1
ATOM 3251 C C . GLN B 1 73 ? -17.453 -43.339 67.892 1.000 49.366 99 GLN B C 1
ATOM 3252 O O . GLN B 1 73 ? -17.467 -42.631 68.894 1.000 49.078 99 GLN B O 1
ATOM 3258 N N . LEU B 1 74 ? -17.555 -44.677 67.941 1.000 47.070 100 LEU B N 1
ATOM 3259 C CA . LEU B 1 74 ? -17.872 -45.398 69.163 1.000 46.832 100 LEU B CA 1
ATOM 3260 C C . LEU B 1 74 ? -16.784 -45.192 70.206 1.000 45.669 100 LEU B C 1
ATOM 3261 O O . LEU B 1 74 ? -17.108 -45.044 71.374 1.000 45.477 100 LEU B O 1
ATOM 3266 N N . GLY B 1 75 ? -15.511 -45.236 69.800 1.000 45.599 101 GLY B N 1
ATOM 3267 C CA . GLY B 1 75 ? -14.404 -45.092 70.734 1.000 46.543 101 GLY B CA 1
ATOM 3268 C C . GLY B 1 75 ? -14.471 -43.765 71.487 1.000 53.298 101 GLY B C 1
ATOM 3269 O O . GLY B 1 75 ? -14.217 -43.713 72.690 1.000 53.808 101 GLY B O 1
ATOM 3270 N N . GLN B 1 76 ? -14.840 -42.690 70.779 1.000 57.977 102 GLN B N 1
ATOM 3271 C CA . GLN B 1 76 ? -14.948 -41.380 71.402 1.000 64.672 102 GLN B CA 1
ATOM 3272 C C . GLN B 1 76 ? -16.087 -41.365 72.424 1.000 62.710 102 GLN B C 1
ATOM 3273 O O . GLN B 1 76 ? -15.918 -40.851 73.526 1.000 61.043 102 GLN B O 1
ATOM 3279 N N . LEU B 1 77 ? -17.238 -41.945 72.059 1.000 59.911 103 LEU B N 1
ATOM 3280 C CA . LEU B 1 77 ? -18.417 -41.928 72.913 1.000 57.983 103 LEU B CA 1
ATOM 3281 C C . LEU B 1 77 ? -18.209 -42.807 74.145 1.000 57.061 103 LEU B C 1
ATOM 3282 O O . LEU B 1 77 ? -18.778 -42.534 75.198 1.000 57.927 103 LEU B O 1
ATOM 3287 N N . VAL B 1 78 ? -17.396 -43.861 74.020 1.000 55.176 104 VAL B N 1
ATOM 3288 C CA . VAL B 1 78 ? -17.083 -44.705 75.162 1.000 54.360 104 VAL B CA 1
ATOM 3289 C C . VAL B 1 78 ? -16.218 -43.899 76.119 1.000 58.378 104 VAL B C 1
ATOM 3290 O O . VAL B 1 78 ? -16.454 -43.885 77.323 1.000 60.816 104 VAL B O 1
ATOM 3294 N N . GLU B 1 79 ? -15.198 -43.244 75.561 1.000 63.655 105 GLU B N 1
ATOM 3295 C CA . GLU B 1 79 ? -14.135 -42.698 76.386 1.000 66.506 105 GLU B CA 1
ATOM 3296 C C . GLU B 1 79 ? -14.588 -41.402 77.063 1.000 65.248 105 GLU B C 1
ATOM 3297 O O . GLU B 1 79 ? -13.975 -40.992 78.037 1.000 62.931 105 GLU B O 1
ATOM 3303 N N . SER B 1 80 ? -15.664 -40.778 76.561 1.000 66.349 106 SER B N 1
ATOM 3304 C CA . SER B 1 80 ? -16.293 -39.648 77.225 1.000 68.270 106 SER B CA 1
ATOM 3305 C C . SER B 1 80 ? -17.350 -40.116 78.225 1.000 69.265 106 SER B C 1
ATOM 3306 O O . SER B 1 80 ? -18.032 -39.289 78.827 1.000 77.695 106 SER B O 1
ATOM 3309 N N . GLY B 1 81 ? -17.491 -41.434 78.414 1.000 66.267 107 GLY B N 1
ATOM 3310 C CA . GLY B 1 81 ? -18.375 -41.976 79.434 1.000 64.054 107 GLY B CA 1
ATOM 3311 C C . GLY B 1 81 ? -19.840 -41.954 79.001 1.000 63.662 107 GLY B C 1
ATOM 3312 O O . GLY B 1 81 ? -20.720 -42.193 79.816 1.000 64.034 107 GLY B O 1
ATOM 3313 N N . THR B 1 82 ? -20.110 -41.713 77.715 1.000 63.909 108 THR B N 1
ATOM 3314 C CA . THR B 1 82 ? -21.477 -41.553 77.244 1.000 65.348 108 THR B CA 1
ATOM 3315 C C . THR B 1 82 ? -22.125 -42.923 77.017 1.000 64.105 108 THR B C 1
ATOM 3316 O O . THR B 1 82 ? -23.338 -43.076 77.192 1.000 61.908 108 THR B O 1
ATOM 3320 N N . ILE B 1 83 ? -21.325 -43.904 76.565 1.000 64.453 109 ILE B N 1
ATOM 3321 C CA . ILE B 1 83 ? -21.837 -45.236 76.282 1.000 59.759 109 ILE B CA 1
ATOM 3322 C C . ILE B 1 83 ? -21.106 -46.238 77.169 1.000 56.045 109 ILE B C 1
ATOM 3323 O O . ILE B 1 83 ? -19.886 -46.265 77.226 1.000 55.483 109 ILE B O 1
ATOM 3328 N N . GLN B 1 84 ? -21.878 -47.087 77.837 1.000 55.780 110 GLN B N 1
ATOM 3329 C CA . GLN B 1 84 ? -21.353 -48.024 78.812 1.000 55.034 110 GLN B CA 1
ATOM 3330 C C . GLN B 1 84 ? -21.474 -49.424 78.209 1.000 49.647 110 GLN B C 1
ATOM 3331 O O . GLN B 1 84 ? -22.293 -49.651 77.315 1.000 44.116 110 GLN B O 1
ATOM 3337 N N . GLU B 1 85 ? -20.651 -50.343 78.721 1.000 47.657 111 GLU B N 1
ATOM 3338 C CA . GLU B 1 85 ? -20.646 -51.730 78.301 1.000 47.217 111 GLU B CA 1
ATOM 3339 C C . GLU B 1 85 ? -22.061 -52.291 78.372 1.000 46.388 111 GLU B C 1
ATOM 3340 O O . GLU B 1 85 ? -22.773 -52.057 79.335 1.000 49.973 111 GLU B O 1
ATOM 3346 N N . VAL B 1 86 ? -22.475 -53.022 77.335 1.000 45.850 112 VAL B N 1
ATOM 3347 C CA . VAL B 1 86 ? -23.804 -53.613 77.338 1.000 45.633 112 VAL B CA 1
ATOM 3348 C C . VAL B 1 86 ? -23.854 -54.722 78.390 1.000 43.551 112 VAL B C 1
ATOM 3349 O O . VAL B 1 86 ? -22.827 -55.310 78.719 1.000 42.522 112 VAL B O 1
ATOM 3353 N N . PRO B 1 87 ? -25.049 -55.068 78.914 1.000 44.166 113 PRO B N 1
ATOM 3354 C CA . PRO B 1 87 ? -25.208 -56.264 79.752 1.000 45.892 113 PRO B CA 1
ATOM 3355 C C . PRO B 1 87 ? -24.744 -57.531 79.031 1.000 44.931 113 PRO B C 1
ATOM 3356 O O . PRO B 1 87 ? -24.863 -57.626 77.809 1.000 44.600 113 PRO B O 1
ATOM 3360 N N . GLU B 1 88 ? -24.255 -58.504 79.804 1.000 44.719 114 GLU B N 1
ATOM 3361 C CA . GLU B 1 88 ? -23.733 -59.762 79.288 1.000 47.306 114 GLU B CA 1
ATOM 3362 C C . GLU B 1 88 ? -24.752 -60.510 78.418 1.000 46.329 114 GLU B C 1
ATOM 3363 O O . GLU B 1 88 ? -24.369 -61.138 77.430 1.000 46.882 114 GLU B O 1
ATOM 3369 N N . LYS B 1 89 ? -26.042 -60.444 78.781 1.000 46.937 115 LYS B N 1
ATOM 3370 C CA . LYS B 1 89 ? -27.124 -61.027 77.999 1.000 48.498 115 LYS B CA 1
ATOM 3371 C C . LYS B 1 89 ? -27.002 -60.614 76.529 1.000 46.143 115 LYS B C 1
ATOM 3372 O O . LYS B 1 89 ? -27.034 -61.462 75.637 1.000 42.680 115 LYS B O 1
ATOM 3378 N N . TYR B 1 90 ? -26.865 -59.300 76.295 1.000 44.076 116 TYR B N 1
ATOM 3379 C CA . TYR B 1 90 ? -26.835 -58.738 74.949 1.000 40.913 116 TYR B CA 1
ATOM 3380 C C . TYR B 1 90 ? -25.471 -58.982 74.306 1.000 39.693 116 TYR B C 1
ATOM 3381 O O . TYR B 1 90 ? -25.376 -59.226 73.109 1.000 38.508 116 TYR B O 1
ATOM 3390 N N . ASN B 1 91 ? -24.402 -58.939 75.093 1.000 40.249 117 ASN B N 1
ATOM 3391 C CA . ASN B 1 91 ? -23.100 -59.307 74.569 1.000 41.186 117 ASN B CA 1
ATOM 3392 C C . ASN B 1 91 ? -23.182 -60.667 73.870 1.000 42.460 117 ASN B C 1
ATOM 3393 O O . ASN B 1 91 ? -22.726 -60.813 72.742 1.000 41.402 117 ASN B O 1
ATOM 3398 N N . LYS B 1 92 ? -23.800 -61.658 74.513 1.000 45.916 118 LYS B N 1
ATOM 3399 C CA . LYS B 1 92 ? -23.847 -62.992 73.942 1.000 50.243 118 LYS B CA 1
ATOM 3400 C C . LYS B 1 92 ? -24.686 -62.997 72.664 1.000 49.207 118 LYS B C 1
ATOM 3401 O O . LYS B 1 92 ? -24.298 -63.636 71.695 1.000 45.572 118 LYS B O 1
ATOM 3407 N N . GLU B 1 93 ? -25.813 -62.275 72.648 1.000 48.894 119 GLU B N 1
ATOM 3408 C CA . GLU B 1 93 ? -26.735 -62.291 71.521 1.000 49.192 119 GLU B CA 1
ATOM 3409 C C . GLU B 1 93 ? -26.080 -61.609 70.315 1.000 44.312 119 GLU B C 1
ATOM 3410 O O . GLU B 1 93 ? -26.178 -62.096 69.184 1.000 41.568 119 GLU B O 1
ATOM 3416 N N . ILE B 1 94 ? -25.380 -60.496 70.563 1.000 40.252 120 ILE B N 1
ATOM 3417 C CA . ILE B 1 94 ? -24.721 -59.745 69.506 1.000 38.541 120 ILE B CA 1
ATOM 3418 C C . ILE B 1 94 ? -23.622 -60.600 68.884 1.000 36.896 120 ILE B C 1
ATOM 3419 O O . ILE B 1 94 ? -23.531 -60.697 67.663 1.000 36.567 120 ILE B O 1
ATOM 3424 N N . ALA B 1 95 ? -22.787 -61.226 69.715 1.000 37.298 121 ALA B N 1
ATOM 3425 C CA . ALA B 1 95 ? -21.689 -62.036 69.196 1.000 36.034 121 ALA B CA 1
ATOM 3426 C C . ALA B 1 95 ? -22.236 -63.228 68.408 1.000 37.406 121 ALA B C 1
ATOM 3427 O O . ALA B 1 95 ? -21.730 -63.554 67.348 1.000 39.053 121 ALA B O 1
ATOM 3429 N N . ALA B 1 96 ? -23.295 -63.867 68.909 1.000 38.685 122 ALA B N 1
ATOM 3430 C CA . ALA B 1 96 ? -23.880 -65.010 68.226 1.000 40.542 122 ALA B CA 1
ATOM 3431 C C . ALA B 1 96 ? -24.502 -64.626 66.881 1.000 40.040 122 ALA B C 1
ATOM 3432 O O . ALA B 1 96 ? -24.412 -65.395 65.934 1.000 39.729 122 ALA B O 1
ATOM 3434 N N . THR B 1 97 ? -25.163 -63.463 66.785 1.000 41.683 123 THR B N 1
ATOM 3435 C CA . THR B 1 97 ? -25.999 -63.181 65.621 1.000 39.358 123 THR B CA 1
ATOM 3436 C C . THR B 1 97 ? -25.240 -62.346 64.590 1.000 38.436 123 THR B C 1
ATOM 3437 O O . THR B 1 97 ? -25.563 -62.436 63.410 1.000 37.852 123 THR B O 1
ATOM 3441 N N . SER B 1 98 ? -24.252 -61.546 65.022 1.000 37.789 124 SER B N 1
ATOM 3442 C CA . SER B 1 98 ? -23.541 -60.637 64.130 1.000 38.190 124 SER B CA 1
ATOM 3443 C C . SER B 1 98 ? -22.338 -61.316 63.471 1.000 36.018 124 SER B C 1
ATOM 3444 O O . SER B 1 98 ? -21.811 -62.299 63.966 1.000 33.905 124 SER B O 1
ATOM 3447 N N . THR B 1 99 ? -21.904 -60.777 62.332 1.000 35.092 125 THR B N 1
ATOM 3448 C CA . THR B 1 99 ? -20.635 -61.196 61.754 1.000 37.342 125 THR B CA 1
ATOM 3449 C C . THR B 1 99 ? -19.523 -60.813 62.727 1.000 35.352 125 THR B C 1
ATOM 3450 O O . THR B 1 99 ? -19.707 -59.942 63.568 1.000 34.136 125 THR B O 1
ATOM 3454 N N . ASP B 1 100 ? -18.371 -61.468 62.575 1.000 35.446 126 ASP B N 1
ATOM 3455 C CA . ASP B 1 100 ? -17.178 -61.164 63.345 1.000 36.593 126 ASP B CA 1
ATOM 3456 C C . ASP B 1 100 ? -16.752 -59.713 63.106 1.000 35.379 126 ASP B C 1
ATOM 3457 O O . ASP B 1 100 ? -16.335 -59.030 64.040 1.000 35.810 126 ASP B O 1
ATOM 3462 N N . GLN B 1 101 ? -16.820 -59.261 61.846 1.000 32.875 127 GLN B N 1
ATOM 3463 C CA . GLN B 1 101 ? -16.390 -57.915 61.490 1.000 35.354 127 GLN B CA 1
ATOM 3464 C C . GLN B 1 101 ? -17.311 -56.891 62.151 1.000 34.906 127 GLN B C 1
ATOM 3465 O O . GLN B 1 101 ? -16.827 -55.880 62.651 1.000 35.024 127 GLN B O 1
ATOM 3471 N N . ALA B 1 102 ? -18.624 -57.162 62.148 1.000 33.793 128 ALA B N 1
ATOM 3472 C CA . ALA B 1 102 ? -19.604 -56.266 62.744 1.000 36.411 128 ALA B CA 1
ATOM 3473 C C . ALA B 1 102 ? -19.353 -56.141 64.246 1.000 40.232 128 ALA B C 1
ATOM 3474 O O . ALA B 1 102 ? -19.420 -55.037 64.799 1.000 38.685 128 ALA B O 1
ATOM 3476 N N . LEU B 1 103 ? -19.032 -57.278 64.886 1.000 40.624 129 LEU B N 1
ATOM 3477 C CA . LEU B 1 103 ? -18.754 -57.305 66.315 1.000 40.053 129 LEU B CA 1
ATOM 3478 C C . LEU B 1 103 ? -17.549 -56.419 66.626 1.000 38.100 129 LEU B C 1
ATOM 3479 O O . LEU B 1 103 ? -17.588 -55.655 67.593 1.000 40.370 129 LEU B O 1
ATOM 3484 N N . ILE B 1 104 ? -16.487 -56.523 65.820 1.000 34.501 130 ILE B N 1
ATOM 3485 C CA . ILE B 1 104 ? -15.314 -55.687 66.019 1.000 35.771 130 ILE B CA 1
ATOM 3486 C C . ILE B 1 104 ? -15.741 -54.214 65.951 1.000 37.841 130 ILE B C 1
ATOM 3487 O O . ILE B 1 104 ? -15.217 -53.383 66.686 1.000 37.302 130 ILE B O 1
ATOM 3492 N N . GLY B 1 105 ? -16.719 -53.910 65.084 1.000 35.759 131 GLY B N 1
ATOM 3493 C CA . GLY B 1 105 ? -17.270 -52.568 64.987 1.000 39.906 131 GLY B CA 1
ATOM 3494 C C . GLY B 1 105 ? -17.901 -52.119 66.303 1.000 40.116 131 GLY B C 1
ATOM 3495 O O . GLY B 1 105 ? -17.757 -50.967 66.697 1.000 40.853 131 GLY B O 1
ATOM 3496 N N . ALA B 1 106 ? -18.567 -53.055 66.989 1.000 40.276 132 ALA B N 1
ATOM 3497 C CA . ALA B 1 106 ? -19.330 -52.749 68.190 1.000 38.428 132 ALA B CA 1
ATOM 3498 C C . ALA B 1 106 ? -18.465 -52.824 69.445 1.000 39.125 132 ALA B C 1
ATOM 3499 O O . ALA B 1 106 ? -18.957 -52.571 70.542 1.000 42.589 132 ALA B O 1
ATOM 3501 N N . GLN B 1 107 ? -17.194 -53.187 69.298 1.000 37.932 133 GLN B N 1
ATOM 3502 C CA . GLN B 1 107 ? -16.324 -53.378 70.440 1.000 40.301 133 GLN B CA 1
ATOM 3503 C C . GLN B 1 107 ? -15.239 -52.309 70.479 1.000 41.704 133 GLN B C 1
ATOM 3504 O O . GLN B 1 107 ? -14.842 -51.767 69.457 1.000 41.340 133 GLN B O 1
ATOM 3510 N N . TYR B 1 108 ? -14.773 -52.044 71.698 1.000 43.071 134 TYR B N 1
ATOM 3511 C CA . TYR B 1 108 ? -13.668 -51.140 71.961 1.000 45.927 134 TYR B CA 1
ATOM 3512 C C . TYR B 1 108 ? -12.872 -51.691 73.143 1.000 43.849 134 TYR B C 1
ATOM 3513 O O . TYR B 1 108 ? -13.419 -51.924 74.214 1.000 42.136 134 TYR B O 1
ATOM 3522 N N . LYS B 1 109 ? -11.584 -51.925 72.909 1.000 46.299 135 LYS B N 1
ATOM 3523 C CA . LYS B 1 109 ? -10.690 -52.527 73.881 1.000 49.956 135 LYS B CA 1
ATOM 3524 C C . LYS B 1 109 ? -11.325 -53.767 74.509 1.000 49.792 135 LYS B C 1
ATOM 3525 O O . LYS B 1 109 ? -11.274 -53.932 75.721 1.000 52.153 135 LYS B O 1
ATOM 3531 N N . GLY B 1 110 ? -11.928 -54.630 73.680 1.000 48.192 136 GLY B N 1
ATOM 3532 C CA . GLY B 1 110 ? -12.331 -55.964 74.094 1.000 46.380 136 GLY B CA 1
ATOM 3533 C C . GLY B 1 110 ? -13.737 -56.020 74.690 1.000 46.912 136 GLY B C 1
ATOM 3534 O O . GLY B 1 110 ? -14.201 -57.107 74.998 1.000 49.490 136 GLY B O 1
ATOM 3535 N N . LYS B 1 111 ? -14.420 -54.875 74.835 1.000 45.105 137 LYS B N 1
ATOM 3536 C CA . LYS B 1 111 ? -15.753 -54.844 75.415 1.000 45.091 137 LYS B CA 1
ATOM 3537 C C . LYS B 1 111 ? -16.786 -54.387 74.390 1.000 44.819 137 LYS B C 1
ATOM 3538 O O . LYS B 1 111 ? -16.484 -53.560 73.538 1.000 44.899 137 LYS B O 1
ATOM 3544 N N . THR B 1 112 ? -18.014 -54.903 74.510 1.000 42.347 138 THR B N 1
ATOM 3545 C CA . THR B 1 112 ? -19.091 -54.625 73.571 1.000 40.078 138 THR B CA 1
ATOM 3546 C C . THR B 1 112 ? -19.934 -53.471 74.107 1.000 39.404 138 THR B C 1
ATOM 3547 O O . THR B 1 112 ? -20.440 -53.573 75.211 1.000 39.407 138 THR B O 1
ATOM 3551 N N . TYR B 1 113 ? -20.118 -52.418 73.299 1.000 37.431 139 TYR B N 1
ATOM 3552 C CA . TYR B 1 113 ? -20.802 -51.205 73.704 1.000 39.041 139 TYR B CA 1
ATOM 3553 C C . TYR B 1 113 ? -22.023 -50.881 72.845 1.000 39.383 139 TYR B C 1
ATOM 3554 O O . TYR B 1 113 ? -22.702 -49.897 73.119 1.000 41.050 139 TYR B O 1
ATOM 3563 N N . ALA B 1 114 ? -22.295 -51.667 71.802 1.000 38.105 140 ALA B N 1
ATOM 3564 C CA . ALA B 1 114 ? -23.342 -51.309 70.863 1.000 40.505 140 ALA B CA 1
ATOM 3565 C C . ALA B 1 114 ? -23.843 -52.530 70.096 1.000 38.409 140 ALA B C 1
ATOM 3566 O O . ALA B 1 114 ? -23.236 -53.596 70.156 1.000 37.391 140 ALA B O 1
ATOM 3568 N N . PHE B 1 115 ? -24.958 -52.319 69.384 1.000 37.129 141 PHE B N 1
ATOM 3569 C CA . PHE B 1 115 ? -25.685 -53.345 68.659 1.000 38.037 141 PHE B CA 1
ATOM 3570 C C . PHE B 1 115 ? -25.562 -53.096 67.157 1.000 38.855 141 PHE B C 1
ATOM 3571 O O . PHE B 1 115 ? -26.148 -52.141 66.647 1.000 37.778 141 PHE B O 1
ATOM 3579 N N . PRO B 1 116 ? -24.807 -53.924 66.395 1.000 39.323 142 PRO B N 1
ATOM 3580 C CA . PRO B 1 116 ? -24.714 -53.741 64.946 1.000 38.369 142 PRO B CA 1
ATOM 3581 C C . PRO B 1 116 ? -26.074 -53.931 64.293 1.000 38.989 142 PRO B C 1
ATOM 3582 O O . PRO B 1 116 ? -26.817 -54.846 64.678 1.000 39.092 142 PRO B O 1
ATOM 3586 N N . PHE B 1 117 ? -26.375 -53.088 63.290 1.000 38.475 143 PHE B N 1
ATOM 3587 C CA . PHE B 1 117 ? -27.565 -53.309 62.485 1.000 39.090 143 PHE B CA 1
ATOM 3588 C C . PHE B 1 117 ? -27.252 -53.311 60.993 1.000 38.813 143 PHE B C 1
ATOM 3589 O O . PHE B 1 117 ? -28.101 -53.728 60.212 1.000 38.517 143 PHE B O 1
ATOM 3597 N N . GLY B 1 118 ? -26.055 -52.875 60.593 1.000 37.451 144 GLY B N 1
ATOM 3598 C CA . GLY B 1 118 ? -25.781 -52.712 59.176 1.000 37.623 144 GLY B CA 1
ATOM 3599 C C . GLY B 1 118 ? -24.291 -52.611 58.879 1.000 36.785 144 GLY B C 1
ATOM 3600 O O . GLY B 1 118 ? -23.492 -52.352 59.780 1.000 35.001 144 GLY B O 1
ATOM 3601 N N . ILE B 1 119 ? -23.937 -52.857 57.609 1.000 37.853 145 ILE B N 1
ATOM 3602 C CA . ILE B 1 119 ? -22.555 -52.785 57.167 1.000 37.403 145 ILE B CA 1
ATOM 3603 C C . ILE B 1 119 ? -22.492 -52.061 55.830 1.000 38.671 145 ILE B C 1
ATOM 3604 O O . ILE B 1 119 ? -23.449 -52.073 55.049 1.000 38.005 145 ILE B O 1
ATOM 3609 N N . GLU B 1 120 ? -21.325 -51.469 55.562 1.000 38.787 146 GLU B N 1
ATOM 3610 C CA . GLU B 1 120 ? -21.090 -50.878 54.262 1.000 41.080 146 GLU B CA 1
ATOM 3611 C C . GLU B 1 120 ? -19.608 -50.934 53.913 1.000 39.200 146 GLU B C 1
ATOM 3612 O O . GLU B 1 120 ? -18.732 -50.730 54.755 1.000 36.553 146 GLU B O 1
ATOM 3618 N N . SER B 1 121 ? -19.374 -51.218 52.633 1.000 36.082 147 SER B N 1
ATOM 3619 C CA . SER B 1 121 ? -18.054 -51.424 52.058 1.000 37.017 147 SER B CA 1
ATOM 3620 C C . SER B 1 121 ? -18.097 -50.929 50.625 1.000 36.355 147 SER B C 1
ATOM 3621 O O . SER B 1 121 ? -19.141 -51.035 49.983 1.000 36.588 147 SER B O 1
ATOM 3624 N N . GLN B 1 122 ? -16.959 -50.443 50.124 1.000 37.985 148 GLN B N 1
ATOM 3625 C CA . GLN B 1 122 ? -16.834 -50.197 48.697 1.000 37.281 148 GLN B CA 1
ATOM 3626 C C . GLN B 1 122 ? -16.800 -51.543 47.982 1.000 36.348 148 GLN B C 1
ATOM 3627 O O . GLN B 1 122 ? -16.472 -52.574 48.592 1.000 35.187 148 GLN B O 1
ATOM 3633 N N . VAL B 1 123 ? -17.162 -51.483 46.693 1.000 34.313 149 VAL B N 1
ATOM 3634 C CA . VAL B 1 123 ? -17.165 -52.626 45.794 1.000 32.446 149 VAL B CA 1
ATOM 3635 C C . VAL B 1 123 ? -16.515 -52.200 44.477 1.000 33.225 149 VAL B C 1
ATOM 3636 O O . VAL B 1 123 ? -16.177 -51.026 44.304 1.000 33.907 149 VAL B O 1
ATOM 3640 N N . LEU B 1 124 ? -16.368 -53.157 43.547 1.000 32.094 150 LEU B N 1
ATOM 3641 C CA . LEU B 1 124 ? -15.939 -52.872 42.186 1.000 30.843 150 LEU B CA 1
ATOM 3642 C C . LEU B 1 124 ? -17.172 -52.742 41.294 1.000 31.742 150 LEU B C 1
ATOM 3643 O O . LEU B 1 124 ? -17.952 -53.684 41.159 1.000 30.283 150 LEU B O 1
ATOM 3648 N N . PHE B 1 125 ? -17.348 -51.557 40.694 1.000 32.387 151 PHE B N 1
ATOM 3649 C CA . PHE B 1 125 ? -18.348 -51.372 39.655 1.000 33.901 151 PHE B CA 1
ATOM 3650 C C . PHE B 1 125 ? -17.675 -51.521 38.290 1.000 32.563 151 PHE B C 1
ATOM 3651 O O . PHE B 1 125 ? -16.592 -50.993 38.078 1.000 31.631 151 PHE B O 1
ATOM 3659 N N . TYR B 1 126 ? -18.323 -52.222 37.349 1.000 33.595 152 TYR B N 1
ATOM 3660 C CA . TYR B 1 126 ? -17.770 -52.303 36.007 1.000 33.488 152 TYR B CA 1
ATOM 3661 C C . TYR B 1 126 ? -18.874 -52.272 34.970 1.000 32.055 152 TYR B C 1
ATOM 3662 O O . TYR B 1 126 ? -20.029 -52.517 35.294 1.000 33.278 152 TYR B O 1
ATOM 3671 N N . ASN B 1 127 ? -18.462 -51.932 33.744 1.000 31.007 153 ASN B N 1
ATOM 3672 C CA . ASN B 1 127 ? -19.291 -51.959 32.556 1.000 33.304 153 ASN B CA 1
ATOM 3673 C C . ASN B 1 127 ? -19.185 -53.325 31.864 1.000 35.117 153 ASN B C 1
ATOM 3674 O O . ASN B 1 127 ? -18.134 -53.688 31.331 1.000 33.049 153 ASN B O 1
ATOM 3679 N N . LYS B 1 128 ? -20.304 -54.052 31.844 1.000 36.154 154 LYS B N 1
ATOM 3680 C CA . LYS B 1 128 ? -20.374 -55.392 31.292 1.000 38.498 154 LYS B CA 1
ATOM 3681 C C . LYS B 1 128 ? -20.212 -55.400 29.776 1.000 37.495 154 LYS B C 1
ATOM 3682 O O . LYS B 1 128 ? -19.933 -56.451 29.211 1.000 40.392 154 LYS B O 1
ATOM 3688 N N . SER B 1 129 ? -20.381 -54.249 29.116 1.000 35.790 155 SER B N 1
ATOM 3689 C CA . SER B 1 129 ? -20.117 -54.165 27.691 1.000 35.600 155 SER B CA 1
ATOM 3690 C C . SER B 1 129 ? -18.617 -53.989 27.418 1.000 33.054 155 SER B C 1
ATOM 3691 O O . SER B 1 129 ? -18.220 -54.040 26.268 1.000 33.631 155 SER B O 1
ATOM 3694 N N . LYS B 1 130 ? -17.799 -53.784 28.459 1.000 31.820 156 LYS B N 1
ATOM 3695 C CA . LYS B 1 130 ? -16.371 -53.542 28.307 1.000 33.813 156 LYS B CA 1
ATOM 3696 C C . LYS B 1 130 ? -15.517 -54.629 28.973 1.000 31.658 156 LYS B C 1
ATOM 3697 O O . LYS B 1 130 ? -14.365 -54.801 28.569 1.000 31.520 156 LYS B O 1
ATOM 3703 N N . LEU B 1 131 ? -16.072 -55.281 30.014 1.000 30.424 157 LEU B N 1
ATOM 3704 C CA . LEU B 1 131 ? -15.413 -56.298 30.819 1.000 29.913 157 LEU B CA 1
ATOM 3705 C C . LEU B 1 131 ? -16.375 -57.450 31.113 1.000 32.339 157 LEU B C 1
ATOM 3706 O O . LEU B 1 131 ? -17.503 -57.215 31.533 1.000 35.000 157 LEU B O 1
ATOM 3711 N N . ALA B 1 132 ? -15.894 -58.680 30.914 1.000 30.767 158 ALA B N 1
ATOM 3712 C CA . ALA B 1 132 ? -16.535 -59.893 31.391 1.000 32.623 158 ALA B CA 1
ATOM 3713 C C . ALA B 1 132 ? -16.233 -60.126 32.873 1.000 31.708 158 ALA B C 1
ATOM 3714 O O . ALA B 1 132 ? -15.169 -59.777 33.385 1.000 30.031 158 ALA B O 1
ATOM 3716 N N . ALA B 1 133 ? -17.185 -60.777 33.533 1.000 31.969 159 ALA B N 1
ATOM 3717 C CA . ALA B 1 133 ? -17.090 -61.171 34.928 1.000 34.227 159 ALA B CA 1
ATOM 3718 C C . ALA B 1 133 ? -15.766 -61.876 35.219 1.000 32.109 159 ALA B C 1
ATOM 3719 O O . ALA B 1 133 ? -15.123 -61.625 36.241 1.000 33.750 159 ALA B O 1
ATOM 3721 N N . GLU B 1 134 ? -15.361 -62.767 34.323 1.000 33.054 160 GLU B N 1
ATOM 3722 C CA . GLU B 1 134 ? -14.166 -63.551 34.582 1.000 36.613 160 GLU B CA 1
ATOM 3723 C C . GLU B 1 134 ? -12.939 -62.657 34.579 1.000 32.188 160 GLU B C 1
ATOM 3724 O O . GLU B 1 134 ? -11.915 -63.083 35.082 1.000 30.937 160 GLU B O 1
ATOM 3730 N N . ASP B 1 135 ? -13.032 -61.434 34.041 1.000 31.528 161 ASP B N 1
ATOM 3731 C CA . ASP B 1 135 ? -11.849 -60.612 33.879 1.000 28.510 161 ASP B CA 1
ATOM 3732 C C . ASP B 1 135 ? -11.722 -59.545 34.958 1.000 29.186 161 ASP B C 1
ATOM 3733 O O . ASP B 1 135 ? -10.812 -58.712 34.864 1.000 29.329 161 ASP B O 1
ATOM 3738 N N . VAL B 1 136 ? -12.580 -59.583 35.996 1.000 29.522 162 VAL B N 1
ATOM 3739 C CA . VAL B 1 136 ? -12.573 -58.500 36.979 1.000 29.345 162 VAL B CA 1
ATOM 3740 C C . VAL B 1 136 ? -12.090 -58.988 38.339 1.000 27.666 162 VAL B C 1
ATOM 3741 O O . VAL B 1 136 ? -12.205 -58.236 39.293 1.000 27.474 162 VAL B O 1
ATOM 3745 N N . THR B 1 137 ? -11.520 -60.209 38.403 1.000 27.483 163 THR B N 1
ATOM 3746 C CA . THR B 1 137 ? -10.990 -60.776 39.637 1.000 28.453 163 THR B CA 1
ATOM 3747 C C . THR B 1 137 ? -9.541 -60.343 39.848 1.000 28.618 163 THR B C 1
ATOM 3748 O O . THR B 1 137 ? -9.000 -60.575 40.924 1.000 28.597 163 THR B O 1
ATOM 3752 N N . SER B 1 138 ? -8.903 -59.754 38.827 1.000 29.099 164 SER B N 1
ATOM 3753 C CA . SER B 1 138 ? -7.510 -59.344 38.929 1.000 29.051 164 SER B CA 1
ATOM 3754 C C . SER B 1 138 ? -7.318 -57.922 38.401 1.000 28.061 164 SER B C 1
ATOM 3755 O O . SER B 1 138 ? -7.746 -57.603 37.291 1.000 27.774 164 SER B O 1
ATOM 3758 N N . TYR B 1 139 ? -6.629 -57.084 39.177 1.000 28.088 165 TYR B N 1
ATOM 3759 C CA . TYR B 1 139 ? -6.362 -55.709 38.770 1.000 30.827 165 TYR B CA 1
ATOM 3760 C C . TYR B 1 139 ? -5.493 -55.700 37.508 1.000 28.765 165 TYR B C 1
ATOM 3761 O O . TYR B 1 139 ? -5.710 -54.888 36.615 1.000 26.927 165 TYR B O 1
ATOM 3770 N N . ASP B 1 140 ? -4.502 -56.598 37.446 1.000 27.730 166 ASP B N 1
ATOM 3771 C CA . ASP B 1 140 ? -3.628 -56.700 36.290 1.000 28.667 166 ASP B CA 1
ATOM 3772 C C . ASP B 1 140 ? -4.430 -57.084 35.041 1.000 27.959 166 ASP B C 1
ATOM 3773 O O . ASP B 1 140 ? -4.169 -56.545 33.972 1.000 29.333 166 ASP B O 1
ATOM 3778 N N . THR B 1 141 ? -5.396 -58.004 35.167 1.000 25.042 167 THR B N 1
ATOM 3779 C CA . THR B 1 141 ? -6.244 -58.368 34.047 1.000 24.876 167 THR B CA 1
ATOM 3780 C C . THR B 1 141 ? -7.111 -57.174 33.669 1.000 25.114 167 THR B C 1
ATOM 3781 O O . THR B 1 141 ? -7.246 -56.859 32.490 1.000 25.731 167 THR B O 1
ATOM 3785 N N . ILE B 1 142 ? -7.724 -56.524 34.657 1.000 25.164 168 ILE B N 1
ATOM 3786 C CA . ILE B 1 142 ? -8.605 -55.398 34.361 1.000 26.009 168 ILE B CA 1
ATOM 3787 C C . ILE B 1 142 ? -7.860 -54.361 33.524 1.000 26.209 168 ILE B C 1
ATOM 3788 O O . ILE B 1 142 ? -8.389 -53.918 32.512 1.000 26.378 168 ILE B O 1
ATOM 3793 N N . THR B 1 143 ? -6.630 -53.990 33.920 1.000 26.512 169 THR B N 1
ATOM 3794 C CA . THR B 1 143 ? -5.914 -52.912 33.246 1.000 26.633 169 THR B CA 1
ATOM 3795 C C . THR B 1 143 ? -5.160 -53.406 32.003 1.000 26.667 169 THR B C 1
ATOM 3796 O O . THR B 1 143 ? -4.724 -52.579 31.205 1.000 23.749 169 THR B O 1
ATOM 3800 N N . THR B 1 144 ? -5.040 -54.730 31.806 1.000 25.561 170 THR B N 1
ATOM 3801 C CA . THR B 1 144 ? -4.544 -55.284 30.544 1.000 27.267 170 THR B CA 1
ATOM 3802 C C . THR B 1 144 ? -5.670 -55.255 29.512 1.000 28.017 170 THR B C 1
ATOM 3803 O O . THR B 1 144 ? -5.458 -54.845 28.382 1.000 30.592 170 THR B O 1
ATOM 3807 N N . LYS B 1 145 ? -6.873 -55.693 29.892 1.000 28.247 171 LYS B N 1
ATOM 3808 C CA . LYS B 1 145 ? -7.959 -55.833 28.928 1.000 29.514 171 LYS B CA 1
ATOM 3809 C C . LYS B 1 145 ? -8.834 -54.587 28.808 1.000 30.378 171 LYS B C 1
ATOM 3810 O O . LYS B 1 145 ? -9.437 -54.369 27.766 1.000 35.388 171 LYS B O 1
ATOM 3816 N N . ALA B 1 146 ? -8.920 -53.765 29.856 1.000 30.635 172 ALA B N 1
ATOM 3817 C CA . ALA B 1 146 ? -9.852 -52.645 29.825 1.000 31.476 172 ALA B CA 1
ATOM 3818 C C . ALA B 1 146 ? -9.245 -51.488 30.604 1.000 30.102 172 ALA B C 1
ATOM 3819 O O . ALA B 1 146 ? -8.028 -51.275 30.525 1.000 28.733 172 ALA B O 1
ATOM 3821 N N . THR B 1 147 ? -10.087 -50.725 31.310 1.000 30.676 173 THR B N 1
ATOM 3822 C CA . THR B 1 147 ? -9.564 -49.643 32.123 1.000 30.772 173 THR B CA 1
ATOM 3823 C C . THR B 1 147 ? -10.134 -49.705 33.530 1.000 30.535 173 THR B C 1
ATOM 3824 O O . THR B 1 147 ? -11.241 -50.188 33.749 1.000 32.128 173 THR B O 1
ATOM 3828 N N . PHE B 1 148 ? -9.308 -49.219 34.458 1.000 29.494 174 PHE B N 1
ATOM 3829 C CA . PHE B 1 148 ? -9.684 -48.945 35.827 1.000 29.609 174 PHE B CA 1
ATOM 3830 C C . PHE B 1 148 ? -9.428 -47.464 36.091 1.000 30.470 174 PHE B C 1
ATOM 3831 O O . PHE B 1 148 ? -8.352 -46.962 35.773 1.000 29.947 174 PHE B O 1
ATOM 3839 N N . GLY B 1 149 ? -10.430 -46.770 36.636 1.000 29.997 175 GLY B N 1
ATOM 3840 C CA . GLY B 1 149 ? -10.277 -45.372 37.001 1.000 31.517 175 GLY B CA 1
ATOM 3841 C C . GLY B 1 149 ? -10.229 -45.187 38.518 1.000 32.505 175 GLY B C 1
ATOM 3842 O O . GLY B 1 149 ? -10.991 -45.833 39.255 1.000 32.002 175 GLY B O 1
ATOM 3843 N N . GLY B 1 150 ? -9.331 -44.281 38.959 1.000 33.697 176 GLY B N 1
ATOM 3844 C CA . GLY B 1 150 ? -9.214 -43.870 40.352 1.000 33.069 176 GLY B CA 1
ATOM 3845 C C . GLY B 1 150 ? -8.807 -42.397 40.482 1.000 35.723 176 GLY B C 1
ATOM 3846 O O . GLY B 1 150 ? -8.285 -41.799 39.528 1.000 33.740 176 GLY B O 1
ATOM 3847 N N . THR B 1 151 ? -9.075 -41.820 41.665 1.000 33.384 177 THR B N 1
ATOM 3848 C CA . THR B 1 151 ? -8.674 -40.461 41.983 1.000 36.919 177 THR B CA 1
ATOM 3849 C C . THR B 1 151 ? -7.333 -40.510 42.709 1.000 37.900 177 THR B C 1
ATOM 3850 O O . THR B 1 151 ? -7.301 -40.458 43.933 1.000 40.638 177 THR B O 1
ATOM 3854 N N . PHE B 1 152 ? -6.245 -40.606 41.935 1.000 35.664 178 PHE B N 1
ATOM 3855 C CA . PHE B 1 152 ? -4.908 -40.762 42.478 1.000 35.051 178 PHE B CA 1
ATOM 3856 C C . PHE B 1 152 ? -4.157 -39.431 42.530 1.000 38.863 178 PHE B C 1
ATOM 3857 O O . PHE B 1 152 ? -3.225 -39.278 43.312 1.000 38.967 178 PHE B O 1
ATOM 3865 N N . LYS B 1 153 ? -4.528 -38.477 41.673 1.000 40.525 179 LYS B N 1
ATOM 3866 C CA . LYS B 1 153 ? -3.869 -37.178 41.655 1.000 47.428 179 LYS B CA 1
ATOM 3867 C C . LYS B 1 153 ? -4.138 -36.469 42.979 1.000 42.064 179 LYS B C 1
ATOM 3868 O O . LYS B 1 153 ? -3.241 -35.892 43.576 1.000 38.729 179 LYS B O 1
ATOM 3874 N N . GLN B 1 154 ? -5.398 -36.525 43.416 1.000 44.651 180 GLN B N 1
ATOM 3875 C CA . GLN B 1 154 ? -5.808 -36.054 44.725 1.000 46.210 180 GLN B CA 1
ATOM 3876 C C . GLN B 1 154 ? -6.330 -37.260 45.500 1.000 42.589 180 GLN B C 1
ATOM 3877 O O . GLN B 1 154 ? -7.525 -37.557 45.474 1.000 39.119 180 GLN B O 1
ATOM 3883 N N . ALA B 1 155 ? -5.403 -37.959 46.155 1.000 39.785 181 ALA B N 1
ATOM 3884 C CA . ALA B 1 155 ? -5.657 -39.301 46.645 1.000 38.173 181 ALA B CA 1
ATOM 3885 C C . ALA B 1 155 ? -6.772 -39.282 47.684 1.000 39.647 181 ALA B C 1
ATOM 3886 O O . ALA B 1 155 ? -6.848 -38.385 48.505 1.000 39.831 181 ALA B O 1
ATOM 3888 N N . ASN B 1 156 ? -7.653 -40.271 47.573 1.000 39.730 182 ASN B N 1
ATOM 3889 C CA . ASN B 1 156 ? -8.690 -40.559 48.538 1.000 40.647 182 ASN B CA 1
ATOM 3890 C C . ASN B 1 156 ? -8.199 -41.712 49.420 1.000 40.841 182 ASN B C 1
ATOM 3891 O O . ASN B 1 156 ? -8.106 -42.857 48.971 1.000 40.637 182 ASN B O 1
ATOM 3896 N N . SER B 1 157 ? -7.880 -41.372 50.675 1.000 40.739 183 SER B N 1
ATOM 3897 C CA . SER B 1 157 ? -7.334 -42.293 51.659 1.000 41.417 183 SER B CA 1
ATOM 3898 C C . SER B 1 157 ? -8.338 -43.373 52.047 1.000 36.715 183 SER B C 1
ATOM 3899 O O . SER B 1 157 ? -7.934 -44.467 52.389 1.000 37.055 183 SER B O 1
ATOM 3902 N N . TYR B 1 158 ? -9.633 -43.057 52.024 1.000 35.534 184 TYR B N 1
ATOM 3903 C CA . TYR B 1 158 ? -10.665 -44.052 52.269 1.000 37.216 184 TYR B CA 1
ATOM 3904 C C . TYR B 1 158 ? -10.603 -45.142 51.203 1.000 36.370 184 TYR B C 1
ATOM 3905 O O . TYR B 1 158 ? -10.809 -46.323 51.501 1.000 36.524 184 TYR B O 1
ATOM 3914 N N . ALA B 1 159 ? -10.314 -44.716 49.968 1.000 36.054 185 ALA B N 1
ATOM 3915 C CA . ALA B 1 159 ? -10.246 -45.591 48.807 1.000 35.139 185 ALA B CA 1
ATOM 3916 C C . ALA B 1 159 ? -8.962 -46.426 48.805 1.000 34.114 185 ALA B C 1
ATOM 3917 O O . ALA B 1 159 ? -9.048 -47.655 48.763 1.000 33.096 185 ALA B O 1
ATOM 3919 N N . THR B 1 160 ? -7.781 -45.786 48.880 1.000 32.764 186 THR B N 1
ATOM 3920 C CA . THR B 1 160 ? -6.533 -46.502 48.650 1.000 32.199 186 THR B CA 1
ATOM 3921 C C . THR B 1 160 ? -5.648 -46.601 49.894 1.000 32.972 186 THR B C 1
ATOM 3922 O O . THR B 1 160 ? -4.632 -47.292 49.845 1.000 33.079 186 THR B O 1
ATOM 3926 N N . GLY B 1 161 ? -6.039 -45.987 51.020 1.000 35.785 187 GLY B N 1
ATOM 3927 C CA . GLY B 1 161 ? -5.368 -46.213 52.293 1.000 33.802 187 GLY B CA 1
ATOM 3928 C C . GLY B 1 161 ? -5.239 -47.707 52.600 1.000 33.013 187 GLY B C 1
ATOM 3929 O O . GLY B 1 161 ? -4.177 -48.167 53.005 1.000 31.395 187 GLY B O 1
ATOM 3930 N N . PRO B 1 162 ? -6.311 -48.516 52.421 1.000 31.325 188 PRO B N 1
ATOM 3931 C CA . PRO B 1 162 ? -6.249 -49.961 52.655 1.000 29.798 188 PRO B CA 1
ATOM 3932 C C . PRO B 1 162 ? -5.287 -50.814 51.840 1.000 30.561 188 PRO B C 1
ATOM 3933 O O . PRO B 1 162 ? -5.120 -52.000 52.134 1.000 31.030 188 PRO B O 1
ATOM 3937 N N . LEU B 1 163 ? -4.660 -50.223 50.817 1.000 30.879 189 LEU B N 1
ATOM 3938 C CA . LEU B 1 163 ? -3.633 -50.929 50.068 1.000 31.011 189 LEU B CA 1
ATOM 3939 C C . LEU B 1 163 ? -2.503 -51.325 51.010 1.000 32.354 189 LEU B C 1
ATOM 3940 O O . LEU B 1 163 ? -1.911 -52.387 50.848 1.000 32.383 189 LEU B O 1
ATOM 3945 N N . PHE B 1 164 ? -2.207 -50.464 51.991 1.000 31.896 190 PHE B N 1
ATOM 3946 C CA . PHE B 1 164 ? -1.107 -50.724 52.909 1.000 33.244 190 PHE B CA 1
ATOM 3947 C C . PHE B 1 164 ? -1.408 -51.941 53.773 1.000 31.936 190 PHE B C 1
ATOM 3948 O O . PHE B 1 164 ? -0.486 -52.669 54.120 1.000 32.678 190 PHE B O 1
ATOM 3956 N N . MET B 1 165 ? -2.687 -52.148 54.104 1.000 29.354 191 MET B N 1
ATOM 3957 C CA . MET B 1 165 ? -3.111 -53.284 54.896 1.000 29.696 191 MET B CA 1
ATOM 3958 C C . MET B 1 165 ? -3.273 -54.520 54.003 1.000 30.707 191 MET B C 1
ATOM 3959 O O . MET B 1 165 ? -3.183 -55.637 54.503 1.000 33.837 191 MET B O 1
ATOM 3964 N N . SER B 1 166 ? -3.480 -54.307 52.692 1.000 31.700 192 SER B N 1
ATOM 3965 C CA . SER B 1 166 ? -3.610 -55.358 51.699 1.000 30.851 192 SER B CA 1
ATOM 3966 C C . SER B 1 166 ? -2.318 -56.165 51.572 1.000 32.313 192 SER B C 1
ATOM 3967 O O . SER B 1 166 ? -2.380 -57.363 51.317 1.000 32.184 192 SER B O 1
ATOM 3970 N N . VAL B 1 167 ? -1.161 -55.497 51.723 1.000 32.179 193 VAL B N 1
ATOM 3971 C CA . VAL B 1 167 ? 0.138 -56.146 51.670 1.000 31.078 193 VAL B CA 1
ATOM 3972 C C . VAL B 1 167 ? 0.595 -56.618 53.050 1.000 31.297 193 VAL B C 1
ATOM 3973 O O . VAL B 1 167 ? 1.731 -57.052 53.175 1.000 32.344 193 VAL B O 1
ATOM 3977 N N . GLY B 1 168 ? -0.240 -56.545 54.096 1.000 34.852 194 GLY B N 1
ATOM 3978 C CA . GLY B 1 168 ? 0.077 -57.204 55.363 1.000 34.368 194 GLY B CA 1
ATOM 3979 C C . GLY B 1 168 ? 0.614 -56.252 56.432 1.000 36.839 194 GLY B C 1
ATOM 3980 O O . GLY B 1 168 ? 0.989 -56.691 57.512 1.000 36.422 194 GLY B O 1
ATOM 3981 N N . ASN B 1 169 ? 0.659 -54.945 56.142 1.000 35.067 195 ASN B N 1
ATOM 3982 C CA . ASN B 1 169 ? 0.909 -53.947 57.166 1.000 35.346 195 ASN B CA 1
ATOM 3983 C C . ASN B 1 169 ? -0.404 -53.657 57.897 1.000 33.870 195 ASN B C 1
ATOM 3984 O O . ASN B 1 169 ? -1.470 -54.098 57.464 1.000 34.455 195 ASN B O 1
ATOM 3989 N N . THR B 1 170 ? -0.329 -52.908 59.006 1.000 34.238 196 THR B N 1
ATOM 3990 C CA . THR B 1 170 ? -1.504 -52.607 59.809 1.000 34.611 196 THR B CA 1
ATOM 3991 C C . THR B 1 170 ? -1.728 -51.105 59.918 1.000 35.084 196 THR B C 1
ATOM 3992 O O . THR B 1 170 ? -0.799 -50.319 59.726 1.000 35.823 196 THR B O 1
ATOM 3996 N N . LEU B 1 171 ? -2.970 -50.748 60.276 1.000 35.044 197 LEU B N 1
ATOM 3997 C CA . LEU B 1 171 ? -3.327 -49.425 60.755 1.000 36.430 197 LEU B CA 1
ATOM 3998 C C . LEU B 1 171 ? -3.685 -49.542 62.238 1.000 37.930 197 LEU B C 1
ATOM 3999 O O . LEU B 1 171 ? -4.742 -50.079 62.586 1.000 37.881 197 LEU B O 1
ATOM 4004 N N . PHE B 1 172 ? -2.759 -49.079 63.093 1.000 40.127 198 PHE B N 1
ATOM 4005 C CA . PHE B 1 172 ? -2.839 -49.200 64.543 1.000 40.876 198 PHE B CA 1
ATOM 4006 C C . PHE B 1 172 ? -2.910 -50.664 64.990 1.000 41.536 198 PHE B C 1
ATOM 4007 O O . PHE B 1 172 ? -3.736 -51.022 65.830 1.000 42.720 198 PHE B O 1
ATOM 4015 N N . GLY B 1 173 ? -2.029 -51.507 64.441 1.000 42.118 199 GLY B N 1
ATOM 4016 C CA . GLY B 1 173 ? -1.941 -52.900 64.842 1.000 43.275 199 GLY B CA 1
ATOM 4017 C C . GLY B 1 173 ? -3.120 -53.727 64.337 1.000 41.319 199 GLY B C 1
ATOM 4018 O O . GLY B 1 173 ? -4.125 -53.183 63.908 1.000 40.781 199 GLY B O 1
ATOM 4019 N N . GLU B 1 174 ? -2.987 -55.057 64.446 1.000 45.057 200 GLU B N 1
ATOM 4020 C CA . GLU B 1 174 ? -3.948 -56.016 63.919 1.000 44.098 200 GLU B CA 1
ATOM 4021 C C . GLU B 1 174 ? -5.359 -55.748 64.437 1.000 45.304 200 GLU B C 1
ATOM 4022 O O . GLU B 1 174 ? -6.316 -56.037 63.734 1.000 44.803 200 GLU B O 1
ATOM 4028 N N . ASN B 1 175 ? -5.494 -55.188 65.643 1.000 42.746 201 ASN B N 1
ATOM 4029 C CA . ASN B 1 175 ? -6.802 -54.932 66.228 1.000 47.389 201 ASN B CA 1
ATOM 4030 C C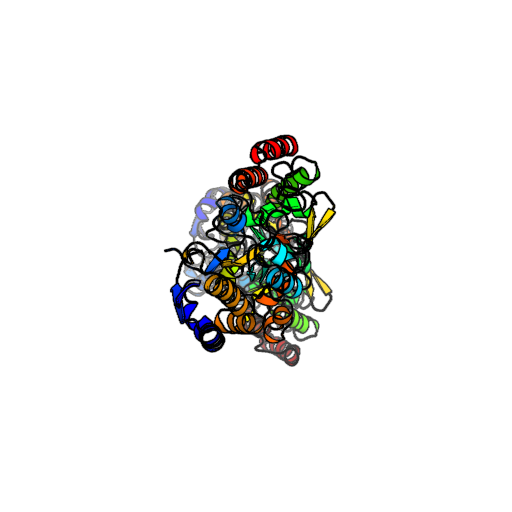 . ASN B 1 175 ? -7.248 -53.477 66.037 1.000 46.248 201 ASN B C 1
ATOM 4031 O O . ASN B 1 175 ? -8.345 -53.133 66.454 1.000 42.785 201 ASN B O 1
ATOM 4036 N N . GLY B 1 176 ? -6.381 -52.609 65.488 1.000 42.837 202 GLY B N 1
ATOM 4037 C CA . GLY B 1 176 ? -6.760 -51.235 65.184 1.000 40.093 202 GLY B CA 1
ATOM 4038 C C . GLY B 1 176 ? -6.888 -50.366 66.435 1.000 42.943 202 GLY B C 1
ATOM 4039 O O . GLY B 1 176 ? -7.530 -49.314 66.425 1.000 41.375 202 GLY B O 1
ATOM 4040 N N . GLU B 1 177 ? -6.259 -50.805 67.527 1.000 45.952 203 GLU B N 1
ATOM 4041 C CA . GLU B 1 177 ? -6.393 -50.121 68.800 1.000 46.991 203 GLU B CA 1
ATOM 4042 C C . GLU B 1 177 ? -5.039 -49.772 69.402 1.000 46.005 203 GLU B C 1
ATOM 4043 O O . GLU B 1 177 ? -5.000 -49.191 70.469 1.000 48.552 203 GLU B O 1
ATOM 4049 N N . ASP B 1 178 ? -3.944 -50.126 68.736 1.000 43.656 204 ASP B N 1
ATOM 4050 C CA . ASP B 1 178 ? -2.630 -49.804 69.241 1.000 43.828 204 ASP B CA 1
ATOM 4051 C C . ASP B 1 178 ? -2.173 -48.494 68.598 1.000 45.666 204 ASP B C 1
ATOM 4052 O O . ASP B 1 178 ? -1.839 -48.481 67.423 1.000 43.687 204 ASP B O 1
ATOM 4057 N N . VAL B 1 179 ? -2.076 -47.424 69.393 1.000 46.354 205 VAL B N 1
ATOM 4058 C CA . VAL B 1 179 ? -1.756 -46.095 68.895 1.000 47.921 205 VAL B CA 1
ATOM 4059 C C . VAL B 1 179 ? -0.371 -46.104 68.239 1.000 46.981 205 VAL B C 1
ATOM 4060 O O . VAL B 1 179 ? -0.103 -45.239 67.414 1.000 45.157 205 VAL B O 1
ATOM 4064 N N . LYS B 1 180 ? 0.493 -47.074 68.601 1.000 48.151 206 LYS B N 1
ATOM 4065 C CA . LYS B 1 180 ? 1.859 -47.150 68.097 1.000 48.988 206 LYS B CA 1
ATOM 4066 C C . LYS B 1 180 ? 2.037 -48.310 67.111 1.000 46.987 206 LYS B C 1
ATOM 4067 O O . LYS B 1 180 ? 3.162 -48.634 66.729 1.000 46.392 206 LYS B O 1
ATOM 4073 N N . GLY B 1 181 ? 0.934 -48.904 66.645 1.000 44.222 207 GLY B N 1
ATOM 4074 C CA . GLY B 1 181 ? 1.018 -50.127 65.862 1.000 42.063 207 GLY B CA 1
ATOM 4075 C C . GLY B 1 181 ? 1.113 -49.909 64.348 1.000 40.654 207 GLY B C 1
ATOM 4076 O O . GLY B 1 181 ? 1.481 -50.835 63.639 1.000 41.145 207 GLY B O 1
ATOM 4077 N N . THR B 1 182 ? 0.782 -48.712 63.838 1.000 39.829 208 THR B N 1
ATOM 4078 C CA . THR B 1 182 ? 0.863 -48.475 62.405 1.000 38.127 208 THR B CA 1
ATOM 4079 C C . THR B 1 182 ? 2.307 -48.674 61.946 1.000 36.399 208 THR B C 1
ATOM 4080 O O . THR B 1 182 ? 3.211 -48.082 62.514 1.000 36.680 208 THR B O 1
ATOM 4084 N N . ASN B 1 183 ? 2.500 -49.475 60.887 1.000 35.526 209 ASN B N 1
ATOM 4085 C CA . ASN B 1 183 ? 3.819 -49.924 60.460 1.000 37.017 209 ASN B CA 1
ATOM 4086 C C . ASN B 1 183 ? 3.892 -49.947 58.931 1.000 37.380 209 ASN B C 1
ATOM 4087 O O . ASN B 1 183 ? 3.968 -51.016 58.319 1.000 38.011 209 ASN B O 1
ATOM 4092 N N . TRP B 1 184 ? 3.837 -48.761 58.300 1.000 37.076 210 TRP B N 1
ATOM 4093 C CA . TRP B 1 184 ? 3.942 -48.646 56.851 1.000 35.016 210 TRP B CA 1
ATOM 4094 C C . TRP B 1 184 ? 5.385 -48.437 56.389 1.000 35.240 210 TRP B C 1
ATOM 4095 O O . TRP B 1 184 ? 5.697 -48.652 55.212 1.000 35.629 210 TRP B O 1
ATOM 4106 N N . GLY B 1 185 ? 6.253 -47.988 57.294 1.000 35.887 211 GLY B N 1
ATOM 4107 C CA . GLY B 1 185 ? 7.606 -47.617 56.930 1.000 36.950 211 GLY B CA 1
ATOM 4108 C C . GLY B 1 185 ? 8.482 -48.844 56.685 1.000 37.025 211 GLY B C 1
ATOM 4109 O O . GLY B 1 185 ? 9.463 -49.044 57.377 1.000 37.426 211 GLY B O 1
ATOM 4110 N N . ASN B 1 186 ? 8.139 -49.666 55.700 1.000 36.288 212 ASN B N 1
ATOM 4111 C CA . ASN B 1 186 ? 8.939 -50.845 55.397 1.000 37.942 212 ASN B CA 1
ATOM 4112 C C . ASN B 1 186 ? 8.840 -51.071 53.896 1.000 38.992 212 ASN B C 1
ATOM 4113 O O . ASN B 1 186 ? 8.148 -50.325 53.217 1.000 38.469 212 ASN B O 1
ATOM 4118 N N . GLU B 1 187 ? 9.526 -52.100 53.390 1.000 39.266 213 GLU B N 1
ATOM 4119 C CA . GLU B 1 187 ? 9.601 -52.333 51.960 1.000 39.431 213 GLU B CA 1
ATOM 4120 C C . GLU B 1 187 ? 8.241 -52.675 51.357 1.000 37.018 213 GLU B C 1
ATOM 4121 O O . GLU B 1 187 ? 8.013 -52.369 50.191 1.000 36.799 213 GLU B O 1
ATOM 4127 N N . LYS B 1 188 ? 7.347 -53.294 52.129 1.000 35.034 214 LYS B N 1
ATOM 4128 C CA . LYS B 1 188 ? 6.005 -53.571 51.634 1.000 35.921 214 LYS B CA 1
ATOM 4129 C C . LYS B 1 188 ? 5.195 -52.283 51.452 1.000 33.679 214 LYS B C 1
ATOM 4130 O O . LYS B 1 188 ? 4.449 -52.152 50.489 1.000 33.717 214 LYS B O 1
ATOM 4136 N N . GLY B 1 189 ? 5.316 -51.334 52.385 1.000 32.829 215 GLY B N 1
ATOM 4137 C CA . GLY B 1 189 ? 4.691 -50.029 52.225 1.000 31.396 215 GLY B CA 1
ATOM 4138 C C . GLY B 1 189 ? 5.270 -49.296 51.023 1.000 31.511 215 GLY B C 1
ATOM 4139 O O . GLY B 1 189 ? 4.535 -48.759 50.214 1.000 31.032 215 GLY B O 1
ATOM 4140 N N . ALA B 1 190 ? 6.599 -49.332 50.881 1.000 32.976 216 ALA B N 1
ATOM 4141 C CA . ALA B 1 190 ? 7.269 -48.710 49.758 1.000 33.622 216 ALA B CA 1
ATOM 4142 C C . ALA B 1 190 ? 6.744 -49.271 48.436 1.000 34.404 216 ALA B C 1
ATOM 4143 O O . ALA B 1 190 ? 6.605 -48.541 47.442 1.000 31.978 216 ALA B O 1
ATOM 4145 N N . ALA B 1 191 ? 6.474 -50.582 48.419 1.000 34.405 217 ALA B N 1
ATOM 4146 C CA . ALA B 1 191 ? 5.984 -51.228 47.211 1.000 31.221 217 ALA B CA 1
ATOM 4147 C C . ALA B 1 191 ? 4.576 -50.733 46.871 1.000 31.176 217 ALA B C 1
ATOM 4148 O O . ALA B 1 191 ? 4.197 -50.719 45.703 1.000 36.070 217 ALA B O 1
ATOM 4150 N N . VAL B 1 192 ? 3.788 -50.346 47.874 1.000 30.304 218 VAL B N 1
ATOM 4151 C CA . VAL B 1 192 ? 2.488 -49.742 47.617 1.000 29.927 218 VAL B CA 1
ATOM 4152 C C . VAL B 1 192 ? 2.687 -48.404 46.901 1.000 31.758 218 VAL B C 1
ATOM 4153 O O . VAL B 1 192 ? 2.021 -48.146 45.902 1.000 30.571 218 VAL B O 1
ATOM 4157 N N . LEU B 1 193 ? 3.631 -47.575 47.374 1.000 32.089 219 LEU B N 1
ATOM 4158 C CA . LEU B 1 193 ? 3.917 -46.294 46.735 1.000 34.474 219 LEU B CA 1
ATOM 4159 C C . LEU B 1 193 ? 4.400 -46.502 45.300 1.000 33.743 219 LEU B C 1
ATOM 4160 O O . LEU B 1 193 ? 3.982 -45.786 44.394 1.000 33.769 219 LEU B O 1
ATOM 4165 N N . LYS B 1 194 ? 5.233 -47.522 45.094 1.000 32.838 220 LYS B N 1
ATOM 4166 C CA . LYS B 1 194 ? 5.714 -47.884 43.771 1.000 33.266 220 LYS B CA 1
ATOM 4167 C C . LYS B 1 194 ? 4.560 -48.237 42.827 1.000 32.145 220 LYS B C 1
ATOM 4168 O O . LYS B 1 194 ? 4.503 -47.752 41.700 1.000 33.194 220 LYS B O 1
ATOM 4174 N N . TRP B 1 195 ? 3.643 -49.091 43.282 1.000 30.732 221 TRP B N 1
ATOM 4175 C CA . TRP B 1 195 ? 2.458 -49.438 42.513 1.000 29.718 221 TRP B CA 1
ATOM 4176 C C . TRP B 1 195 ? 1.625 -48.199 42.186 1.000 30.088 221 TRP B C 1
ATOM 4177 O O . TRP B 1 195 ? 1.145 -48.047 41.066 1.000 29.264 221 TRP B O 1
ATOM 4188 N N . ILE B 1 196 ? 1.451 -47.304 43.159 1.000 32.258 222 ILE B N 1
ATOM 4189 C CA . ILE B 1 196 ? 0.719 -46.067 42.922 1.000 31.930 222 ILE B CA 1
ATOM 4190 C C . ILE B 1 196 ? 1.379 -45.311 41.776 1.000 31.505 222 ILE B C 1
ATOM 4191 O O . ILE B 1 196 ? 0.700 -44.938 40.822 1.000 31.034 222 ILE B O 1
ATOM 4196 N N . ALA B 1 197 ? 2.701 -45.122 41.866 1.000 30.720 223 ALA B N 1
ATOM 4197 C CA . ALA B 1 197 ? 3.428 -44.357 40.866 1.000 31.928 223 ALA B CA 1
ATOM 4198 C C . ALA B 1 197 ? 3.358 -45.042 39.499 1.000 33.073 223 ALA B C 1
ATOM 4199 O O . ALA B 1 197 ? 3.226 -44.374 38.472 1.000 32.671 223 ALA B O 1
ATOM 4201 N N . ASP B 1 198 ? 3.435 -46.381 39.485 1.000 32.396 224 ASP B N 1
ATOM 4202 C CA . ASP B 1 198 ? 3.390 -47.146 38.253 1.000 32.114 224 ASP B CA 1
ATOM 4203 C C . ASP B 1 198 ? 2.055 -46.934 37.524 1.000 32.040 224 ASP B C 1
ATOM 4204 O O . ASP B 1 198 ? 2.007 -47.090 36.298 1.000 31.934 224 ASP B O 1
ATOM 4209 N N . GLN B 1 199 ? 0.965 -46.634 38.245 1.000 29.351 225 GLN B N 1
ATOM 4210 C CA . GLN B 1 199 ? -0.324 -46.519 37.573 1.000 32.776 225 GLN B CA 1
ATOM 4211 C C . GLN B 1 199 ? -0.331 -45.361 36.563 1.000 35.160 225 GLN B C 1
ATOM 4212 O O . GLN B 1 199 ? -1.053 -45.424 35.575 1.000 36.389 225 GLN B O 1
ATOM 4218 N N . ALA B 1 200 ? 0.501 -44.336 36.764 1.000 34.558 226 ALA B N 1
ATOM 4219 C CA . ALA B 1 200 ? 0.587 -43.226 35.826 1.000 38.040 226 ALA B CA 1
ATOM 4220 C C . ALA B 1 200 ? 1.012 -43.705 34.442 1.000 36.364 226 ALA B C 1
ATOM 4221 O O . ALA B 1 200 ? 0.563 -43.150 33.455 1.000 36.385 226 ALA B O 1
ATOM 4223 N N . SER B 1 201 ? 1.841 -44.744 34.346 1.000 34.792 227 SER B N 1
ATOM 4224 C CA . SER B 1 201 ? 2.231 -45.222 33.029 1.000 37.261 227 SER B CA 1
ATOM 4225 C C . SER B 1 201 ? 1.568 -46.562 32.682 1.000 32.993 227 SER B C 1
ATOM 4226 O O . SER B 1 201 ? 1.922 -47.140 31.677 1.000 29.743 227 SER B O 1
ATOM 4229 N N . ASN B 1 202 ? 0.616 -47.060 33.495 1.000 31.637 228 ASN B N 1
ATOM 4230 C CA . ASN B 1 202 ? -0.199 -48.221 33.138 1.000 31.030 228 ASN B CA 1
ATOM 4231 C C . ASN B 1 202 ? -1.290 -47.764 32.162 1.000 31.482 228 ASN B 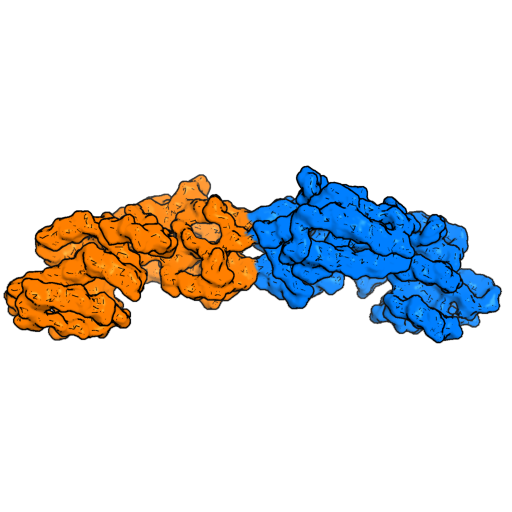C 1
ATOM 4232 O O . ASN B 1 202 ? -2.135 -46.936 32.521 1.000 32.463 228 ASN B O 1
ATOM 4237 N N . LYS B 1 203 ? -1.289 -48.317 30.938 1.000 30.758 229 LYS B N 1
ATOM 4238 C CA . LYS B 1 203 ? -2.168 -47.816 29.879 1.000 32.768 229 LYS B CA 1
ATOM 4239 C C . LYS B 1 203 ? -3.639 -48.138 30.182 1.000 32.026 229 LYS B C 1
ATOM 4240 O O . LYS B 1 203 ? -4.526 -47.505 29.620 1.000 30.462 229 LYS B O 1
ATOM 4246 N N . GLY B 1 204 ? -3.888 -49.091 31.094 1.000 30.394 230 GLY B N 1
ATOM 4247 C CA . GLY B 1 204 ? -5.241 -49.434 31.501 1.000 30.433 230 GLY B CA 1
ATOM 4248 C C . GLY B 1 204 ? -5.709 -48.669 32.740 1.000 30.915 230 GLY B C 1
ATOM 4249 O O . GLY B 1 204 ? -6.838 -48.861 33.174 1.000 31.401 230 GLY B O 1
ATOM 4250 N N . PHE B 1 205 ? -4.874 -47.774 33.283 1.000 29.714 231 PHE B N 1
ATOM 4251 C CA . PHE B 1 205 ? -5.287 -46.929 34.385 1.000 29.582 231 PHE B CA 1
ATOM 4252 C C . PHE B 1 205 ? -5.659 -45.548 33.859 1.000 32.570 231 PHE B C 1
ATOM 4253 O O . PHE B 1 205 ? -4.922 -44.949 33.059 1.000 29.784 231 PHE B O 1
ATOM 4261 N N . VAL B 1 206 ? -6.785 -45.036 34.384 1.000 30.911 232 VAL B N 1
ATOM 4262 C CA . VAL B 1 206 ? -7.312 -43.744 33.976 1.000 32.740 232 VAL B CA 1
ATOM 4263 C C . VAL B 1 206 ? -7.374 -42.840 35.211 1.000 34.705 232 VAL B C 1
ATOM 4264 O O . VAL B 1 206 ? -8.030 -43.156 36.207 1.000 34.050 232 VAL B O 1
ATOM 4268 N N . SER B 1 207 ? -6.635 -41.729 35.124 1.000 34.582 233 SER B N 1
ATOM 4269 C CA . SER B 1 207 ? -6.503 -40.759 36.195 1.000 36.614 233 SER B CA 1
ATOM 4270 C C . SER B 1 207 ? -7.765 -39.906 36.289 1.000 35.570 233 SER B C 1
ATOM 4271 O O . SER B 1 207 ? -8.049 -39.173 35.367 1.000 36.827 233 SER B O 1
ATOM 4274 N N . LEU B 1 208 ? -8.515 -40.009 37.389 1.000 36.859 234 LEU B N 1
ATOM 4275 C CA . LEU B 1 208 ? -9.792 -39.326 37.561 1.000 37.911 234 LEU B CA 1
ATOM 4276 C C . LEU B 1 208 ? -9.666 -38.187 38.568 1.000 42.701 234 LEU B C 1
ATOM 4277 O O . LEU B 1 208 ? -8.752 -38.173 39.392 1.000 45.803 234 LEU B O 1
ATOM 4282 N N . ASP B 1 209 ? -10.630 -37.256 38.494 1.000 44.127 235 ASP B N 1
ATOM 4283 C CA . ASP B 1 209 ? -10.932 -36.340 39.581 1.000 48.427 235 ASP B CA 1
ATOM 4284 C C . ASP B 1 209 ? -12.222 -36.792 40.257 1.000 45.124 235 ASP B C 1
ATOM 4285 O O . ASP B 1 209 ? -13.015 -37.546 39.690 1.000 43.924 235 ASP B O 1
ATOM 4290 N N . ALA B 1 210 ? -12.439 -36.279 41.465 1.000 46.558 236 ALA B N 1
ATOM 4291 C CA . ALA B 1 210 ? -13.651 -36.577 42.207 1.000 50.092 236 ALA B CA 1
ATOM 4292 C C . ALA B 1 210 ? -14.893 -36.241 41.381 1.000 49.471 236 ALA B C 1
ATOM 4293 O O . ALA B 1 210 ? -15.862 -36.990 41.423 1.000 53.872 236 ALA B O 1
ATOM 4295 N N . ASN B 1 211 ? -14.842 -35.155 40.605 1.000 50.045 237 ASN B N 1
ATOM 4296 C CA . ASN B 1 211 ? -15.999 -34.653 39.877 1.000 53.381 237 ASN B CA 1
ATOM 4297 C C . ASN B 1 211 ? -16.343 -35.460 38.611 1.000 52.211 237 ASN B C 1
ATOM 4298 O O . ASN B 1 211 ? -17.413 -35.252 38.028 1.000 50.205 237 ASN B O 1
ATOM 4303 N N . ASN B 1 212 ? -15.455 -36.354 38.136 1.000 49.113 238 ASN B N 1
ATOM 4304 C CA . ASN B 1 212 ? -15.683 -36.951 36.820 1.000 48.857 238 ASN B CA 1
ATOM 4305 C C . ASN B 1 212 ? -15.673 -38.484 36.843 1.000 46.744 238 ASN B C 1
ATOM 4306 O O . ASN B 1 212 ? -15.522 -39.115 35.799 1.000 47.186 238 ASN B O 1
ATOM 4311 N N . VAL B 1 213 ? -15.850 -39.100 38.010 1.000 45.317 239 VAL B N 1
ATOM 4312 C CA . VAL B 1 213 ? -15.777 -40.552 38.074 1.000 44.912 239 VAL B CA 1
ATOM 4313 C C . VAL B 1 213 ? -16.948 -41.092 37.264 1.000 44.011 239 VAL B C 1
ATOM 4314 O O . VAL B 1 213 ? -16.763 -41.901 36.358 1.000 40.705 239 VAL B O 1
ATOM 4318 N N . ILE B 1 214 ? -18.143 -40.587 37.572 1.000 42.058 240 ILE B N 1
ATOM 4319 C CA . ILE B 1 214 ? -19.371 -41.135 37.031 1.000 42.389 240 ILE B CA 1
ATOM 4320 C C . ILE B 1 214 ? -19.461 -40.796 35.547 1.000 43.934 240 ILE B C 1
ATOM 4321 O O . ILE B 1 214 ? -19.866 -41.650 34.757 1.000 42.336 240 ILE B O 1
ATOM 4326 N N . SER B 1 215 ? -19.064 -39.571 35.165 1.000 43.739 241 SER B N 1
ATOM 4327 C CA . SER B 1 215 ? -19.247 -39.144 33.789 1.000 45.852 241 SER B CA 1
ATOM 4328 C C . SER B 1 215 ? -18.267 -39.886 32.867 1.000 42.682 241 SER B C 1
ATOM 4329 O O . SER B 1 215 ? -18.612 -40.217 31.746 1.000 40.953 241 SER B O 1
ATOM 4332 N N . LYS B 1 216 ? -17.052 -40.158 33.336 1.000 40.542 242 LYS B N 1
ATOM 4333 C CA . LYS B 1 216 ? -16.106 -40.943 32.561 1.000 42.868 242 LYS B CA 1
ATOM 4334 C C . LYS B 1 216 ? -16.519 -42.419 32.516 1.000 39.267 242 LYS B C 1
ATOM 4335 O O . LYS B 1 216 ? -16.252 -43.096 31.528 1.000 39.098 242 LYS B O 1
ATOM 4341 N N . PHE B 1 217 ? -17.224 -42.908 33.535 1.000 37.651 243 PHE B N 1
ATOM 4342 C CA . PHE B 1 217 ? -17.821 -44.227 33.452 1.000 36.954 243 PHE B CA 1
ATOM 4343 C C . PHE B 1 217 ? -18.906 -44.207 32.374 1.000 38.813 243 PHE B C 1
ATOM 4344 O O . PHE B 1 217 ? -18.938 -45.084 31.513 1.000 37.669 243 PHE B O 1
ATOM 4352 N N . GLY B 1 218 ? -19.762 -43.174 32.404 1.000 38.890 244 GLY B N 1
ATOM 4353 C CA . GLY B 1 218 ? -20.836 -43.026 31.441 1.000 40.233 244 GLY B CA 1
ATOM 4354 C C . GLY B 1 218 ? -20.351 -42.896 29.996 1.000 41.196 244 GLY B C 1
ATOM 4355 O O . GLY B 1 218 ? -20.996 -43.395 29.085 1.000 45.363 244 GLY B O 1
ATOM 4356 N N . ASP B 1 219 ? -19.224 -42.222 29.764 1.000 39.957 245 ASP B N 1
ATOM 4357 C CA . ASP B 1 219 ? -18.776 -41.972 28.405 1.000 40.769 245 ASP B CA 1
ATOM 4358 C C . ASP B 1 219 ? -17.944 -43.153 27.900 1.000 38.317 245 ASP B C 1
ATOM 4359 O O . ASP B 1 219 ? -17.513 -43.150 26.759 1.000 36.721 245 ASP B O 1
ATOM 4364 N N . GLY B 1 220 ? -17.679 -44.152 28.745 1.000 37.247 246 GLY B N 1
ATOM 4365 C CA . GLY B 1 220 ? -17.006 -45.358 28.284 1.000 37.335 246 GLY B CA 1
ATOM 4366 C C . GLY B 1 220 ? -15.477 -45.297 28.337 1.000 35.802 246 GLY B C 1
ATOM 4367 O O . GLY B 1 220 ? -14.829 -46.260 27.952 1.000 36.088 246 GLY B O 1
ATOM 4368 N N . SER B 1 221 ? -14.898 -44.214 28.864 1.000 36.308 247 SER B N 1
ATOM 4369 C CA . SER B 1 221 ? -13.452 -44.092 28.992 1.000 37.133 247 SER B CA 1
ATOM 4370 C C . SER B 1 221 ? -12.949 -44.829 30.232 1.000 35.027 247 SER B C 1
ATOM 4371 O O . SER B 1 221 ? -11.761 -45.137 30.344 1.000 36.964 247 SER B O 1
ATOM 4374 N N . VAL B 1 222 ? -13.851 -45.130 31.165 1.000 35.856 248 VAL B N 1
ATOM 4375 C CA . VAL B 1 222 ? -13.505 -45.892 32.358 1.000 36.034 248 VAL B CA 1
ATOM 4376 C C . VAL B 1 222 ? -14.404 -47.120 32.418 1.000 34.778 248 VAL B C 1
ATOM 4377 O O . VAL B 1 222 ? -15.625 -46.987 32.472 1.000 36.055 248 VAL B O 1
ATOM 4381 N N . ALA B 1 223 ? -13.790 -48.307 32.413 1.000 34.757 249 ALA B N 1
ATOM 4382 C CA . ALA B 1 223 ? -14.536 -49.558 32.351 1.000 32.882 249 ALA B CA 1
ATOM 4383 C C . ALA B 1 223 ? -14.956 -50.011 33.739 1.000 30.767 249 ALA B C 1
ATOM 4384 O O . ALA B 1 223 ? -15.885 -50.791 33.881 1.000 31.581 249 ALA B O 1
ATOM 4386 N N . SER B 1 224 ? -14.197 -49.574 34.742 1.000 29.729 250 SER B N 1
ATOM 4387 C CA . SER B 1 224 ? -14.323 -50.080 36.097 1.000 29.875 250 SER B CA 1
ATOM 4388 C C . SER B 1 224 ? -13.782 -49.038 37.071 1.000 30.166 250 SER B C 1
ATOM 4389 O O . SER B 1 224 ? -12.892 -48.254 36.739 1.000 32.533 250 SER B O 1
ATOM 4392 N N . PHE B 1 225 ? -14.338 -49.061 38.280 1.000 29.751 251 PHE B N 1
ATOM 4393 C CA . PHE B 1 225 ? -13.921 -48.171 39.347 1.000 30.017 251 PHE B CA 1
ATOM 4394 C C . PHE B 1 225 ? -14.509 -48.727 40.636 1.000 29.395 251 PHE B C 1
ATOM 4395 O O . PHE B 1 225 ? -15.386 -49.591 40.607 1.000 29.337 251 PHE B O 1
ATOM 4403 N N . GLU B 1 226 ? -13.958 -48.252 41.754 1.000 32.097 252 GLU B N 1
ATOM 4404 C CA . GLU B 1 226 ? -14.348 -48.676 43.088 1.000 31.108 252 GLU B CA 1
ATOM 4405 C C . GLU B 1 226 ? -15.074 -47.533 43.786 1.000 33.501 252 GLU B C 1
ATOM 4406 O O . GLU B 1 226 ? -14.589 -46.410 43.831 1.000 34.303 252 GLU B O 1
ATOM 4412 N N . SER B 1 227 ? -16.253 -47.851 44.325 1.000 37.108 253 SER B N 1
ATOM 4413 C CA . SER B 1 227 ? -17.020 -46.940 45.147 1.000 37.571 253 SER B CA 1
ATOM 4414 C C . SER B 1 227 ? -18.031 -47.731 45.975 1.000 39.931 253 SER B C 1
ATOM 4415 O O . SER B 1 227 ? -18.107 -48.961 45.891 1.000 35.553 253 SER B O 1
ATOM 4418 N N . GLY B 1 228 ? -18.807 -46.987 46.776 1.000 42.298 254 GLY B N 1
ATOM 4419 C CA . GLY B 1 228 ? -19.723 -47.589 47.726 1.000 41.801 254 GLY B CA 1
ATOM 4420 C C . GLY B 1 228 ? -21.144 -47.644 47.184 1.000 41.966 254 GLY B C 1
ATOM 4421 O O . GLY B 1 228 ? -21.425 -47.133 46.100 1.000 40.341 254 GLY B O 1
ATOM 4422 N N . PRO B 1 229 ? -22.070 -48.271 47.944 1.000 41.897 255 PRO B N 1
ATOM 4423 C CA . PRO B 1 229 ? -23.479 -48.351 47.565 1.000 42.974 255 PRO B CA 1
ATOM 4424 C C . PRO B 1 229 ? -24.102 -47.002 47.241 1.000 44.079 255 PRO B C 1
ATOM 4425 O O . PRO B 1 229 ? -25.066 -46.948 46.485 1.000 48.707 255 PRO B O 1
ATOM 4429 N N . TRP B 1 230 ? -23.545 -45.925 47.803 1.000 43.211 256 TRP B N 1
ATOM 4430 C CA . TRP B 1 230 ? -24.070 -44.589 47.576 1.000 44.894 256 TRP B CA 1
ATOM 4431 C C . TRP B 1 230 ? -23.968 -44.164 46.110 1.000 48.375 256 TRP B C 1
ATOM 4432 O O . TRP B 1 230 ? -24.682 -43.250 45.709 1.000 49.843 256 TRP B O 1
ATOM 4443 N N . ASP B 1 231 ? -23.089 -44.801 45.315 1.000 46.919 257 ASP B N 1
ATOM 4444 C CA . ASP B 1 231 ? -22.922 -44.444 43.911 1.000 45.450 257 ASP B CA 1
ATOM 4445 C C . ASP B 1 231 ? -23.601 -45.454 42.984 1.000 43.978 257 ASP B C 1
ATOM 4446 O O . ASP B 1 231 ? -23.461 -45.354 41.772 1.000 43.482 257 ASP B O 1
ATOM 4451 N N . TYR B 1 232 ? -24.335 -46.427 43.535 1.000 42.549 258 TYR B N 1
ATOM 4452 C CA . TYR B 1 232 ? -24.889 -47.504 42.732 1.000 42.066 258 TYR B CA 1
ATOM 4453 C C . TYR B 1 232 ? -25.882 -46.940 41.720 1.000 45.296 258 TYR B C 1
ATOM 4454 O O . TYR B 1 232 ? -25.805 -47.279 40.540 1.000 43.743 258 TYR B O 1
ATOM 4463 N N . GLU B 1 233 ? -26.796 -46.070 42.175 1.000 45.674 259 GLU B N 1
ATOM 4464 C CA . GLU B 1 233 ? -27.819 -45.526 41.293 1.000 47.260 259 GLU B CA 1
ATOM 4465 C C . GLU B 1 233 ? -27.185 -44.668 40.196 1.000 45.277 259 GLU B C 1
ATOM 4466 O O . GLU B 1 233 ? -27.574 -44.781 39.035 1.000 45.731 259 GLU B O 1
ATOM 4472 N N . ALA B 1 234 ? -26.237 -43.790 40.548 1.000 43.856 260 ALA B N 1
ATOM 4473 C CA . ALA B 1 234 ? -25.557 -42.977 39.543 1.000 45.053 260 ALA B CA 1
ATOM 4474 C C . ALA B 1 234 ? -24.806 -43.853 38.521 1.000 43.199 260 ALA B C 1
ATOM 4475 O O . ALA B 1 234 ? -24.817 -43.553 37.336 1.000 45.366 260 ALA B O 1
ATOM 4477 N N . ALA B 1 235 ? -24.187 -44.958 38.949 1.000 41.992 261 ALA B N 1
ATOM 4478 C CA . ALA B 1 235 ? -23.473 -45.832 38.027 1.000 41.418 261 ALA B CA 1
ATOM 4479 C C . ALA B 1 235 ? -24.453 -46.488 37.054 1.000 42.638 261 ALA B C 1
ATOM 4480 O O . ALA B 1 235 ? -24.252 -46.486 35.847 1.000 40.349 261 ALA B O 1
ATOM 4482 N N . GLN B 1 236 ? -25.533 -47.029 37.604 1.000 45.782 262 GLN B N 1
ATOM 4483 C CA . GLN B 1 236 ? -26.649 -47.571 36.845 1.000 48.820 262 GLN B CA 1
ATOM 4484 C C . GLN B 1 236 ? -27.140 -46.602 35.769 1.000 51.781 262 GLN B C 1
ATOM 4485 O O . GLN B 1 236 ? -27.424 -46.993 34.631 1.000 48.187 262 GLN B O 1
ATOM 4491 N N . LYS B 1 237 ? -27.292 -45.326 36.131 1.000 55.908 263 LYS B N 1
ATOM 4492 C CA . LYS B 1 237 ? -27.849 -44.369 35.188 1.000 58.420 263 LYS B CA 1
ATOM 4493 C C . LYS B 1 237 ? -26.781 -43.945 34.187 1.000 51.477 263 LYS B C 1
ATOM 4494 O O . LYS B 1 237 ? -27.091 -43.599 33.058 1.000 52.985 263 LYS B O 1
ATOM 4500 N N . ALA B 1 238 ? -25.518 -43.967 34.590 1.000 47.495 264 ALA B N 1
ATOM 4501 C CA . ALA B 1 238 ? -24.443 -43.565 33.695 1.000 47.077 264 ALA B CA 1
ATOM 4502 C C . ALA B 1 238 ? -24.357 -44.490 32.477 1.000 44.155 264 ALA B C 1
ATOM 4503 O O . ALA B 1 238 ? -24.150 -43.997 31.385 1.000 44.106 264 ALA B O 1
ATOM 4505 N N . ILE B 1 239 ? -24.537 -45.807 32.648 1.000 43.626 265 ILE B N 1
ATOM 4506 C CA . ILE B 1 239 ? -24.353 -46.750 31.548 1.000 43.834 265 ILE B CA 1
ATOM 4507 C C . ILE B 1 239 ? -25.591 -47.616 31.299 1.000 45.754 265 ILE B C 1
ATOM 4508 O O . ILE B 1 239 ? -25.615 -48.347 30.317 1.000 46.309 265 ILE B O 1
ATOM 4513 N N . GLY B 1 240 ? -26.615 -47.556 32.157 1.000 47.342 266 GLY B N 1
ATOM 4514 C CA . GLY B 1 240 ? -27.808 -48.373 31.986 1.000 46.679 266 GLY B CA 1
ATOM 4515 C C . GLY B 1 240 ? -27.780 -49.583 32.912 1.000 46.820 266 GLY B C 1
ATOM 4516 O O . GLY B 1 240 ? -26.744 -50.212 33.071 1.000 48.171 266 GLY B O 1
ATOM 4517 N N . LYS B 1 241 ? -28.933 -49.878 33.513 1.000 48.792 267 LYS B N 1
ATOM 4518 C CA . LYS B 1 241 ? -29.091 -50.910 34.525 1.000 53.016 267 LYS B CA 1
ATOM 4519 C C . LYS B 1 241 ? -28.449 -52.221 34.083 1.000 48.391 267 LYS B C 1
ATOM 4520 O O . LYS B 1 241 ? -27.750 -52.865 34.861 1.000 44.253 267 LYS B O 1
ATOM 4526 N N . GLU B 1 242 ? -28.739 -52.607 32.840 1.000 51.170 268 GLU B N 1
ATOM 4527 C CA . GLU B 1 242 ? -28.426 -53.943 32.352 1.000 55.910 268 GLU B CA 1
ATOM 4528 C C . GLU B 1 242 ? -26.920 -54.095 32.130 1.000 49.436 268 GLU B C 1
ATOM 4529 O O . GLU B 1 242 ? -26.453 -55.210 31.969 1.000 53.612 268 GLU B O 1
ATOM 4535 N N . ASN B 1 243 ? -26.175 -52.982 32.086 1.000 45.336 269 ASN B N 1
ATOM 4536 C CA . ASN B 1 243 ? -24.762 -53.000 31.749 1.000 44.261 269 ASN B CA 1
ATOM 4537 C C . ASN B 1 243 ? -23.891 -52.922 32.998 1.000 41.428 269 ASN B C 1
ATOM 4538 O O . ASN B 1 243 ? -22.678 -53.160 32.906 1.000 38.143 269 ASN B O 1
ATOM 4543 N N . LEU B 1 244 ? -24.509 -52.608 34.150 1.000 41.192 270 LEU B N 1
ATOM 4544 C CA . LEU B 1 244 ? -23.777 -52.437 35.396 1.000 39.919 270 LEU B CA 1
ATOM 4545 C C . LEU B 1 244 ? -23.483 -53.795 36.025 1.000 40.579 270 LEU B C 1
ATOM 4546 O O . LEU B 1 244 ? -24.396 -54.556 36.336 1.000 39.714 270 LEU B O 1
ATOM 4551 N N . GLY B 1 245 ? -22.190 -54.053 36.242 1.000 36.938 271 GLY B N 1
ATOM 4552 C CA . GLY B 1 245 ? -21.738 -55.210 36.984 1.000 36.316 271 GLY B CA 1
ATOM 4553 C C . GLY B 1 245 ? -21.213 -54.766 38.342 1.000 35.434 271 GLY B C 1
ATOM 4554 O O . GLY B 1 245 ? -20.715 -53.645 38.490 1.000 32.844 271 GLY B O 1
ATOM 4555 N N . VAL B 1 246 ? -21.363 -55.657 39.324 1.000 35.043 272 VAL B N 1
ATOM 4556 C CA . VAL B 1 246 ? -20.898 -55.419 40.673 1.000 36.007 272 VAL B CA 1
ATOM 4557 C C . VAL B 1 246 ? -20.084 -56.634 41.106 1.000 34.609 272 VAL B C 1
ATOM 4558 O O . VAL B 1 246 ? -20.535 -57.774 40.976 1.000 33.308 272 VAL B O 1
ATOM 4562 N N . ALA B 1 247 ? -18.879 -56.383 41.613 1.000 31.809 273 ALA B N 1
ATOM 4563 C CA . ALA B 1 247 ? -18.042 -57.464 42.088 1.000 30.869 273 ALA B CA 1
ATOM 4564 C C . ALA B 1 247 ? -17.297 -57.022 43.340 1.000 30.667 273 ALA B C 1
ATOM 4565 O O . ALA B 1 247 ? -17.216 -55.833 43.653 1.000 30.462 273 ALA B O 1
ATOM 4567 N N . ILE B 1 248 ? -16.767 -58.016 44.049 1.000 29.563 274 ILE B N 1
ATOM 4568 C CA . ILE B 1 248 ? -15.863 -57.776 45.152 1.000 30.368 274 ILE B CA 1
ATOM 4569 C C . ILE B 1 248 ? -14.610 -57.120 44.600 1.000 28.237 274 ILE B C 1
ATOM 4570 O O . ILE B 1 248 ? -14.331 -57.211 43.422 1.000 28.400 274 ILE B O 1
ATOM 4575 N N . TYR B 1 249 ? -13.832 -56.512 45.486 1.000 28.610 275 TYR B N 1
ATOM 4576 C CA . TYR B 1 249 ? -12.533 -55.997 45.120 1.000 28.180 275 TYR B CA 1
ATOM 4577 C C . TYR B 1 249 ? -11.706 -57.121 44.499 1.000 28.363 275 TYR B C 1
ATOM 4578 O O . TYR B 1 249 ? -11.727 -58.266 44.956 1.000 25.406 275 TYR B O 1
ATOM 4587 N N . PRO B 1 250 ? -10.893 -56.793 43.473 1.000 27.951 276 PRO B N 1
ATOM 4588 C CA . PRO B 1 250 ? -10.055 -57.786 42.809 1.000 27.756 276 PRO B CA 1
ATOM 4589 C C . PRO B 1 250 ? -8.822 -58.049 43.657 1.000 29.404 276 PRO B C 1
ATOM 4590 O O . PRO B 1 250 ? -8.595 -57.344 44.640 1.000 28.840 276 PRO B O 1
ATOM 4594 N N . LYS B 1 251 ? -8.013 -59.018 43.210 1.000 29.618 277 LYS B N 1
ATOM 4595 C CA . LYS B 1 251 ? -6.626 -59.126 43.625 1.000 30.760 277 LYS B CA 1
ATOM 4596 C C . LYS B 1 251 ? -5.818 -58.046 42.930 1.000 27.581 277 LYS B C 1
ATOM 4597 O O . LYS B 1 251 ? -6.229 -57.559 41.897 1.000 25.800 277 LYS B O 1
ATOM 4603 N N . VAL B 1 252 ? -4.685 -57.695 43.526 1.000 26.583 278 VAL B N 1
ATOM 4604 C CA . VAL B 1 252 ? -3.773 -56.718 42.965 1.000 27.782 278 VAL B CA 1
ATOM 4605 C C . VAL B 1 252 ? -2.353 -57.219 43.222 1.000 27.839 278 VAL B C 1
ATOM 4606 O O . VAL B 1 252 ? -2.076 -57.872 44.224 1.000 28.180 278 VAL B O 1
ATOM 4610 N N . THR B 1 253 ? -1.453 -56.931 42.288 1.000 28.658 279 THR B N 1
ATOM 4611 C CA . THR B 1 253 ? -0.086 -57.393 42.389 1.000 29.842 279 THR B CA 1
ATOM 4612 C C . THR B 1 253 ? 0.776 -56.194 42.774 1.000 30.022 279 THR B C 1
ATOM 4613 O O . THR B 1 253 ? 0.893 -55.234 42.008 1.000 29.981 279 THR B O 1
ATOM 4617 N N . ILE B 1 254 ? 1.328 -56.251 43.988 1.000 28.055 280 ILE B N 1
ATOM 4618 C CA . ILE B 1 254 ? 2.136 -55.173 44.555 1.000 30.867 280 ILE B CA 1
ATOM 4619 C C . ILE B 1 254 ? 3.443 -55.784 45.056 1.000 31.262 280 ILE B C 1
ATOM 4620 O O . ILE B 1 254 ? 3.414 -56.778 45.776 1.000 27.005 280 ILE B O 1
ATOM 4625 N N . GLY B 1 255 ? 4.577 -55.198 44.664 1.000 34.304 281 GLY B N 1
ATOM 4626 C CA . GLY B 1 255 ? 5.875 -55.674 45.125 1.000 36.050 281 GLY B CA 1
ATOM 4627 C C . GLY B 1 255 ? 6.098 -57.133 44.734 1.000 37.262 281 GLY B C 1
ATOM 4628 O O . GLY B 1 255 ? 6.619 -57.921 45.500 1.000 44.804 281 GLY B O 1
ATOM 4629 N N . GLY B 1 256 ? 5.608 -57.494 43.560 1.000 40.610 282 GLY B N 1
ATOM 4630 C CA . GLY B 1 256 ? 5.750 -58.831 43.034 1.000 42.149 282 GLY B CA 1
ATOM 4631 C C . GLY B 1 256 ? 4.810 -59.845 43.678 1.000 43.289 282 GLY B C 1
ATOM 4632 O O . GLY B 1 256 ? 4.965 -61.019 43.394 1.000 47.703 282 GLY B O 1
ATOM 4633 N N . GLU B 1 257 ? 3.878 -59.439 44.555 1.000 40.746 283 GLU B N 1
ATOM 4634 C CA . GLU B 1 257 ? 3.038 -60.414 45.234 1.000 36.232 283 GLU B CA 1
ATOM 4635 C C . GLU B 1 257 ? 1.585 -60.117 44.895 1.000 33.160 283 GLU B C 1
ATOM 4636 O O . GLU B 1 257 ? 1.163 -58.968 44.924 1.000 30.110 283 GLU B O 1
ATOM 4642 N N . THR B 1 258 ? 0.806 -61.167 44.644 1.000 29.610 284 THR B N 1
ATOM 4643 C CA . THR B 1 258 ? -0.600 -61.005 44.341 1.000 32.429 284 THR B CA 1
ATOM 4644 C C . THR B 1 258 ? -1.376 -61.159 45.651 1.000 31.586 284 THR B C 1
ATOM 4645 O O . THR B 1 258 ? -1.296 -62.192 46.294 1.000 32.025 284 THR B O 1
ATOM 4649 N N . VAL B 1 259 ? -2.089 -60.105 46.053 1.000 30.728 285 VAL B N 1
ATOM 4650 C CA . VAL B 1 259 ? -2.801 -60.072 47.318 1.000 30.349 285 VAL B CA 1
ATOM 4651 C C . VAL B 1 259 ? -4.237 -59.615 47.061 1.000 29.175 285 VAL B C 1
ATOM 4652 O O . VAL B 1 259 ? -4.505 -58.937 46.077 1.000 29.343 285 VAL B O 1
ATOM 4656 N N . GLN B 1 260 ? -5.151 -59.984 47.954 1.000 28.153 286 GLN B N 1
ATOM 4657 C CA . GLN B 1 260 ? -6.498 -59.439 47.955 1.000 30.074 286 GLN B CA 1
ATOM 4658 C C . GLN B 1 260 ? -6.440 -57.934 48.228 1.000 28.911 286 GLN B C 1
ATOM 4659 O O . GLN B 1 260 ? -5.776 -57.489 49.152 1.000 28.534 286 GLN B O 1
ATOM 4665 N N . GLN B 1 261 ? -7.080 -57.140 47.369 1.000 29.712 287 GLN B N 1
ATOM 4666 C CA . GLN B 1 261 ? -7.231 -55.719 47.631 1.000 30.327 287 GLN B CA 1
ATOM 4667 C C . GLN B 1 261 ? -8.299 -55.566 48.709 1.000 28.813 287 GLN B C 1
ATOM 4668 O O . GLN B 1 261 ? -9.406 -56.080 48.534 1.000 27.901 287 GLN B O 1
ATOM 4674 N N . LYS B 1 262 ? -7.956 -54.874 49.803 1.000 29.295 288 LYS B N 1
ATOM 4675 C CA . LYS B 1 262 ? -8.904 -54.606 50.880 1.000 31.114 288 LYS B CA 1
ATOM 4676 C C . LYS B 1 262 ? -9.570 -53.232 50.768 1.000 31.359 288 LYS B C 1
ATOM 4677 O O . LYS B 1 262 ? -8.994 -52.292 50.215 1.000 32.928 288 LYS B O 1
ATOM 4683 N N . ALA B 1 263 ? -10.761 -53.123 51.372 1.000 31.092 289 ALA B N 1
ATOM 4684 C CA . ALA B 1 263 ? -11.405 -51.849 51.667 1.000 30.649 289 ALA B CA 1
ATOM 4685 C C . ALA B 1 263 ? -11.651 -51.710 53.169 1.000 32.595 289 ALA B C 1
ATOM 4686 O O . ALA B 1 263 ? -11.444 -52.649 53.936 1.000 29.543 289 ALA B O 1
ATOM 4688 N N . PHE B 1 264 ? -12.067 -50.506 53.575 1.000 30.867 290 PHE B N 1
ATOM 4689 C CA . PHE B 1 264 ? -12.529 -50.280 54.931 1.000 34.512 290 PHE B CA 1
ATOM 4690 C C . PHE B 1 264 ? -13.953 -50.822 55.058 1.000 35.577 290 PHE B C 1
ATOM 4691 O O . PHE B 1 264 ? -14.711 -50.789 54.086 1.000 36.141 290 PHE B O 1
ATOM 4699 N N . LEU B 1 265 ? -14.286 -51.334 56.252 1.000 34.223 291 LEU B N 1
ATOM 4700 C CA . LEU B 1 265 ? -15.665 -51.655 56.582 1.000 35.366 291 LEU B CA 1
ATOM 4701 C C . LEU B 1 265 ? -16.210 -50.585 57.523 1.000 36.482 291 LEU B C 1
ATOM 4702 O O . LEU B 1 265 ? -15.525 -50.123 58.431 1.000 37.364 291 LEU B O 1
ATOM 4707 N N . GLY B 1 266 ? -17.455 -50.184 57.276 1.000 37.893 292 GLY B N 1
ATOM 4708 C CA . GLY B 1 266 ? -18.226 -49.374 58.205 1.000 36.075 292 GLY B CA 1
ATOM 4709 C C . GLY B 1 266 ? -19.346 -50.221 58.806 1.000 36.433 292 GLY B C 1
ATOM 4710 O O . GLY B 1 266 ? -20.017 -50.949 58.078 1.000 35.192 292 GLY B O 1
ATOM 4711 N N . VAL B 1 267 ? -19.511 -50.134 60.132 1.000 37.904 293 VAL B N 1
ATOM 4712 C CA . VAL B 1 267 ? -20.568 -50.834 60.843 1.000 37.249 293 VAL B CA 1
ATOM 4713 C C . VAL B 1 267 ? -21.525 -49.795 61.425 1.000 40.093 293 VAL B C 1
ATOM 4714 O O . VAL B 1 267 ? -21.100 -48.841 62.072 1.000 39.626 293 VAL B O 1
ATOM 4718 N N . LYS B 1 268 ? -22.821 -49.984 61.159 1.000 42.567 294 LYS B N 1
ATOM 4719 C CA . LYS B 1 268 ? -23.873 -49.137 61.697 1.000 45.008 294 LYS B CA 1
ATOM 4720 C C . LYS B 1 268 ? -24.384 -49.754 62.996 1.000 43.022 294 LYS B C 1
ATOM 4721 O O . LYS B 1 268 ? -24.622 -50.962 63.055 1.000 39.644 294 LYS B O 1
ATOM 4727 N N . LEU B 1 269 ? -24.533 -48.902 64.021 1.000 42.468 295 LEU B N 1
ATOM 4728 C CA . LEU B 1 269 ? -24.802 -49.314 65.391 1.000 40.277 295 LEU B CA 1
ATOM 4729 C C . LEU B 1 269 ? -26.027 -48.589 65.949 1.000 42.447 295 LEU B C 1
ATOM 4730 O O . LEU B 1 269 ? -26.284 -47.442 65.590 1.000 41.833 295 LEU B O 1
ATOM 4735 N N . TYR B 1 270 ? -26.753 -49.257 66.857 1.000 43.535 296 TYR B N 1
ATOM 4736 C CA . TYR B 1 270 ? -27.523 -48.576 67.884 1.000 45.205 296 TYR B CA 1
ATOM 4737 C C . TYR B 1 270 ? -26.797 -48.759 69.213 1.000 45.363 296 TYR B C 1
ATOM 4738 O O . TYR B 1 270 ? -26.274 -49.837 69.489 1.000 44.733 296 TYR B O 1
ATOM 4747 N N . ALA B 1 271 ? -26.788 -47.698 70.034 1.000 46.877 297 ALA B N 1
ATOM 4748 C CA . ALA B 1 271 ? -26.226 -47.746 71.378 1.000 47.463 297 ALA B CA 1
ATOM 4749 C C . ALA B 1 271 ? -27.223 -47.175 72.390 1.000 50.384 297 ALA B C 1
ATOM 4750 O O . ALA B 1 271 ? -28.183 -46.492 72.013 1.000 48.419 297 ALA B O 1
ATOM 4752 N N . VAL B 1 272 ? -27.006 -47.527 73.669 1.000 49.638 298 VAL B N 1
ATOM 4753 C CA . VAL B 1 272 ? -27.808 -47.045 74.781 1.000 49.438 298 VAL B CA 1
ATOM 4754 C C . VAL B 1 272 ? -27.000 -45.993 75.543 1.000 50.126 298 VAL B C 1
ATOM 4755 O O . VAL B 1 272 ? -25.816 -46.181 75.848 1.000 48.426 298 VAL B O 1
ATOM 4759 N N . ASN B 1 273 ? -27.680 -44.878 75.832 1.000 50.616 299 ASN B N 1
ATOM 4760 C CA . ASN B 1 273 ? -27.215 -43.857 76.757 1.000 53.177 299 ASN B CA 1
ATOM 4761 C C . ASN B 1 273 ? -28.110 -43.929 77.985 1.000 52.607 299 ASN B C 1
ATOM 4762 O O . ASN B 1 273 ? -29.278 -43.576 77.908 1.000 52.625 299 ASN B O 1
ATOM 4767 N N . GLN B 1 274 ? -27.568 -44.406 79.104 1.000 54.627 300 GLN B N 1
ATOM 4768 C CA . GLN B 1 274 ? -28.413 -44.633 80.261 1.000 58.376 300 GLN B CA 1
ATOM 4769 C C . GLN B 1 274 ? -28.612 -43.342 81.056 1.000 60.238 300 GLN B C 1
ATOM 4770 O O . GLN B 1 274 ? -29.536 -43.300 81.859 1.000 59.460 300 GLN B O 1
ATOM 4776 N N . ALA B 1 275 ? -27.834 -42.281 80.784 1.000 61.679 301 ALA B N 1
ATOM 4777 C CA . ALA B 1 275 ? -27.893 -41.064 81.588 1.000 64.729 301 ALA B CA 1
ATOM 4778 C C . ALA B 1 275 ? -29.324 -40.532 81.704 1.000 68.184 301 ALA B C 1
ATOM 4779 O O . ALA B 1 275 ? -29.766 -40.218 82.808 1.000 71.016 301 ALA B O 1
ATOM 4781 N N . PRO B 1 276 ? -30.128 -40.426 80.619 1.000 69.755 302 PRO B N 1
ATOM 4782 C CA . PRO B 1 276 ? -31.495 -39.911 80.750 1.000 71.693 302 PRO B CA 1
ATOM 4783 C C . PRO B 1 276 ? -32.486 -40.772 81.537 1.000 74.695 302 PRO B C 1
ATOM 4784 O O . PRO B 1 276 ? -33.655 -40.407 81.646 1.000 84.362 302 PRO B O 1
ATOM 4788 N N . ALA B 1 277 ? -32.042 -41.907 82.088 1.000 71.730 303 ALA B N 1
ATOM 4789 C CA . ALA B 1 277 ? -32.903 -42.745 82.913 1.000 68.024 303 ALA B CA 1
ATOM 4790 C C . ALA B 1 277 ? -32.679 -42.470 84.404 1.000 66.871 303 ALA B C 1
ATOM 4791 O O . ALA B 1 277 ? -33.451 -42.939 85.236 1.000 65.654 303 ALA B O 1
ATOM 4793 N N . LYS B 1 278 ? -31.591 -41.767 84.744 1.000 66.258 304 LYS B N 1
ATOM 4794 C CA . LYS B 1 278 ? -31.357 -41.257 86.088 1.000 68.850 304 LYS B CA 1
ATOM 4795 C C . LYS B 1 278 ? -31.418 -42.363 87.147 1.000 66.707 304 LYS B C 1
ATOM 4796 O O . LYS B 1 278 ? -31.935 -42.133 88.247 1.000 66.309 304 LYS B O 1
ATOM 4802 N N . GLY B 1 279 ? -30.911 -43.560 86.817 1.000 61.726 305 GLY B N 1
ATOM 4803 C CA . GLY B 1 279 ? -30.814 -44.661 87.764 1.000 59.809 305 GLY B CA 1
ATOM 4804 C C . GLY B 1 279 ? -32.002 -45.621 87.714 1.000 59.071 305 GLY B C 1
ATOM 4805 O O . GLY B 1 279 ? -31.997 -46.630 88.411 1.000 58.735 305 GLY B O 1
ATOM 4806 N N . ASP B 1 280 ? -33.025 -45.296 86.910 1.000 58.992 306 ASP B N 1
ATOM 4807 C CA . ASP B 1 280 ? -34.205 -46.134 86.762 1.000 59.187 306 ASP B CA 1
ATOM 4808 C C . ASP B 1 280 ? -33.811 -47.364 85.938 1.000 58.941 306 ASP B C 1
ATOM 4809 O O . ASP B 1 280 ? -33.749 -47.302 84.712 1.000 56.239 306 ASP B O 1
ATOM 4814 N N . THR B 1 281 ? -33.558 -48.481 86.633 1.000 60.244 307 THR B N 1
ATOM 4815 C CA . THR B 1 281 ? -32.976 -49.672 86.032 1.000 60.603 307 THR B CA 1
ATOM 4816 C C . THR B 1 281 ? -34.006 -50.400 85.175 1.000 62.173 307 THR B C 1
ATOM 4817 O O . THR B 1 281 ? -33.619 -51.093 84.244 1.000 65.970 307 THR B O 1
ATOM 4821 N N . LYS B 1 282 ? -35.302 -50.244 85.475 1.000 64.696 308 LYS B N 1
ATOM 4822 C CA . LYS B 1 282 ? -36.358 -50.830 84.661 1.000 66.978 308 LYS B CA 1
ATOM 4823 C C . LYS B 1 282 ? -36.298 -50.235 83.251 1.000 65.030 308 LYS B C 1
ATOM 4824 O O . LYS B 1 282 ? -36.431 -50.954 82.254 1.000 62.601 308 LYS B O 1
ATOM 4830 N N . ARG B 1 283 ? -36.072 -48.914 83.199 1.000 62.799 309 ARG B N 1
ATOM 4831 C CA . ARG B 1 283 ? -36.042 -48.138 81.971 1.000 60.331 309 ARG B CA 1
ATOM 4832 C C . ARG B 1 283 ? -34.747 -48.376 81.196 1.000 56.238 309 ARG B C 1
ATOM 4833 O O . ARG B 1 283 ? -34.766 -48.414 79.969 1.000 54.264 309 ARG B O 1
ATOM 4841 N N . ILE B 1 284 ? -33.627 -48.498 81.918 1.000 53.693 310 ILE B N 1
ATOM 4842 C CA . ILE B 1 284 ? -32.369 -48.880 81.301 1.000 51.750 310 ILE B CA 1
ATOM 4843 C C . ILE B 1 284 ? -32.538 -50.239 80.622 1.000 49.672 310 ILE B C 1
ATOM 4844 O O . ILE B 1 284 ? -32.159 -50.389 79.470 1.000 48.438 310 ILE B O 1
ATOM 4849 N N . ALA B 1 285 ? -33.117 -51.215 81.329 1.000 49.509 311 ALA B N 1
ATOM 4850 C CA . ALA B 1 285 ? -33.330 -52.542 80.768 1.000 49.188 311 ALA B CA 1
ATOM 4851 C C . ALA B 1 285 ? -34.206 -52.451 79.521 1.000 49.534 311 ALA B C 1
ATOM 4852 O O . ALA B 1 285 ? -33.967 -53.166 78.550 1.000 47.332 311 ALA B O 1
ATOM 4854 N N . ALA B 1 286 ? -35.219 -51.569 79.567 1.000 50.613 312 ALA B N 1
ATOM 4855 C CA . ALA B 1 286 ? -36.114 -51.360 78.438 1.000 51.719 312 ALA B CA 1
ATOM 4856 C C . ALA B 1 286 ? -35.356 -50.785 77.242 1.000 50.143 312 ALA B C 1
ATOM 4857 O O . ALA B 1 286 ? -35.714 -51.073 76.104 1.000 49.038 312 ALA B O 1
ATOM 4859 N N . SER B 1 287 ? -34.352 -49.939 77.518 1.000 50.279 313 SER B N 1
ATOM 4860 C CA . SER B 1 287 ? -33.559 -49.301 76.481 1.000 49.290 313 SER B CA 1
ATOM 4861 C C . SER B 1 287 ? -32.730 -50.340 75.732 1.000 46.948 313 SER B C 1
ATOM 4862 O O . SER B 1 287 ? -32.733 -50.334 74.515 1.000 45.983 313 SER B O 1
ATOM 4865 N N . TYR B 1 288 ? -32.055 -51.236 76.458 1.000 46.352 314 TYR B N 1
ATOM 4866 C CA . TYR B 1 288 ? -31.330 -52.338 75.839 1.000 45.009 314 TYR B CA 1
ATOM 4867 C C . TYR B 1 288 ? -32.287 -53.229 75.045 1.000 45.896 314 TYR B C 1
ATOM 4868 O O . TYR B 1 288 ? -31.983 -53.644 73.929 1.000 43.646 314 TYR B O 1
ATOM 4877 N N . LYS B 1 289 ? -33.462 -53.501 75.604 1.000 48.497 315 LYS B N 1
ATOM 4878 C CA . LYS B 1 289 ? -34.454 -54.289 74.899 1.000 50.354 315 LYS B CA 1
ATOM 4879 C C . LYS B 1 289 ? -34.847 -53.607 73.585 1.000 51.568 315 LYS B C 1
ATOM 4880 O O . LYS B 1 289 ? -34.991 -54.290 72.577 1.000 48.997 315 LYS B O 1
ATOM 4886 N N . LEU B 1 290 ? -35.024 -52.275 73.581 1.000 51.734 316 LEU B N 1
ATOM 4887 C CA . LEU B 1 290 ? -35.348 -51.558 72.348 1.000 49.461 316 LEU B CA 1
ATOM 4888 C C . LEU B 1 290 ? -34.229 -51.730 71.311 1.000 46.096 316 LEU B C 1
ATOM 4889 O O . LEU B 1 290 ? -34.506 -52.069 70.161 1.000 43.937 316 LEU B O 1
ATOM 4894 N N . ALA B 1 291 ? -32.973 -51.498 71.721 1.000 44.161 317 ALA B N 1
ATOM 4895 C CA . ALA B 1 291 ? -31.818 -51.664 70.852 1.000 44.113 317 ALA B CA 1
ATOM 4896 C C . ALA B 1 291 ? -31.778 -53.072 70.259 1.000 43.160 317 ALA B C 1
ATOM 4897 O O . ALA B 1 291 ? -31.518 -53.236 69.069 1.000 42.227 317 ALA B O 1
ATOM 4899 N N . SER B 1 292 ? -32.039 -54.075 71.101 1.000 42.442 318 SER B N 1
ATOM 4900 C CA . SER B 1 292 ? -32.115 -55.458 70.671 1.000 41.666 318 SER B CA 1
ATOM 4901 C C . SER B 1 292 ? -33.202 -55.624 69.615 1.000 44.023 318 SER B C 1
ATOM 4902 O O . SER B 1 292 ? -32.977 -56.281 68.604 1.000 43.226 318 SER B O 1
ATOM 4905 N N . TYR B 1 293 ? -34.386 -55.042 69.859 1.000 45.287 319 TYR B N 1
ATOM 4906 C CA . TYR B 1 293 ? -35.490 -55.165 68.921 1.000 46.411 319 TYR B CA 1
ATOM 4907 C C . TYR B 1 293 ? -35.147 -54.527 67.575 1.000 45.779 319 TYR B C 1
ATOM 4908 O O . TYR B 1 293 ? -35.546 -55.056 66.538 1.000 45.253 319 TYR B O 1
ATOM 4917 N N . LEU B 1 294 ? -34.464 -53.368 67.609 1.000 45.725 320 LEU B N 1
ATOM 4918 C CA . LEU B 1 294 ? -34.193 -52.571 66.421 1.000 44.194 320 LEU B CA 1
ATOM 4919 C C . LEU B 1 294 ? -33.242 -53.320 65.500 1.000 42.388 320 LEU B C 1
ATOM 4920 O O . LEU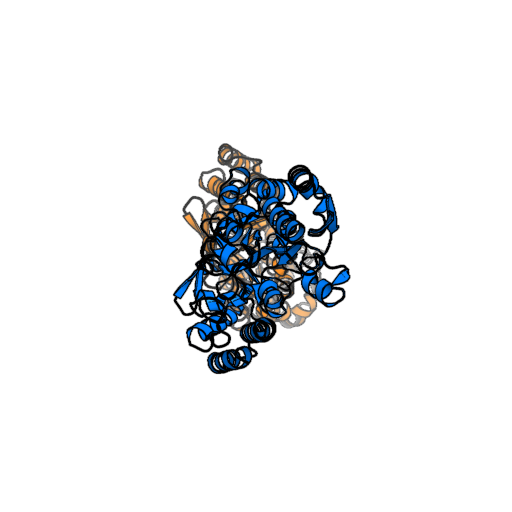 B 1 294 ? -33.218 -53.054 64.300 1.000 41.665 320 LEU B O 1
ATOM 4925 N N . THR B 1 295 ? -32.468 -54.244 66.081 1.000 41.224 321 THR B N 1
ATOM 4926 C CA . THR B 1 295 ? -31.351 -54.859 65.391 1.000 41.108 321 THR B CA 1
ATOM 4927 C C . THR B 1 295 ? -31.479 -56.387 65.355 1.000 41.088 321 THR B C 1
ATOM 4928 O O . THR B 1 295 ? -30.501 -57.057 65.033 1.000 43.528 321 THR B O 1
ATOM 4932 N N . ASN B 1 296 ? -32.659 -56.953 65.633 1.000 42.698 322 ASN B N 1
ATOM 4933 C CA . ASN B 1 296 ? -32.822 -58.401 65.541 1.000 44.038 322 ASN B CA 1
ATOM 4934 C C . ASN B 1 296 ? -33.057 -58.813 64.082 1.000 44.063 322 ASN B C 1
ATOM 4935 O O . ASN B 1 296 ? -33.173 -57.968 63.185 1.000 42.474 322 ASN B O 1
ATOM 4940 N N . ALA B 1 297 ? -33.108 -60.132 63.851 1.000 44.389 323 ALA B N 1
ATOM 4941 C CA . ALA B 1 297 ? -33.219 -60.679 62.505 1.000 45.196 323 ALA B CA 1
ATOM 4942 C C . ALA B 1 297 ? -34.413 -60.066 61.773 1.000 47.677 323 ALA B C 1
ATOM 4943 O O . ALA B 1 297 ? -34.292 -59.634 60.626 1.000 45.243 323 ALA B O 1
ATOM 4945 N N . GLU B 1 298 ? -35.565 -60.024 62.461 1.000 48.679 324 GLU B N 1
ATOM 4946 C CA . GLU B 1 298 ? -36.824 -59.592 61.870 1.000 52.152 324 GLU B CA 1
ATOM 4947 C C . GLU B 1 298 ? -36.729 -58.146 61.375 1.000 49.352 324 GLU B C 1
ATOM 4948 O O . GLU B 1 298 ? -37.123 -57.840 60.253 1.000 49.732 324 GLU B O 1
ATOM 4954 N N . SER B 1 299 ? -36.200 -57.266 62.232 1.000 47.591 325 SER B N 1
ATOM 4955 C CA . SER B 1 299 ? -36.027 -55.858 61.923 1.000 46.105 325 SER B CA 1
ATOM 4956 C C . SER B 1 299 ? -35.014 -55.662 60.794 1.000 45.000 325 SER B C 1
ATOM 4957 O O . SER B 1 299 ? -35.241 -54.845 59.915 1.000 44.034 325 SER B O 1
ATOM 4960 N N . GLN B 1 300 ? -33.881 -56.381 60.835 1.000 44.983 326 GLN B N 1
ATOM 4961 C CA . GLN B 1 300 ? -32.870 -56.268 59.792 1.000 43.756 326 GLN B CA 1
ATOM 4962 C C . GLN B 1 300 ? -33.421 -56.746 58.440 1.000 45.851 326 GLN B C 1
ATOM 4963 O O . GLN B 1 300 ? -33.125 -56.172 57.394 1.000 43.581 326 GLN B O 1
ATOM 4969 N N . GLU B 1 301 ? -34.226 -57.812 58.448 1.000 48.743 327 GLU B N 1
ATOM 4970 C CA . GLU B 1 301 ? -34.899 -58.265 57.240 1.000 50.970 327 GLU B CA 1
ATOM 4971 C C . GLU B 1 301 ? -35.792 -57.150 56.693 1.000 50.888 327 GLU B C 1
ATOM 4972 O O . GLU B 1 301 ? -35.752 -56.841 55.507 1.000 49.014 327 GLU B O 1
ATOM 4978 N N . ASN B 1 302 ? -36.595 -56.546 57.573 1.000 51.282 328 ASN B N 1
ATOM 4979 C CA . ASN B 1 302 ? -37.468 -55.437 57.215 1.000 49.827 328 ASN B CA 1
ATOM 4980 C C . ASN B 1 302 ? -36.658 -54.216 56.777 1.000 49.804 328 ASN B C 1
ATOM 4981 O O . ASN B 1 302 ? -37.071 -53.512 55.864 1.000 50.585 328 ASN B O 1
ATOM 4986 N N . GLN B 1 303 ? -35.508 -53.950 57.407 1.000 51.274 329 GLN B N 1
ATOM 4987 C CA . GLN B 1 303 ? -34.701 -52.788 57.049 1.000 50.731 329 GLN B CA 1
ATOM 4988 C C . GLN B 1 303 ? -34.007 -52.961 55.691 1.000 51.815 329 GLN B C 1
ATOM 4989 O O . GLN B 1 303 ? -33.801 -51.987 54.958 1.000 48.471 329 GLN B O 1
ATOM 4995 N N . PHE B 1 304 ? -33.637 -54.198 55.346 1.000 52.701 330 PHE B N 1
ATOM 4996 C CA . PHE B 1 304 ? -33.094 -54.462 54.020 1.000 52.667 330 PHE B CA 1
ATOM 4997 C C . PHE B 1 304 ? -34.208 -54.251 52.994 1.000 51.668 330 PHE B C 1
ATOM 4998 O O . PHE B 1 304 ? -34.013 -53.554 52.009 1.000 48.947 330 PHE B O 1
ATOM 5006 N N . LYS B 1 305 ? -35.381 -54.831 53.249 1.000 54.703 331 LYS B N 1
ATOM 5007 C CA . LYS B 1 305 ? -36.493 -54.747 52.314 1.000 59.443 331 LYS B CA 1
ATOM 5008 C C . LYS B 1 305 ? -36.962 -53.303 52.110 1.000 57.718 331 LYS B C 1
ATOM 5009 O O . LYS B 1 305 ? -37.233 -52.920 50.980 1.000 57.514 331 LYS B O 1
ATOM 5015 N N . THR B 1 306 ? -37.046 -52.487 53.169 1.000 57.091 332 THR B N 1
ATOM 5016 C CA . THR B 1 306 ? -37.651 -51.165 53.038 1.000 57.903 332 THR B CA 1
ATOM 5017 C C . THR B 1 306 ? -36.613 -50.109 52.668 1.000 53.342 332 THR B C 1
ATOM 5018 O O . THR B 1 306 ? -36.939 -49.178 51.948 1.000 56.286 332 THR B O 1
ATOM 5022 N N . ARG B 1 307 ? -35.390 -50.207 53.185 1.000 53.537 333 ARG B N 1
ATOM 5023 C CA . ARG B 1 307 ? -34.404 -49.152 52.981 1.000 52.304 333 ARG B CA 1
ATOM 5024 C C . ARG B 1 307 ? -33.064 -49.692 52.480 1.000 51.220 333 ARG B C 1
ATOM 5025 O O . ARG B 1 307 ? -32.068 -48.970 52.518 1.000 51.750 333 ARG B O 1
ATOM 5033 N N . ASN B 1 308 ? -33.023 -50.953 52.032 1.000 52.550 334 ASN B N 1
ATOM 5034 C CA . ASN B 1 308 ? -31.810 -51.527 51.457 1.000 56.624 334 ASN B CA 1
ATOM 5035 C C . ASN B 1 308 ? -30.611 -51.396 52.395 1.000 53.980 334 ASN B C 1
ATOM 5036 O O . ASN B 1 308 ? -29.482 -51.203 51.939 1.000 53.505 334 ASN B O 1
ATOM 5041 N N . ILE B 1 309 ? -30.847 -51.540 53.705 1.000 51.459 335 ILE B N 1
ATOM 5042 C CA . ILE B 1 309 ? -29.745 -51.607 54.651 1.000 46.275 335 ILE B CA 1
ATOM 5043 C C . ILE B 1 309 ? -29.146 -53.003 54.564 1.000 42.707 335 ILE B C 1
ATOM 5044 O O . ILE B 1 309 ? -29.869 -53.991 54.670 1.000 41.267 335 ILE B O 1
ATOM 5049 N N . VAL B 1 310 ? -27.835 -53.073 54.342 1.000 40.831 336 VAL B N 1
ATOM 5050 C CA . VAL B 1 310 ? -27.168 -54.355 54.227 1.000 38.585 336 VAL B CA 1
ATOM 5051 C C . VAL B 1 310 ? -26.980 -54.862 55.644 1.000 36.105 336 VAL B C 1
ATOM 5052 O O . VAL B 1 310 ? -26.343 -54.207 56.451 1.000 35.078 336 VAL B O 1
ATOM 5056 N N . PRO B 1 311 ? -27.558 -56.025 55.987 1.000 36.859 337 PRO B N 1
ATOM 5057 C CA . PRO B 1 311 ? -27.564 -56.503 57.370 1.000 35.909 337 PRO B CA 1
ATOM 5058 C C . PRO B 1 311 ? -26.208 -56.921 57.937 1.000 37.312 337 PRO B C 1
ATOM 5059 O O . PRO B 1 311 ? -25.330 -57.383 57.202 1.000 37.004 337 PRO B O 1
ATOM 5063 N N . ALA B 1 312 ? -26.068 -56.722 59.259 1.000 36.773 338 ALA B N 1
ATOM 5064 C CA . ALA B 1 312 ? -24.973 -57.256 60.049 1.000 35.047 338 ALA B CA 1
ATOM 5065 C C . ALA B 1 312 ? -25.313 -58.649 60.578 1.000 35.515 338 ALA B C 1
ATOM 5066 O O . ALA B 1 312 ? -24.430 -59.383 60.990 1.000 36.752 338 ALA B O 1
ATOM 5068 N N . ASN B 1 313 ? -26.598 -59.004 60.568 1.000 36.246 339 ASN B N 1
ATOM 5069 C CA . ASN B 1 313 ? -27.069 -60.269 61.096 1.000 36.571 339 ASN B CA 1
ATOM 5070 C C . ASN B 1 313 ? -26.792 -61.385 60.081 1.000 34.987 339 ASN B C 1
ATOM 5071 O O . ASN B 1 313 ? -27.267 -61.348 58.951 1.000 34.398 339 ASN B O 1
ATOM 5076 N N . LYS B 1 314 ? -26.074 -62.416 60.515 1.000 35.082 340 LYS B N 1
ATOM 5077 C CA . LYS B 1 314 ? -25.625 -63.470 59.622 1.000 37.611 340 LYS B CA 1
ATOM 5078 C C . LYS B 1 314 ? -26.793 -64.193 58.966 1.000 39.102 340 LYS B C 1
ATOM 5079 O O . LYS B 1 314 ? -26.712 -64.511 57.782 1.000 42.217 340 LYS B O 1
ATOM 5085 N N . GLU B 1 315 ? -27.855 -64.455 59.731 1.000 41.600 341 GLU B N 1
ATOM 5086 C CA . GLU B 1 315 ? -29.017 -65.193 59.251 1.000 43.644 341 GLU B CA 1
ATOM 5087 C C . GLU B 1 315 ? -29.728 -64.423 58.132 1.000 41.656 341 GLU B C 1
ATOM 5088 O O . GLU B 1 315 ? -30.115 -65.007 57.122 1.000 39.205 341 GLU B O 1
ATOM 5094 N N . VAL B 1 316 ? -29.884 -63.109 58.298 1.000 41.632 342 VAL B N 1
ATOM 5095 C CA . VAL B 1 316 ? -30.551 -62.295 57.293 1.000 41.627 342 VAL B CA 1
ATOM 5096 C C . VAL B 1 316 ? -29.644 -62.156 56.071 1.000 41.171 342 VAL B C 1
ATOM 5097 O O . VAL B 1 316 ? -30.123 -62.190 54.937 1.000 43.170 342 VAL B O 1
ATOM 5101 N N . GLN B 1 317 ? -28.332 -62.009 56.317 1.000 40.740 343 GLN B N 1
ATOM 5102 C CA . GLN B 1 317 ? -27.329 -61.948 55.262 1.000 39.754 343 GLN B CA 1
ATOM 5103 C C . GLN B 1 317 ? -27.474 -63.113 54.279 1.000 38.194 343 GLN B C 1
ATOM 5104 O O . GLN B 1 317 ? -27.309 -62.920 53.087 1.000 37.673 343 GLN B O 1
ATOM 5110 N N . SER B 1 318 ? -27.802 -64.312 54.770 1.000 39.708 344 SER B N 1
ATOM 5111 C CA . SER B 1 318 ? -27.884 -65.477 53.910 1.000 41.392 344 SER B CA 1
ATOM 5112 C C . SER B 1 318 ? -29.309 -65.734 53.404 1.000 42.930 344 SER B C 1
ATOM 5113 O O . SER B 1 318 ? -29.529 -66.710 52.703 1.000 42.713 344 SER B O 1
ATOM 5116 N N . SER B 1 319 ? -30.276 -64.870 53.735 1.000 44.373 345 SER B N 1
ATOM 5117 C CA . SER B 1 319 ? -31.637 -65.014 53.224 1.000 45.821 345 SER B CA 1
ATOM 5118 C C . SER B 1 319 ? -31.630 -64.847 51.703 1.000 45.542 345 SER B C 1
ATOM 5119 O O . SER B 1 319 ? -30.779 -64.160 51.135 1.000 43.185 345 SER B O 1
ATOM 5122 N N . GLU B 1 320 ? -32.604 -65.487 51.052 1.000 46.897 346 GLU B N 1
ATOM 5123 C CA . GLU B 1 320 ? -32.761 -65.417 49.609 1.000 48.506 346 GLU B CA 1
ATOM 5124 C C . GLU B 1 320 ? -32.901 -63.977 49.118 1.000 47.852 346 GLU B C 1
ATOM 5125 O O . GLU B 1 320 ? -32.322 -63.631 48.092 1.000 48.027 346 GLU B O 1
ATOM 5131 N N . ALA B 1 321 ? -33.707 -63.159 49.807 1.000 45.441 347 ALA B N 1
ATOM 5132 C CA . ALA B 1 321 ? -33.912 -61.770 49.420 1.000 45.120 347 ALA B CA 1
ATOM 5133 C C . ALA B 1 321 ? -32.578 -61.040 49.321 1.000 42.734 347 ALA B C 1
ATOM 5134 O O . ALA B 1 321 ? -32.326 -60.318 48.360 1.000 45.667 347 ALA B O 1
ATOM 5136 N N . VAL B 1 322 ? -31.724 -61.223 50.331 1.000 40.936 348 VAL B N 1
ATOM 5137 C CA . VAL B 1 322 ? -30.471 -60.496 50.395 1.000 41.148 348 VAL B CA 1
ATOM 5138 C C . VAL B 1 322 ? -29.465 -61.109 49.409 1.000 41.387 348 VAL B C 1
ATOM 5139 O O . VAL B 1 322 ? -28.788 -60.378 48.691 1.000 37.140 348 VAL B O 1
ATOM 5143 N N . GLN B 1 323 ? -29.383 -62.446 49.366 1.000 42.177 349 GLN B N 1
ATOM 5144 C CA . GLN B 1 323 ? -28.393 -63.131 48.549 1.000 44.474 349 GLN B CA 1
ATOM 5145 C C . GLN B 1 323 ? -28.686 -62.961 47.057 1.000 46.811 349 GLN B C 1
ATOM 5146 O O . GLN B 1 323 ? -27.769 -63.069 46.244 1.000 44.257 349 GLN B O 1
ATOM 5152 N N . SER B 1 324 ? -29.955 -62.666 46.719 1.000 48.134 350 SER B N 1
ATOM 5153 C CA . SER B 1 324 ? -30.387 -62.445 45.346 1.000 47.614 350 SER B CA 1
ATOM 5154 C C . SER B 1 324 ? -30.132 -61.010 44.896 1.000 46.004 350 SER B C 1
ATOM 5155 O O . SER B 1 324 ? -30.405 -60.689 43.746 1.000 43.952 350 SER B O 1
ATOM 5158 N N . ASN B 1 325 ? -29.689 -60.141 45.807 1.000 44.876 351 ASN B N 1
ATOM 5159 C CA . ASN B 1 325 ? -29.398 -58.759 45.472 1.000 44.279 351 ASN B CA 1
ATOM 5160 C C . ASN B 1 325 ? -27.888 -58.629 45.310 1.000 45.369 351 ASN B C 1
ATOM 5161 O O . ASN B 1 325 ? -27.150 -58.806 46.278 1.000 43.139 351 ASN B O 1
ATOM 5166 N N . GLU B 1 326 ? -27.439 -58.316 44.087 1.000 46.595 352 GLU B N 1
ATOM 5167 C CA . GLU B 1 326 ? -26.034 -58.411 43.732 1.000 47.130 352 GLU B CA 1
ATOM 5168 C C . GLU B 1 326 ? -25.196 -57.413 44.542 1.000 42.914 352 GLU B C 1
ATOM 5169 O O . GLU B 1 326 ? -24.104 -57.743 44.996 1.000 37.245 352 GLU B O 1
ATOM 5175 N N . LEU B 1 327 ? -25.704 -56.199 44.760 1.000 41.082 353 LEU B N 1
ATOM 5176 C CA . LEU B 1 327 ? -24.981 -55.205 45.540 1.000 42.020 353 LEU B CA 1
ATOM 5177 C C . LEU B 1 327 ? -24.833 -55.664 46.996 1.000 40.254 353 LEU B C 1
ATOM 5178 O O . LEU B 1 327 ? -23.738 -55.665 47.554 1.000 38.147 353 LEU B O 1
ATOM 5183 N N . ALA B 1 328 ? -25.943 -56.067 47.615 1.000 41.274 354 ALA B N 1
ATOM 5184 C CA . ALA B 1 328 ? -25.928 -56.483 49.013 1.000 42.176 354 ALA B CA 1
ATOM 5185 C C . ALA B 1 328 ? -25.001 -57.686 49.219 1.000 38.042 354 ALA B C 1
ATOM 5186 O O . ALA B 1 328 ? -24.248 -57.737 50.184 1.000 34.135 354 ALA B O 1
ATOM 5188 N N . LYS B 1 329 ? -25.110 -58.674 48.324 1.000 39.276 355 LYS B N 1
ATOM 5189 C CA . LYS B 1 329 ? -24.319 -59.888 48.407 1.000 38.371 355 LYS B CA 1
ATOM 5190 C C . LYS B 1 329 ? -22.835 -59.558 48.345 1.000 36.329 355 LYS B C 1
ATOM 5191 O O . LYS B 1 329 ? -22.039 -60.174 49.045 1.000 37.315 355 LYS B O 1
ATOM 5197 N N . THR B 1 330 ? -22.484 -58.588 47.491 1.000 35.215 356 THR B N 1
ATOM 5198 C CA . THR B 1 330 ? -21.107 -58.174 47.298 1.000 34.716 356 THR B CA 1
ATOM 5199 C C . THR B 1 330 ? -20.580 -57.492 48.560 1.000 34.867 356 THR B C 1
ATOM 5200 O O . THR B 1 330 ? -19.463 -57.787 49.009 1.000 32.674 356 THR B O 1
ATOM 5204 N N . VAL B 1 331 ? -21.369 -56.565 49.121 1.000 32.841 357 VAL B N 1
ATOM 5205 C CA . VAL B 1 331 ? -20.953 -55.871 50.329 1.000 35.227 357 VAL B CA 1
ATOM 5206 C C . VAL B 1 331 ? -20.741 -56.897 51.442 1.000 34.841 357 VAL B C 1
ATOM 5207 O O . VAL B 1 331 ? -19.791 -56.794 52.220 1.000 32.744 357 VAL B O 1
ATOM 5211 N N . ILE B 1 332 ? -21.612 -57.909 51.475 1.000 34.960 358 ILE B N 1
ATOM 5212 C CA . ILE B 1 332 ? -21.543 -58.930 52.501 1.000 35.215 358 ILE B CA 1
ATOM 5213 C C . ILE B 1 332 ? -20.256 -59.740 52.352 1.000 35.674 358 ILE B C 1
ATOM 5214 O O . ILE B 1 332 ? -19.593 -60.012 53.356 1.000 36.880 358 ILE B O 1
ATOM 5219 N N . THR B 1 333 ? -19.883 -60.104 51.118 1.000 34.223 359 THR B N 1
ATOM 5220 C CA . THR B 1 333 ? -18.633 -60.819 50.914 1.000 31.195 359 THR B CA 1
ATOM 5221 C C . THR B 1 333 ? -17.487 -59.957 51.419 1.000 29.427 359 THR B C 1
ATOM 5222 O O . THR B 1 333 ? -16.611 -60.444 52.133 1.000 29.347 359 THR B O 1
ATOM 5226 N N . MET B 1 334 ? -17.497 -58.673 51.076 1.000 28.918 360 MET B N 1
ATOM 5227 C CA . MET B 1 334 ? -16.426 -57.795 51.529 1.000 28.739 360 MET B CA 1
ATOM 5228 C C . MET B 1 334 ? -16.376 -57.749 53.060 1.000 28.456 360 MET B C 1
ATOM 5229 O O . MET B 1 334 ? -15.306 -57.776 53.657 1.000 28.444 360 MET B O 1
ATOM 5234 N N . GLY B 1 335 ? -17.536 -57.718 53.719 1.000 29.437 361 GLY B N 1
ATOM 5235 C CA . GLY B 1 335 ? -17.549 -57.680 55.173 1.000 30.591 361 GLY B CA 1
ATOM 5236 C C . GLY B 1 335 ? -17.350 -59.042 55.843 1.000 32.057 361 GLY B C 1
ATOM 5237 O O . GLY B 1 335 ? -17.235 -59.108 57.065 1.000 34.667 361 GLY B O 1
ATOM 5238 N N . SER B 1 336 ? -17.316 -60.127 55.057 1.000 32.024 362 SER B N 1
ATOM 5239 C CA . SER B 1 336 ? -17.368 -61.482 55.591 1.000 33.646 362 SER B CA 1
ATOM 5240 C C . SER B 1 336 ? -16.079 -61.869 56.315 1.000 32.430 362 SER B C 1
ATOM 5241 O O . SER B 1 336 ? -16.061 -62.835 57.064 1.000 31.001 362 SER B O 1
ATOM 5244 N N . SER B 1 337 ? -14.996 -61.140 56.061 1.000 33.456 363 SER B N 1
ATOM 5245 C CA . SER B 1 337 ? -13.680 -61.579 56.480 1.000 34.745 363 SER B CA 1
ATOM 5246 C C . SER B 1 337 ? -12.695 -60.415 56.453 1.000 33.420 363 SER B C 1
ATOM 5247 O O . SER B 1 337 ? -12.753 -59.566 55.570 1.000 31.607 363 SER B O 1
ATOM 5250 N N . SER B 1 338 ? -11.732 -60.451 57.378 1.000 34.430 364 SER B N 1
ATOM 5251 C CA . SER B 1 338 ? -10.636 -59.501 57.388 1.000 33.164 364 SER B CA 1
ATOM 5252 C C . SER B 1 338 ? -9.686 -59.732 56.212 1.000 31.643 364 SER B C 1
ATOM 5253 O O . SER B 1 338 ? -8.803 -58.913 55.985 1.000 31.405 364 SER B O 1
ATOM 5256 N N . ASP B 1 339 ? -9.860 -60.828 55.464 1.000 29.325 365 ASP B N 1
ATOM 5257 C CA . ASP B 1 339 ? -9.180 -60.959 54.189 1.000 31.971 365 ASP B CA 1
ATOM 5258 C C . ASP B 1 339 ? -9.601 -59.845 53.218 1.000 32.163 365 ASP B C 1
ATOM 5259 O O . ASP B 1 339 ? -8.808 -59.465 52.358 1.000 30.506 365 ASP B O 1
ATOM 5264 N N . TYR B 1 340 ? -10.844 -59.342 53.329 1.000 31.543 366 TYR B N 1
ATOM 5265 C CA . TYR B 1 340 ? -11.364 -58.336 52.408 1.000 31.032 366 TYR B CA 1
ATOM 5266 C C . TYR B 1 340 ? -11.486 -56.940 53.027 1.000 32.212 366 TYR B C 1
ATOM 5267 O O . TYR B 1 340 ? -11.365 -55.953 52.301 1.000 32.399 366 TYR B O 1
ATOM 5276 N N . THR B 1 341 ? -11.823 -56.839 54.323 1.000 30.953 367 THR B N 1
ATOM 5277 C CA . THR B 1 341 ? -12.060 -55.526 54.910 1.000 31.370 367 THR B CA 1
ATOM 5278 C C . THR B 1 341 ? -11.261 -55.333 56.189 1.000 31.195 367 THR B C 1
ATOM 5279 O O . THR B 1 341 ? -11.006 -56.271 56.947 1.000 31.292 367 THR B O 1
ATOM 5283 N N . VAL B 1 342 ? -10.877 -54.072 56.384 1.000 33.668 368 VAL B N 1
ATOM 5284 C CA . VAL B 1 342 ? -10.335 -53.577 57.635 1.000 35.421 368 VAL B CA 1
ATOM 5285 C C . VAL B 1 342 ? -11.417 -52.740 58.312 1.000 35.713 368 VAL B C 1
ATOM 5286 O O . VAL B 1 342 ? -11.873 -51.739 57.753 1.000 34.580 368 VAL B O 1
ATOM 5290 N N . VAL B 1 343 ? -11.839 -53.154 59.516 1.000 37.562 369 VAL B N 1
ATOM 5291 C CA . VAL B 1 343 ? -12.827 -52.372 60.238 1.000 35.233 369 VAL B CA 1
ATOM 5292 C C . VAL B 1 343 ? -12.154 -51.059 60.643 1.000 36.061 369 VAL B C 1
ATOM 5293 O O . VAL B 1 343 ? -11.104 -51.042 61.291 1.000 36.589 369 VAL B O 1
ATOM 5297 N N . MET B 1 344 ? -12.772 -49.964 60.213 1.000 37.106 370 MET B N 1
ATOM 5298 C CA . MET B 1 344 ? -12.201 -48.637 60.371 1.000 43.681 370 MET B CA 1
ATOM 5299 C C . MET B 1 344 ? -11.886 -48.436 61.849 1.000 40.846 370 MET B C 1
ATOM 5300 O O . MET B 1 344 ? -12.778 -48.578 62.676 1.000 38.801 370 MET B O 1
ATOM 5305 N N . PRO B 1 345 ? -10.607 -48.210 62.230 1.000 39.429 371 PRO B N 1
ATOM 5306 C CA . PRO B 1 345 ? -10.249 -47.964 63.625 1.000 42.342 371 PRO B CA 1
ATOM 5307 C C . PRO B 1 345 ? -11.009 -46.787 64.227 1.000 42.230 371 PRO B C 1
ATOM 5308 O O . PRO B 1 345 ? -11.496 -45.924 63.488 1.000 38.004 371 PRO B O 1
ATOM 5312 N N . LYS B 1 346 ? -11.064 -46.782 65.571 1.000 43.693 372 LYS B N 1
ATOM 5313 C CA . LYS B 1 346 ? -11.853 -45.832 66.333 1.000 43.334 372 LYS B CA 1
ATOM 5314 C C . LYS B 1 346 ? -10.986 -44.757 66.991 1.000 44.239 372 LYS B C 1
ATOM 5315 O O . LYS B 1 346 ? -11.541 -43.813 67.546 1.000 44.174 372 LYS B O 1
ATOM 5321 N N . LEU B 1 347 ? -9.654 -44.889 66.929 1.000 43.093 373 LEU B N 1
ATOM 5322 C CA . LEU B 1 347 ? -8.759 -43.990 67.646 1.000 44.821 373 LEU B CA 1
ATOM 5323 C C . LEU B 1 347 ? -8.857 -42.587 67.055 1.000 46.142 373 LEU B C 1
ATOM 5324 O O . LEU B 1 347 ? -9.061 -42.425 65.855 1.000 45.954 373 LEU B O 1
ATOM 5329 N N . SER B 1 348 ? -8.645 -41.568 67.897 1.000 48.555 374 SER B N 1
ATOM 5330 C CA . SER B 1 348 ? -8.676 -40.183 67.454 1.000 51.043 374 SER B CA 1
ATOM 5331 C C . SER B 1 348 ? -7.516 -39.875 66.501 1.000 50.749 374 SER B C 1
ATOM 5332 O O . SER B 1 348 ? -7.636 -38.974 65.676 1.000 52.933 374 SER B O 1
ATOM 5335 N N . GLN B 1 349 ? -6.422 -40.651 66.567 1.000 48.315 375 GLN B N 1
ATOM 5336 C CA . GLN B 1 349 ? -5.282 -40.473 65.673 1.000 47.087 375 GLN B CA 1
ATOM 5337 C C . GLN B 1 349 ? -5.637 -40.789 64.218 1.000 44.049 375 GLN B C 1
ATOM 5338 O O . GLN B 1 349 ? -4.813 -40.563 63.337 1.000 42.433 375 GLN B O 1
ATOM 5344 N N . MET B 1 350 ? -6.837 -41.334 63.963 1.000 43.401 376 MET B N 1
ATOM 5345 C CA . MET B 1 350 ? -7.336 -41.493 62.605 1.000 42.264 376 MET B CA 1
ATOM 5346 C C . MET B 1 350 ? -7.321 -40.152 61.866 1.000 45.426 376 MET B C 1
ATOM 5347 O O . MET B 1 350 ? -7.083 -40.115 60.662 1.000 48.287 376 MET B O 1
ATOM 5352 N N . GLY B 1 351 ? -7.579 -39.053 62.587 1.000 48.693 377 GLY B N 1
ATOM 5353 C CA . GLY B 1 351 ? -7.463 -37.710 62.036 1.000 48.238 377 GLY B CA 1
ATOM 5354 C C . GLY B 1 351 ? -6.198 -37.541 61.193 1.000 47.374 377 GLY B C 1
ATOM 5355 O O . GLY B 1 351 ? -6.269 -37.108 60.042 1.000 44.594 377 GLY B O 1
ATOM 5356 N N . THR B 1 352 ? -5.046 -37.898 61.775 1.000 47.799 378 THR B N 1
ATOM 5357 C CA . THR B 1 352 ? -3.762 -37.759 61.104 1.000 49.110 378 THR B CA 1
ATOM 5358 C C . THR B 1 352 ? -3.678 -38.705 59.913 1.000 49.765 378 THR B C 1
ATOM 5359 O O . THR B 1 352 ? -3.087 -38.370 58.891 1.000 49.949 378 THR B O 1
ATOM 5363 N N . PHE B 1 353 ? -4.213 -39.917 60.075 1.000 46.651 379 PHE B N 1
ATOM 5364 C CA . PHE B 1 353 ? -4.202 -40.896 59.005 1.000 45.478 379 PHE B CA 1
ATOM 5365 C C . PHE B 1 353 ? -4.859 -40.307 57.758 1.000 43.392 379 PHE B C 1
ATOM 5366 O O . PHE B 1 353 ? -4.316 -40.440 56.661 1.000 42.699 379 PHE B O 1
ATOM 5374 N N . TRP B 1 354 ? -6.037 -39.697 57.923 1.000 42.071 380 TRP B N 1
ATOM 5375 C CA . TRP B 1 354 ? -6.769 -39.175 56.776 1.000 45.105 380 TRP B CA 1
ATOM 5376 C C . TRP B 1 354 ? -5.927 -38.140 56.032 1.000 47.354 380 TRP B C 1
ATOM 5377 O O . TRP B 1 354 ? -5.856 -38.169 54.807 1.000 51.410 380 TRP B O 1
ATOM 5388 N N . THR B 1 355 ? -5.253 -37.257 56.777 1.000 46.584 381 THR B N 1
ATOM 5389 C CA . THR B 1 355 ? -4.493 -36.151 56.201 1.000 47.743 381 THR B CA 1
ATOM 5390 C C . THR B 1 355 ? -3.211 -36.661 55.549 1.000 47.021 381 THR B C 1
ATOM 5391 O O . THR B 1 355 ? -2.948 -36.398 54.386 1.000 49.144 381 THR B O 1
ATOM 5395 N N . GLU B 1 356 ? -2.391 -37.341 56.345 1.000 48.466 382 GLU B N 1
ATOM 5396 C CA . GLU B 1 356 ? -1.032 -37.685 55.964 1.000 49.256 382 GLU B CA 1
ATOM 5397 C C . GLU B 1 356 ? -1.019 -38.778 54.896 1.000 44.855 382 GLU B C 1
ATOM 5398 O O . GLU B 1 356 ? -0.182 -38.733 53.997 1.000 46.233 382 GLU B O 1
ATOM 5404 N N . SER B 1 357 ? -1.932 -39.758 54.980 1.000 41.322 383 SER B N 1
ATOM 5405 C CA . SER B 1 357 ? -1.899 -40.849 54.015 1.000 38.614 383 SER B CA 1
ATOM 5406 C C . SER B 1 357 ? -2.254 -40.321 52.622 1.000 40.207 383 SER B C 1
ATOM 5407 O O . SER B 1 357 ? -1.605 -40.668 51.636 1.000 37.687 383 SER B O 1
ATOM 5410 N N . ALA B 1 358 ? -3.274 -39.451 52.560 1.000 40.124 384 ALA B N 1
ATOM 5411 C CA . ALA B 1 358 ? -3.696 -38.828 51.311 1.000 39.929 384 ALA B CA 1
ATOM 5412 C C . ALA B 1 358 ? -2.546 -38.044 50.665 1.000 39.091 384 ALA B C 1
ATOM 5413 O O . ALA B 1 358 ? -2.370 -38.105 49.454 1.000 39.138 384 ALA B O 1
ATOM 5415 N N . ALA B 1 359 ? -1.763 -37.309 51.458 1.000 39.307 385 ALA B N 1
ATOM 5416 C CA . ALA B 1 359 ? -0.689 -36.485 50.916 1.000 39.927 385 ALA B CA 1
ATOM 5417 C C . ALA B 1 359 ? 0.421 -37.352 50.323 1.000 41.122 385 ALA B C 1
ATOM 5418 O O . ALA B 1 359 ? 0.918 -37.058 49.237 1.000 45.027 385 ALA B O 1
ATOM 5420 N N . ILE B 1 360 ? 0.800 -38.428 51.024 1.000 41.948 386 ILE B N 1
ATOM 5421 C CA . ILE B 1 360 ? 1.865 -39.314 50.573 1.000 43.058 386 ILE B CA 1
ATOM 5422 C C . ILE B 1 360 ? 1.414 -40.060 49.319 1.000 39.768 386 ILE B C 1
ATOM 5423 O O . ILE B 1 360 ? 2.188 -40.212 48.380 1.000 40.495 386 ILE B O 1
ATOM 5428 N N . LEU B 1 361 ? 0.177 -40.561 49.320 1.000 38.392 387 LEU B N 1
ATOM 5429 C CA . LEU B 1 361 ? -0.357 -41.260 48.161 1.000 36.827 387 LEU B CA 1
ATOM 5430 C C . LEU B 1 361 ? -0.405 -40.320 46.948 1.000 38.173 387 LEU B C 1
ATOM 5431 O O . LEU B 1 361 ? -0.097 -40.725 45.826 1.000 37.226 387 LEU B O 1
ATOM 5436 N N . SER B 1 362 ? -0.806 -39.061 47.166 1.000 37.340 388 SER B N 1
ATOM 5437 C CA . SER B 1 362 ? -0.826 -38.063 46.103 1.000 39.417 388 SER B CA 1
ATOM 5438 C C . SER B 1 362 ? 0.584 -37.826 45.571 1.000 39.967 388 SER B C 1
ATOM 5439 O O . SER B 1 362 ? 0.813 -37.911 44.368 1.000 41.940 388 SER B O 1
ATOM 5442 N N . ASP B 1 363 ? 1.530 -37.579 46.477 1.000 40.927 389 ASP B N 1
ATOM 5443 C CA . ASP B 1 363 ? 2.903 -37.303 46.097 1.000 42.500 389 ASP B CA 1
ATOM 5444 C C . ASP B 1 363 ? 3.527 -38.460 45.320 1.000 43.319 389 ASP B C 1
ATOM 5445 O O . ASP B 1 363 ? 4.294 -38.211 44.393 1.000 47.290 389 ASP B O 1
ATOM 5450 N N . ALA B 1 364 ? 3.233 -39.711 45.708 1.000 39.732 390 ALA B N 1
ATOM 5451 C CA . ALA B 1 364 ? 3.782 -40.850 44.989 1.000 40.343 390 ALA B CA 1
ATOM 5452 C C . ALA B 1 364 ? 3.249 -40.881 43.558 1.000 38.076 390 ALA B C 1
ATOM 5453 O O . ALA B 1 364 ? 4.014 -41.072 42.611 1.000 37.949 390 ALA B O 1
ATOM 5455 N N . PHE B 1 365 ? 1.942 -40.658 43.388 1.000 37.782 391 PHE B N 1
ATOM 5456 C CA . PHE B 1 365 ? 1.356 -40.712 42.053 1.000 38.407 391 PHE B CA 1
ATOM 5457 C C . PHE B 1 365 ? 1.879 -39.562 41.176 1.000 39.746 391 PHE B C 1
ATOM 5458 O O . PHE B 1 365 ? 2.140 -39.765 39.998 1.000 38.523 391 PHE B O 1
ATOM 5466 N N . ASN B 1 366 ? 2.011 -38.360 41.744 1.000 38.962 392 ASN B N 1
ATOM 5467 C CA . ASN B 1 366 ? 2.361 -37.177 40.972 1.000 41.830 392 ASN B CA 1
ATOM 5468 C C . ASN B 1 366 ? 3.873 -37.062 40.795 1.000 42.764 392 ASN B C 1
ATOM 5469 O O . ASN B 1 366 ? 4.338 -36.182 40.093 1.000 46.179 392 ASN B O 1
ATOM 5474 N N . GLY B 1 367 ? 4.649 -37.936 41.429 1.000 43.118 393 GLY B N 1
ATOM 5475 C CA . GLY B 1 367 ? 6.093 -37.888 41.291 1.000 43.383 393 GLY B CA 1
ATOM 5476 C C . GLY B 1 367 ? 6.727 -36.768 42.116 1.000 47.716 393 GLY B C 1
ATOM 5477 O O . GLY B 1 367 ? 7.852 -36.387 41.838 1.000 47.306 393 GLY B O 1
ATOM 5478 N N . LYS B 1 368 ? 6.038 -36.272 43.149 1.000 51.919 394 LYS B N 1
ATOM 5479 C CA . LYS B 1 368 ? 6.605 -35.253 44.015 1.000 57.572 394 LYS B CA 1
ATOM 5480 C C . LYS B 1 368 ? 7.546 -35.911 45.025 1.000 60.045 394 LYS B C 1
ATOM 5481 O O . LYS B 1 368 ? 8.393 -35.238 45.604 1.000 61.347 394 LYS B O 1
ATOM 5487 N N . ILE B 1 369 ? 7.393 -37.228 45.229 1.000 55.848 395 ILE B N 1
ATOM 5488 C CA . ILE B 1 369 ? 8.418 -38.020 45.881 1.000 53.409 395 ILE B CA 1
ATOM 5489 C C . ILE B 1 369 ? 8.839 -39.136 44.937 1.000 52.762 395 ILE B C 1
ATOM 5490 O O . ILE B 1 369 ? 8.038 -39.630 44.151 1.000 53.779 395 ILE B O 1
ATOM 5495 N N . LYS B 1 370 ? 10.124 -39.496 45.018 1.000 55.424 396 LYS B N 1
ATOM 5496 C CA . LYS B 1 370 ? 10.709 -40.496 44.143 1.000 54.465 396 LYS B CA 1
ATOM 5497 C C . LYS B 1 370 ? 10.931 -41.774 44.942 1.000 47.876 396 LYS B C 1
ATOM 5498 O O . LYS B 1 370 ? 10.774 -41.802 46.159 1.000 44.997 396 LYS B O 1
ATOM 5504 N N . GLU B 1 371 ? 11.300 -42.836 44.234 1.000 46.111 397 GLU B N 1
ATOM 5505 C CA . GLU B 1 371 ? 11.413 -44.158 44.815 1.000 49.811 397 GLU B CA 1
ATOM 5506 C C . GLU B 1 371 ? 12.378 -44.153 46.003 1.000 48.329 397 GLU B C 1
ATOM 5507 O O . GLU B 1 371 ? 12.077 -44.725 47.054 1.000 48.936 397 GLU B O 1
ATOM 5513 N N . SER B 1 372 ? 13.493 -43.436 45.848 1.000 43.349 398 SER B N 1
ATOM 5514 C CA . SER B 1 372 ? 14.545 -43.386 46.847 1.000 46.002 398 SER B CA 1
ATOM 5515 C C . SER B 1 372 ? 14.122 -42.612 48.105 1.000 45.251 398 SER B C 1
ATOM 5516 O O . SER B 1 372 ? 14.903 -42.532 49.047 1.000 44.906 398 SER B O 1
ATOM 5519 N N . ASP B 1 373 ? 12.897 -42.060 48.126 1.000 44.614 399 ASP B N 1
ATOM 5520 C CA . ASP B 1 373 ? 12.339 -41.392 49.294 1.000 46.162 399 ASP B CA 1
ATOM 5521 C C . ASP B 1 373 ? 11.189 -42.183 49.915 1.000 44.326 399 ASP B C 1
ATOM 5522 O O . ASP B 1 373 ? 10.654 -41.762 50.936 1.000 44.445 399 ASP B O 1
ATOM 5527 N N . TYR B 1 374 ? 10.737 -43.276 49.285 1.000 41.166 400 TYR B N 1
ATOM 5528 C CA . TYR B 1 374 ? 9.512 -43.935 49.731 1.000 42.016 400 TYR B CA 1
ATOM 5529 C C . TYR B 1 374 ? 9.630 -44.394 51.185 1.000 40.790 400 TYR B C 1
ATOM 5530 O O . TYR B 1 374 ? 8.723 -44.148 51.987 1.000 40.244 400 TYR B O 1
ATOM 5539 N N . LEU B 1 375 ? 10.751 -45.044 51.521 1.000 41.354 401 LEU B N 1
ATOM 5540 C CA . LEU B 1 375 ? 10.936 -45.601 52.853 1.000 43.272 401 LEU B CA 1
ATOM 5541 C C . LEU B 1 375 ? 10.969 -44.493 53.908 1.000 43.340 401 LEU B C 1
ATOM 5542 O O . LEU B 1 375 ? 10.249 -44.593 54.901 1.000 44.221 401 LEU B O 1
ATOM 5547 N N . THR B 1 376 ? 11.774 -43.430 53.685 1.000 45.018 402 THR B N 1
ATOM 5548 C CA . THR B 1 376 ? 11.939 -42.369 54.680 1.000 45.441 402 THR B CA 1
ATOM 5549 C C . THR B 1 376 ? 10.580 -41.716 54.950 1.000 45.005 402 THR B C 1
ATOM 5550 O O . THR B 1 376 ? 10.246 -41.444 56.100 1.000 46.036 402 THR B O 1
ATOM 5554 N N . LYS B 1 377 ? 9.782 -41.500 53.896 1.000 43.998 403 LYS B N 1
ATOM 5555 C CA . LYS B 1 377 ? 8.504 -40.824 54.037 1.000 46.195 403 LYS B CA 1
ATOM 5556 C C . LYS B 1 377 ? 7.525 -41.680 54.829 1.000 44.667 403 LYS B C 1
ATOM 5557 O O . LYS B 1 377 ? 6.713 -41.144 55.574 1.000 45.648 403 LYS B O 1
ATOM 5563 N N . LEU B 1 378 ? 7.550 -43.000 54.603 1.000 42.649 404 LEU B N 1
ATOM 5564 C CA . LEU B 1 378 ? 6.645 -43.901 55.300 1.000 40.069 404 LEU B CA 1
ATOM 5565 C C . LEU B 1 378 ? 7.061 -44.074 56.762 1.000 40.176 404 LEU B C 1
ATOM 5566 O O . LEU B 1 378 ? 6.213 -44.179 57.642 1.000 41.854 404 LEU B O 1
ATOM 5571 N N . GLN B 1 379 ? 8.365 -44.116 57.026 1.000 42.731 405 GLN B N 1
ATOM 5572 C CA . GLN B 1 379 ? 8.872 -44.123 58.395 1.000 46.048 405 GLN B CA 1
ATOM 5573 C C . GLN B 1 379 ? 8.459 -42.850 59.153 1.000 48.291 405 GLN B C 1
ATOM 5574 O O . GLN B 1 379 ? 8.097 -42.919 60.331 1.000 47.060 405 GLN B O 1
ATOM 5580 N N . GLN B 1 380 ? 8.492 -41.697 58.467 1.000 45.815 406 GLN B N 1
ATOM 5581 C CA . GLN B 1 380 ? 8.037 -40.446 59.056 1.000 48.728 406 GLN B CA 1
ATOM 5582 C C . GLN B 1 380 ? 6.527 -40.509 59.314 1.000 48.029 406 GLN B C 1
ATOM 5583 O O . GLN B 1 380 ? 6.043 -40.064 60.358 1.000 50.682 406 GLN B O 1
ATOM 5589 N N . PHE B 1 381 ? 5.782 -41.079 58.367 1.000 44.656 407 PHE B N 1
ATOM 5590 C CA . PHE B 1 381 ? 4.354 -41.287 58.536 1.000 45.726 407 PHE B CA 1
ATOM 5591 C C . PHE B 1 381 ? 4.093 -42.082 59.814 1.000 47.063 407 PHE B C 1
ATOM 5592 O O . PHE B 1 381 ? 3.206 -41.731 60.596 1.000 48.621 407 PHE B O 1
ATOM 5600 N N . ASP B 1 382 ? 4.854 -43.168 60.013 1.000 46.279 408 ASP B N 1
ATOM 5601 C CA . ASP B 1 382 ? 4.655 -44.023 61.173 1.000 46.515 408 ASP B CA 1
ATOM 5602 C C . ASP B 1 382 ? 4.860 -43.229 62.468 1.000 48.337 408 ASP B C 1
ATOM 5603 O O . ASP B 1 382 ? 4.152 -43.459 63.447 1.000 46.566 408 ASP B O 1
ATOM 5608 N N . LYS B 1 383 ? 5.841 -42.317 62.474 1.000 52.104 409 LYS B N 1
ATOM 5609 C CA . LYS B 1 383 ? 6.118 -41.485 63.638 1.000 57.536 409 LYS B CA 1
ATOM 5610 C C . LYS B 1 383 ? 4.976 -40.499 63.878 1.000 55.336 409 LYS B C 1
ATOM 5611 O O . LYS B 1 383 ? 4.459 -40.401 64.989 1.000 55.941 409 LYS B O 1
ATOM 5617 N N . ASP B 1 384 ? 4.598 -39.774 62.819 1.000 52.807 410 ASP B N 1
ATOM 5618 C CA . ASP B 1 384 ? 3.608 -38.715 62.903 1.000 53.745 410 ASP B CA 1
ATOM 5619 C C . ASP B 1 384 ? 2.303 -39.235 63.479 1.000 54.975 410 ASP B C 1
ATOM 5620 O O . ASP B 1 384 ? 1.753 -38.616 64.385 1.000 58.275 410 ASP B O 1
ATOM 5625 N N . ILE B 1 385 ? 1.837 -40.380 62.966 1.000 56.743 411 ILE B N 1
ATOM 5626 C CA . ILE B 1 385 ? 0.521 -40.889 63.314 1.000 56.970 411 ILE B CA 1
ATOM 5627 C C . ILE B 1 385 ? 0.506 -41.379 64.765 1.000 57.263 411 ILE B C 1
ATOM 5628 O O . ILE B 1 385 ? -0.552 -41.349 65.398 1.000 59.706 411 ILE B O 1
ATOM 5633 N N . ALA B 1 386 ? 1.678 -41.771 65.298 1.000 59.799 412 ALA B N 1
ATOM 5634 C CA . ALA B 1 386 ? 1.775 -42.433 66.599 1.000 61.951 412 ALA B CA 1
ATOM 5635 C C . ALA B 1 386 ? 1.735 -41.459 67.783 1.000 68.870 412 ALA B C 1
ATOM 5636 O O . ALA B 1 386 ? 1.482 -41.900 68.902 1.000 72.116 412 ALA B O 1
ATOM 5638 N N . ALA B 1 387 ? 2.012 -40.161 67.581 1.000 74.448 413 ALA B N 1
ATOM 5639 C CA . ALA B 1 387 ? 2.132 -39.243 68.712 1.000 80.103 413 ALA B CA 1
ATOM 5640 C C . ALA B 1 387 ? 0.788 -39.113 69.447 1.000 81.020 413 ALA B C 1
ATOM 5641 O O . ALA B 1 387 ? -0.215 -38.609 68.871 1.000 74.891 413 ALA B O 1
#